Protein 6QF9 (pdb70)

Solvent-accessible surface area: 21621 Å² total; per-residue (Å²): 140,64,64,8,104,0,30,13,2,28,88,20,139,73,58,21,62,38,127,0,30,0,55,11,63,50,40,89,3,53,75,55,29,0,0,0,0,12,25,28,46,63,139,22,9,67,8,0,0,8,1,21,35,88,44,91,147,69,78,43,12,116,42,0,112,86,30,4,76,2,48,25,45,50,102,139,68,14,0,22,0,62,0,62,61,2,94,66,118,0,34,2,22,0,13,0,0,24,26,41,61,101,30,98,0,0,44,42,26,4,46,10,2,33,0,21,6,54,118,114,82,0,93,15,54,108,81,17,60,3,31,62,56,95,162,17,75,2,57,0,53,19,52,83,27,0,0,39,58,19,52,0,1,0,1,16,11,71,62,27,10,27,4,88,11,1,0,59,29,32,86,82,105,29,122,74,5,59,114,47,6,52,10,63,73,90,59,53,42,3,22,0,7,0,41,30,2,75,77,115,4,77,4,36,0,7,0,0,0,35,3,77,86,85,82,8,15,8,12,1,37,10,0,129,0,57,21,87,61,77,72,85,169,107,126,192,184,249,140,67,64,8,104,0,29,14,2,28,85,22,130,68,59,21,61,36,130,0,29,0,52,12,62,54,35,87,2,54,75,56,28,0,0,0,0,12,26,29,46,63,140,24,9,64,8,0,0,8,2,22,33,89,46,91,145,70,75,38,12,124,46,0,115,84,29,3,76,2,48,25,47,48,100,141,65,16,0,25,0,61,0,60,61,2,103,63,112,1,35,2,24,0,12,0,0,24,26,44,56,97,30,96,1,0,43,41,28,3,50,11,3,34,0,20,5,41,82,112,115,81,1,94,15,54,110,80,20,62,4,36,58,58,95,174,16,72,3,57,0,53,20,52,82,26,1,0,38,61,19,48,0,1,0,1,15,12,69,66,26,13,25,4,92,10,1,0,56,28,29,88,86,107,32,121,74,6,64,110,50,8,54,9,63,74,91,60,53,42,2,24,0,16,0,40,37,3,67,77,110,2,80,5,28,0,8,0,0,0,36,4,75,84,90,84,10,14,8,11,2,36,10,0,116,0,58,20,84,63,73,68,84,164,106,124,187,180,249

Secondary structure (DSSP, 8-state):
--EEEEE--EEE-TT--EEEEEEEESS-GGGSEEEEEEE-TTS-EEEEEEE-TTS--EEE-GGGTTTEEEEEEGGGTEEEEEE-S--GGG-EEEEEEEE-TTT--EEEE---EEEEE----BB--SEEEE-TT--EEEEEE--TTTTTTS--EEEEE-TTS--EEEEBTTTBPPTT--TTEEEEEETTEEEEEE-S--GGG-EEEEEEEEETTTTEEEEB--EEEEE-----S-----/--EEEEE--EEE-TT--EEEEEEEESS-GGGSEEEEEEE-TTS-EEEEEEE-TTS--EEE-TTTTTTEEEEEEGGGTEEEEEE-S--GGG-EEEEEEEE-TTT--EEEE---EEEEE-----BB--SEEEE-TT--EEEEEE--TTTTTTS--EEEEE-TTS--EEEEBTTTB--TT--TTEEEEEETTEEEEEE-S--GGG-EEEEEEEEETTTTEEEEB--EEEEE-----S-----

Structure (mmCIF, N/CA/C/O backbone):
data_6QF9
#
_entry.id   6QF9
#
_cell.length_a   54.165
_cell.length_b   62.749
_cell.length_c   70.557
_cell.angle_alpha   90.00
_cell.angle_beta   105.52
_cell.angle_gamma   90.00
#
_symmetry.space_group_name_H-M   'P 1 21 1'
#
loop_
_entity.id
_entity.type
_entity.pdbx_description
1 polymer scFv
2 water water
#
loop_
_atom_site.group_PDB
_atom_site.id
_atom_site.type_symbol
_atom_site.label_atom_id
_atom_site.label_alt_id
_atom_site.label_comp_id
_atom_site.label_asym_id
_atom_site.label_entity_id
_atom_site.label_seq_id
_atom_site.pdbx_PDB_ins_code
_atom_site.Cartn_x
_atom_site.Cartn_y
_atom_site.Cartn_z
_atom_site.occupancy
_atom_site.B_iso_or_equiv
_atom_site.auth_seq_id
_atom_site.auth_comp_id
_atom_site.auth_asym_id
_atom_site.auth_atom_id
_atom_site.pdbx_PDB_model_num
ATOM 1 N N . GLN A 1 1 ? 7.445 -29.670 15.182 1.00 33.14 1 GLN A N 1
ATOM 2 C CA . GLN A 1 1 ? 7.980 -28.327 15.432 1.00 30.86 1 GLN A CA 1
ATOM 3 C C . GLN A 1 1 ? 6.801 -27.362 15.555 1.00 26.76 1 GLN A C 1
ATOM 4 O O . GLN A 1 1 ? 6.145 -27.072 14.560 1.00 25.08 1 GLN A O 1
ATOM 10 N N . VAL A 1 2 ? 6.550 -26.873 16.762 1.00 21.49 2 VAL A N 1
ATOM 11 C CA . VAL A 1 2 ? 5.432 -25.960 17.046 1.00 18.57 2 VAL A CA 1
ATOM 12 C C . VAL A 1 2 ? 5.894 -24.525 16.782 1.00 22.50 2 VAL A C 1
ATOM 13 O O . VAL A 1 2 ? 6.739 -24.017 17.524 1.00 23.43 2 VAL A O 1
ATOM 17 N N . THR A 1 3 ? 5.366 -23.872 15.724 1.00 16.17 3 THR A N 1
ATOM 18 C CA . THR A 1 3 ? 5.855 -22.533 15.379 1.00 14.93 3 THR A CA 1
ATOM 19 C C . THR A 1 3 ? 4.729 -21.626 14.938 1.00 15.80 3 THR A C 1
ATOM 20 O O . THR A 1 3 ? 3.677 -22.077 14.472 1.00 15.79 3 THR A O 1
ATOM 24 N N . LEU A 1 4 ? 4.968 -20.334 15.109 1.00 13.02 4 LEU A N 1
ATOM 25 C CA . LEU A 1 4 ? 4.120 -19.233 14.622 1.00 12.89 4 LEU A CA 1
ATOM 26 C C . LEU A 1 4 ? 5.010 -18.324 13.794 1.00 12.53 4 LEU A C 1
ATOM 27 O O . LEU A 1 4 ? 6.121 -18.022 14.224 1.00 13.35 4 LEU A O 1
ATOM 32 N N . LYS A 1 5 ? 4.558 -17.913 12.611 1.00 12.18 5 LYS A N 1
ATOM 33 C CA . LYS A 1 5 ? 5.366 -17.054 11.732 1.00 13.37 5 LYS A CA 1
ATOM 34 C C . LYS A 1 5 ? 4.523 -15.947 11.177 1.00 13.20 5 LYS A C 1
ATOM 35 O O . LYS A 1 5 ? 3.585 -16.196 10.407 1.00 13.57 5 LYS A O 1
ATOM 41 N N . GLU A 1 6 ? 4.850 -14.710 11.554 1.00 12.47 6 GLU A N 1
ATOM 42 C CA . GLU A 1 6 ? 4.117 -13.515 11.140 1.00 12.29 6 GLU A CA 1
ATOM 43 C C . GLU A 1 6 ? 4.636 -12.970 9.842 1.00 15.13 6 GLU A C 1
ATOM 44 O O . GLU A 1 6 ? 5.803 -13.147 9.480 1.00 15.71 6 GLU A O 1
ATOM 50 N N . SER A 1 7 ? 3.758 -12.268 9.139 1.00 11.14 7 SER A N 1
ATOM 51 C CA . SER A 1 7 ? 4.131 -11.596 7.914 1.00 10.97 7 SER A CA 1
ATOM 52 C C . SER A 1 7 ? 3.176 -10.406 7.720 1.00 12.69 7 SER A C 1
ATOM 53 O O . SER A 1 7 ? 2.166 -10.269 8.435 1.00 11.75 7 SER A O 1
ATOM 56 N N . GLY A 1 8 ? 3.485 -9.555 6.739 1.00 12.56 8 GLY A N 1
ATOM 57 C CA . GLY A 1 8 ? 2.571 -8.485 6.369 1.00 12.04 8 GLY A CA 1
ATOM 58 C C . GLY A 1 8 ? 2.999 -7.104 6.776 1.00 15.07 8 GLY A C 1
ATOM 59 O O . GLY A 1 8 ? 2.407 -6.113 6.318 1.00 15.96 8 GLY A O 1
ATOM 60 N N . GLY A 1 9 ? 3.976 -7.022 7.680 1.00 12.80 9 GLY A N 1
ATOM 61 C CA . GLY A 1 9 ? 4.505 -5.745 8.126 1.00 12.81 9 GLY A CA 1
ATOM 62 C C . GLY A 1 9 ? 5.145 -4.967 6.988 1.00 16.01 9 GLY A C 1
ATOM 63 O O . GLY A 1 9 ? 5.292 -5.463 5.859 1.00 17.93 9 GLY A O 1
ATOM 64 N N . GLY A 1 10 ? 5.487 -3.737 7.271 1.00 14.28 10 GLY A N 1
ATOM 65 C CA . GLY A 1 10 ? 6.135 -2.866 6.292 1.00 14.81 10 GLY A CA 1
ATOM 66 C C . GLY A 1 10 ? 5.968 -1.415 6.679 1.00 16.48 10 GLY A C 1
ATOM 67 O O . GLY A 1 10 ? 5.454 -1.092 7.765 1.00 15.96 10 GLY A O 1
ATOM 68 N N . LEU A 1 11 ? 6.408 -0.534 5.768 1.00 14.50 11 LEU A N 1
ATOM 69 C CA . LEU A 1 11 ? 6.331 0.915 5.932 1.00 15.02 11 LEU A CA 1
ATOM 70 C C . LEU A 1 11 ? 5.017 1.397 5.336 1.00 19.36 11 LEU A C 1
ATOM 71 O O . LEU A 1 11 ? 4.708 1.089 4.183 1.00 18.72 11 LEU A O 1
ATOM 76 N N . VAL A 1 12 ? 4.262 2.162 6.129 1.00 16.92 12 VAL A N 1
ATOM 77 C CA . VAL A 1 12 ? 2.957 2.674 5.697 1.00 19.07 12 VAL A CA 1
ATOM 78 C C . VAL A 1 12 ? 2.837 4.121 6.149 1.00 19.65 12 VAL A C 1
ATOM 79 O O . VAL A 1 12 ? 3.411 4.519 7.168 1.00 19.20 12 VAL A O 1
ATOM 83 N N . LYS A 1 13 ? 2.085 4.915 5.381 1.00 19.80 13 LYS A N 1
ATOM 84 C CA . LYS A 1 13 ? 1.897 6.312 5.704 1.00 20.15 13 LYS A CA 1
ATOM 85 C C . LYS A 1 13 ? 0.854 6.441 6.808 1.00 21.33 13 LYS A C 1
ATOM 86 O O . LYS A 1 13 ? -0.066 5.616 6.863 1.00 20.66 13 LYS A O 1
ATOM 92 N N . PRO A 1 14 ? 0.939 7.479 7.685 1.00 20.14 14 PR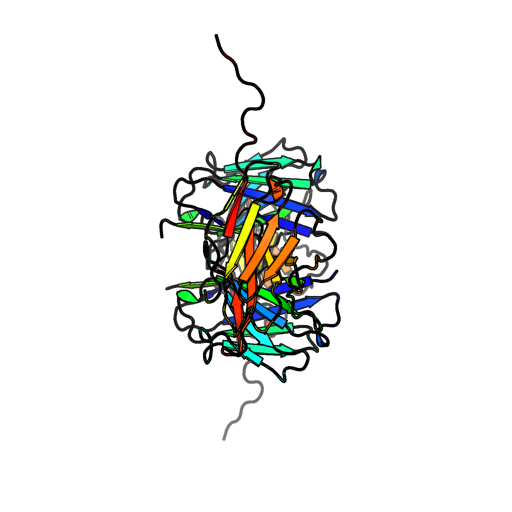O A N 1
ATOM 93 C CA . PRO A 1 14 ? -0.137 7.708 8.670 1.00 19.94 14 PRO A CA 1
ATOM 94 C C . PRO A 1 14 ? -1.495 7.813 7.965 1.00 21.53 14 PRO A C 1
ATOM 95 O O . PRO A 1 14 ? -1.606 8.427 6.890 1.00 21.88 14 PRO A O 1
ATOM 99 N N . GLY A 1 15 ? -2.490 7.160 8.557 1.00 18.43 15 GLY A N 1
ATOM 100 C CA . GLY A 1 15 ? -3.850 7.057 8.047 1.00 17.91 15 GLY A CA 1
ATOM 101 C C . GLY A 1 15 ? -4.062 5.848 7.158 1.00 20.51 15 GLY A C 1
ATOM 102 O O . GLY A 1 15 ? -5.211 5.541 6.811 1.00 20.44 15 GLY A O 1
ATOM 103 N N . GLY A 1 16 ? -2.963 5.144 6.806 1.00 19.37 16 GLY A N 1
ATOM 104 C CA . GLY A 1 16 ? -3.001 3.973 5.939 1.00 17.89 16 GLY A CA 1
ATOM 105 C C . GLY A 1 16 ? -3.465 2.688 6.618 1.00 18.20 16 GLY A C 1
ATOM 106 O O . GLY A 1 16 ? -3.784 2.678 7.811 1.00 17.12 16 GLY A O 1
ATOM 107 N N . SER A 1 17 ? -3.524 1.622 5.821 1.00 19.12 17 SER A N 1
ATOM 108 C CA . SER A 1 17 ? -3.998 0.292 6.212 1.00 18.37 17 SER A CA 1
ATOM 109 C C . SER A 1 17 ? -2.946 -0.766 5.930 1.00 18.82 17 SER A C 1
ATOM 110 O O . SER A 1 17 ? -2.165 -0.637 4.989 1.00 17.76 17 SER A O 1
ATOM 113 N N . LEU A 1 18 ? -2.968 -1.874 6.709 1.00 15.95 18 LEU A N 1
ATOM 114 C CA . LEU A 1 18 ? -2.056 -2.989 6.477 1.00 15.65 18 LEU A CA 1
ATOM 115 C C . LEU A 1 18 ? -2.731 -4.217 7.066 1.00 15.22 18 LEU A C 1
ATOM 116 O O . LEU A 1 18 ? -3.375 -4.086 8.120 1.00 15.30 18 LEU A O 1
ATOM 121 N N . ARG A 1 19 ? -2.566 -5.379 6.434 1.00 13.24 19 ARG A N 1
ATOM 122 C CA . ARG A 1 19 ? -3.106 -6.631 6.971 1.00 12.96 19 ARG A CA 1
ATOM 123 C C . ARG A 1 19 ? -1.931 -7.528 7.357 1.00 14.18 19 ARG A C 1
ATOM 124 O O . ARG A 1 19 ? -1.088 -7.865 6.522 1.00 14.97 19 ARG A O 1
ATOM 132 N N . LEU A 1 20 ? -1.888 -7.927 8.629 1.00 10.91 20 LEU A N 1
ATOM 133 C CA . LEU A 1 20 ? -0.880 -8.886 9.075 1.00 10.47 20 LEU A CA 1
ATOM 134 C C . LEU A 1 20 ? -1.429 -10.308 9.052 1.00 11.25 20 LEU A C 1
ATOM 135 O O . LEU A 1 20 ? -2.627 -10.521 9.243 1.00 11.56 20 LEU A O 1
ATOM 140 N N . SER A 1 21 ? -0.531 -11.283 8.866 1.00 11.27 21 SER A N 1
ATOM 141 C CA . SER A 1 21 ? -0.920 -12.694 8.900 1.00 11.46 21 SER A CA 1
ATOM 142 C C . SER A 1 21 ? 0.023 -13.396 9.874 1.00 12.76 21 SER A C 1
ATOM 143 O O . SER A 1 21 ? 1.153 -12.949 10.077 1.00 13.28 21 SER A O 1
ATOM 146 N N . CYS A 1 22 ? -0.425 -14.525 10.412 1.00 12.65 22 CYS A N 1
ATOM 147 C CA . CYS A 1 22 ? 0.377 -15.361 11.273 1.00 13.54 22 CYS A CA 1
ATOM 148 C C . CYS A 1 22 ? 0.065 -16.795 10.897 1.00 15.26 22 CYS A C 1
ATOM 149 O O . CYS A 1 22 ? -1.103 -17.198 10.974 1.00 16.45 22 CYS A O 1
ATOM 152 N N . ALA A 1 23 ? 1.088 -17.529 10.396 1.00 12.22 23 ALA A N 1
ATOM 153 C CA . ALA A 1 23 ? 0.959 -18.923 9.968 1.00 13.61 23 ALA A CA 1
ATOM 154 C C . ALA A 1 23 ? 1.372 -19.851 11.103 1.00 14.07 23 ALA A C 1
ATOM 155 O O . ALA A 1 23 ? 2.451 -19.691 11.688 1.00 15.39 23 ALA A O 1
ATOM 157 N N . ALA A 1 24 ? 0.478 -20.767 11.467 1.00 12.47 24 ALA A N 1
ATOM 158 C CA . ALA A 1 24 ? 0.718 -21.729 12.540 1.00 12.94 24 ALA A CA 1
ATOM 159 C C . ALA A 1 24 ? 1.146 -23.064 11.938 1.00 15.82 24 ALA A C 1
ATOM 160 O O . ALA A 1 24 ? 0.607 -23.498 10.908 1.00 16.67 24 ALA A O 1
ATOM 162 N N . SER A 1 25 ? 2.091 -23.715 12.603 1.00 13.73 25 SER A N 1
ATOM 163 C CA . SER A 1 25 ? 2.541 -25.039 12.168 1.00 15.68 25 SER A CA 1
ATOM 164 C C . SER A 1 25 ? 2.821 -25.947 13.353 1.00 18.21 25 SER A C 1
ATOM 165 O O . SER A 1 25 ? 3.310 -25.500 14.387 1.00 16.32 25 SER A O 1
ATOM 168 N N . GLY A 1 26 ? 2.571 -27.252 13.171 1.00 16.30 26 GLY A N 1
ATOM 169 C CA . GLY A 1 26 ? 2.981 -28.230 14.165 1.00 17.08 26 GLY A CA 1
ATOM 170 C C . GLY A 1 26 ? 2.055 -28.457 15.327 1.00 18.56 26 GLY A C 1
ATOM 171 O O . GLY A 1 26 ? 2.437 -29.122 16.288 1.00 19.40 26 GLY A O 1
ATOM 172 N N . PHE A 1 27 ? 0.839 -27.931 15.255 1.00 15.27 27 PHE A N 1
ATOM 173 C CA . PHE A 1 27 ? -0.186 -28.164 16.270 1.00 15.37 27 PHE A CA 1
ATOM 174 C C . PHE A 1 27 ? -1.574 -27.989 15.673 1.00 17.02 27 PHE A C 1
ATOM 175 O O . PHE A 1 27 ? -1.696 -27.470 14.561 1.00 17.00 27 PHE A O 1
ATOM 183 N N . THR A 1 28 ? -2.632 -28.370 16.423 1.00 16.32 28 THR A N 1
ATOM 184 C CA . THR A 1 28 ? -4.002 -28.219 15.960 1.00 15.53 28 THR A CA 1
ATOM 185 C C . THR A 1 28 ? -4.430 -26.785 16.247 1.00 17.94 28 THR A C 1
ATOM 186 O O . THR A 1 28 ? -4.883 -26.447 17.339 1.00 18.07 28 THR A O 1
ATOM 190 N N . PHE A 1 29 ? -4.292 -25.958 15.228 1.00 16.62 29 PHE A N 1
ATOM 191 C CA . PHE A 1 29 ? -4.583 -24.531 15.303 1.00 14.52 29 PHE A CA 1
ATOM 192 C C . PHE A 1 29 ? -5.975 -24.225 15.794 1.00 17.61 29 PHE A C 1
ATOM 193 O O . PHE A 1 29 ? -6.149 -23.348 16.646 1.00 15.13 29 PHE A O 1
ATOM 201 N N . SER A 1 30 ? -6.983 -24.991 15.311 1.00 17.20 30 SER A N 1
ATOM 202 C CA . SER A 1 30 ? -8.388 -24.794 15.683 1.00 16.34 30 SER A CA 1
ATOM 203 C C . SER A 1 30 ? -8.695 -25.059 17.161 1.00 17.86 30 SER A C 1
ATOM 204 O O . SER A 1 30 ? -9.801 -24.774 17.601 1.00 20.10 30 SER A O 1
ATOM 207 N N . SER A 1 31 ? -7.747 -25.593 17.911 1.00 16.53 31 SER A N 1
ATOM 208 C CA . SER A 1 31 ? -7.951 -25.860 19.336 1.00 16.98 31 SER A CA 1
ATOM 209 C C . SER A 1 31 ? -7.601 -24.691 20.241 1.00 20.52 31 SER A C 1
ATOM 210 O O . SER A 1 31 ? -7.797 -24.813 21.459 1.00 20.76 31 SER A O 1
ATOM 213 N N . TYR A 1 32 ? -7.010 -23.604 19.699 1.00 15.37 32 TYR A N 1
ATOM 214 C CA . TYR A 1 32 ? -6.488 -22.564 20.581 1.00 14.60 32 TYR A CA 1
ATOM 215 C C . TYR A 1 32 ? -7.001 -21.161 20.322 1.00 15.20 32 TYR A C 1
ATOM 216 O O . TYR A 1 32 ? -7.104 -20.758 19.158 1.00 13.76 32 TYR A O 1
ATOM 225 N N . SER A 1 33 ? -7.148 -20.372 21.400 1.00 13.48 33 SER A N 1
ATOM 226 C CA . SER A 1 33 ? -7.346 -18.939 21.292 1.00 12.69 33 SER A CA 1
ATOM 227 C C . SER A 1 33 ? -5.962 -18.387 20.874 1.00 13.27 33 SER A C 1
ATOM 228 O O . SER A 1 33 ? -4.899 -18.961 21.187 1.00 12.55 33 SER A O 1
ATOM 231 N N . MET A 1 34 ? -6.001 -17.284 20.129 1.00 11.22 34 MET A N 1
ATOM 232 C CA . MET A 1 34 ? -4.796 -16.648 19.580 1.00 9.95 34 MET A CA 1
ATOM 233 C C . MET A 1 34 ? -4.791 -15.163 19.869 1.00 11.90 34 MET A C 1
ATOM 234 O O . MET A 1 34 ? -5.855 -14.524 19.945 1.00 12.03 34 MET A O 1
ATOM 239 N N . ASN A 1 35 ? -3.586 -14.600 20.025 1.00 10.10 35 ASN A N 1
ATOM 240 C CA . ASN A 1 35 ? -3.449 -13.183 20.365 1.00 9.82 35 ASN A CA 1
ATOM 241 C C . ASN A 1 35 ? -2.447 -12.456 19.493 1.00 11.94 35 ASN A C 1
ATOM 242 O O . ASN A 1 35 ? -1.529 -13.068 18.920 1.00 11.25 35 ASN A O 1
ATOM 247 N N . TRP A 1 36 ? -2.617 -11.118 19.444 1.00 10.98 36 TRP A N 1
ATOM 248 C CA . TRP A 1 36 ? -1.625 -10.221 18.873 1.00 10.20 36 TRP A CA 1
ATOM 249 C C . TRP A 1 36 ? -1.142 -9.337 20.018 1.00 11.44 36 TRP A C 1
ATOM 250 O O . TRP A 1 36 ? -1.938 -8.864 20.849 1.00 11.74 36 TRP A O 1
ATOM 261 N N . VAL A 1 37 ? 0.181 -9.163 20.095 1.00 10.18 37 VAL A N 1
ATOM 262 C CA . VAL A 1 37 ? 0.871 -8.360 21.128 1.00 10.82 37 VAL A CA 1
ATOM 263 C C . VAL A 1 37 ? 1.923 -7.557 20.396 1.00 12.46 37 VAL A C 1
ATOM 264 O O . VAL A 1 37 ? 2.627 -8.123 19.550 1.00 13.97 37 VAL A O 1
ATOM 268 N N . ARG A 1 38 ? 2.035 -6.263 20.681 1.00 10.57 38 ARG A N 1
ATOM 269 C CA . ARG A 1 38 ? 3.022 -5.464 19.951 1.00 10.68 38 ARG A CA 1
ATOM 270 C C . ARG A 1 38 ? 4.031 -4.780 20.894 1.00 12.10 38 ARG A C 1
ATOM 271 O O . ARG A 1 38 ? 3.782 -4.679 22.098 1.00 11.94 38 ARG A O 1
ATOM 279 N N . GLN A 1 39 ? 5.141 -4.265 20.319 1.00 10.89 39 GLN A N 1
ATOM 280 C CA . GLN A 1 39 ? 6.153 -3.590 21.138 1.00 10.76 39 GLN A CA 1
ATOM 281 C C . GLN A 1 39 ? 6.923 -2.587 20.313 1.00 13.16 39 GLN A C 1
ATOM 282 O O . GLN A 1 39 ? 7.501 -2.940 19.285 1.00 12.49 39 GLN A O 1
ATOM 288 N N . ALA A 1 40 ? 6.921 -1.318 20.761 1.00 13.51 40 ALA A N 1
ATOM 289 C CA . ALA A 1 40 ? 7.717 -0.267 20.121 1.00 14.37 40 ALA A CA 1
ATOM 290 C C . ALA A 1 40 ? 9.145 -0.285 20.707 1.00 16.43 40 ALA A C 1
ATOM 291 O O . ALA A 1 40 ? 9.339 -0.757 21.829 1.00 15.91 40 ALA A O 1
ATOM 293 N N . PRO A 1 41 ? 10.170 0.273 20.002 1.00 15.57 41 PRO A N 1
ATOM 294 C CA . PRO A 1 41 ? 11.547 0.200 20.545 1.00 16.54 41 PRO A CA 1
ATOM 295 C C . PRO A 1 41 ? 11.712 0.910 21.884 1.00 19.63 41 PRO A C 1
ATOM 296 O O . PRO A 1 41 ? 11.233 2.032 22.054 1.00 19.67 41 PRO A O 1
ATOM 300 N N . GLY A 1 42 ? 12.356 0.228 22.819 1.00 17.84 42 GLY A N 1
ATOM 301 C CA . GLY A 1 42 ? 12.606 0.695 24.173 1.00 19.28 42 GLY A CA 1
ATOM 302 C C . GLY A 1 42 ? 11.354 0.805 25.014 1.00 20.40 42 GLY A C 1
ATOM 303 O O . GLY A 1 42 ? 11.387 1.376 26.114 1.00 21.22 42 GLY A O 1
ATOM 304 N N . LYS A 1 43 ? 10.221 0.229 24.516 1.00 16.17 43 LYS A N 1
ATOM 305 C CA . LYS A 1 43 ? 8.939 0.275 25.212 1.00 14.92 43 LYS A CA 1
ATOM 306 C C . LYS A 1 43 ? 8.438 -1.131 25.586 1.00 13.85 43 LYS A C 1
ATOM 307 O O . LYS A 1 43 ? 9.070 -2.157 25.229 1.00 14.35 43 LYS A O 1
ATOM 313 N N . GLY A 1 44 ? 7.348 -1.176 26.363 1.00 14.01 44 GLY A N 1
ATOM 314 C CA . GLY A 1 44 ? 6.860 -2.462 26.817 1.00 13.89 44 GLY A CA 1
ATOM 315 C C . GLY A 1 44 ? 5.902 -3.177 25.900 1.00 14.64 44 GLY A C 1
ATOM 316 O O . GLY A 1 44 ? 5.462 -2.626 24.889 1.00 15.07 44 GLY A O 1
ATOM 317 N N . LEU A 1 45 ? 5.654 -4.448 26.212 1.00 13.05 45 LEU A N 1
ATOM 318 C CA . LEU A 1 45 ? 4.668 -5.254 25.480 1.00 12.69 45 LEU A CA 1
ATOM 319 C C . LEU A 1 45 ? 3.276 -4.635 25.691 1.00 15.52 45 LEU A C 1
ATOM 320 O O . LEU A 1 45 ? 2.900 -4.258 26.826 1.00 16.39 45 LEU A O 1
ATOM 325 N N . GLU A 1 46 ? 2.510 -4.520 24.606 1.00 11.61 46 GLU A N 1
ATOM 326 C CA . GLU A 1 46 ? 1.160 -3.991 24.646 1.00 12.11 46 GLU A CA 1
ATOM 327 C C . GLU A 1 46 ? 0.243 -5.025 23.978 1.00 12.32 46 GLU A C 1
ATOM 328 O O . GLU A 1 46 ? 0.376 -5.282 22.757 1.00 11.86 46 GLU A O 1
ATOM 334 N N . TRP A 1 47 ? -0.668 -5.623 24.749 1.00 13.01 47 TRP A N 1
ATOM 335 C CA . TRP A 1 47 ? -1.606 -6.580 24.160 1.00 11.82 47 TRP A CA 1
ATOM 336 C C . TRP A 1 47 ? -2.533 -5.831 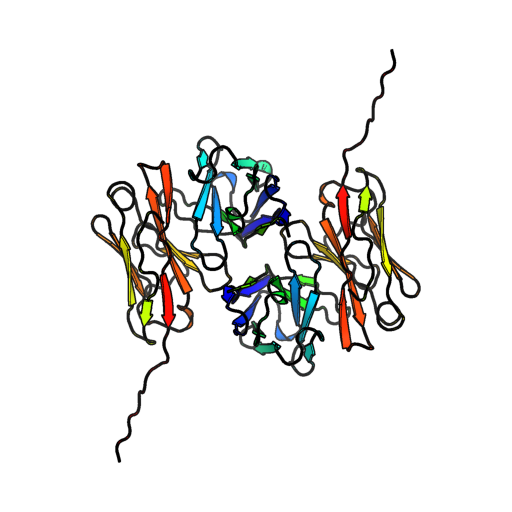23.205 1.00 13.42 47 TRP A C 1
ATOM 337 O O . TRP A 1 47 ? -2.927 -4.684 23.499 1.00 12.93 47 TRP A O 1
ATOM 348 N N . VAL A 1 48 ? -2.832 -6.429 22.036 1.00 11.12 48 VAL A N 1
ATOM 349 C CA . VAL A 1 48 ? -3.653 -5.784 21.004 1.00 10.79 48 VAL A CA 1
ATOM 350 C C . VAL A 1 48 ? -5.039 -6.420 20.868 1.00 11.51 48 VAL A C 1
ATOM 351 O O . VAL A 1 48 ? -6.053 -5.715 20.886 1.00 12.15 48 VAL A O 1
ATOM 355 N N . SER A 1 49 ? -5.087 -7.742 20.699 1.00 10.31 49 SER A N 1
ATOM 356 C CA . SER A 1 49 ? -6.364 -8.383 20.429 1.00 10.87 49 SER A CA 1
ATOM 357 C C . SER A 1 49 ? -6.280 -9.865 20.622 1.00 11.96 49 SER A C 1
ATOM 358 O O . SER A 1 49 ? -5.177 -10.452 20.541 1.00 11.46 49 SER A O 1
ATOM 361 N N . SER A 1 50 ? -7.450 -10.513 20.832 1.00 11.49 50 SER A N 1
ATOM 362 C CA . SER A 1 50 ? -7.486 -11.977 20.871 1.00 10.31 50 SER A CA 1
ATOM 363 C C . SER A 1 50 ? -8.737 -12.500 20.211 1.00 13.18 50 SER A C 1
ATOM 364 O O . SER A 1 50 ? -9.749 -11.782 20.097 1.00 13.22 50 SER A O 1
ATOM 367 N N . ILE A 1 51 ? -8.659 -13.761 19.782 1.00 11.76 51 ILE A N 1
ATOM 368 C CA . ILE A 1 51 ? -9.808 -14.400 19.154 1.00 10.99 51 ILE A CA 1
ATOM 369 C C . ILE A 1 51 ? -9.855 -15.841 19.633 1.00 13.34 51 ILE A C 1
ATOM 370 O O . ILE A 1 51 ? -8.820 -16.523 19.678 1.00 12.65 51 ILE A O 1
ATOM 375 N N . SER A 1 52 ? -11.073 -16.302 20.010 1.00 11.93 52 SER A N 1
ATOM 376 C CA . SER A 1 52 ? -11.259 -17.667 20.457 1.00 12.09 52 SER A CA 1
ATOM 377 C C . SER A 1 52 ? -11.080 -18.715 19.334 1.00 14.14 52 SER A C 1
ATOM 378 O O . SER A 1 52 ? -11.043 -18.362 18.136 1.00 14.03 52 SER A O 1
ATOM 381 N N . SER A 1 53 ? -10.933 -19.993 19.713 1.00 14.40 53 SER A N 1
ATOM 382 C CA . SER A 1 53 ? -10.658 -21.076 18.769 1.00 15.05 53 SER A CA 1
ATOM 383 C C . SER A 1 53 ? -11.604 -21.089 17.569 1.00 18.95 53 SER A C 1
ATOM 384 O O . SER A 1 53 ? -11.138 -21.297 16.451 1.00 18.62 53 SER A O 1
ATOM 387 N N . SER A 1 54 ? -12.919 -20.856 17.806 1.00 17.08 54 SER A N 1
ATOM 388 C CA . SER A 1 54 ? -13.933 -20.841 16.748 1.00 17.67 54 SER A CA 1
ATOM 389 C C . SER A 1 54 ? -14.462 -19.441 16.422 1.00 18.68 54 SER A C 1
ATOM 390 O O . SER A 1 54 ? -15.558 -19.327 15.891 1.00 18.60 54 SER A O 1
ATOM 393 N N . SER A 1 55 ? -13.708 -18.375 16.766 1.00 14.14 55 SER A N 1
ATOM 394 C CA . SER A 1 55 ? -13.960 -16.965 16.440 1.00 14.51 55 SER A CA 1
ATOM 395 C C . SER A 1 55 ? -15.128 -16.281 17.132 1.00 18.01 55 SER A C 1
ATOM 396 O O . SER A 1 55 ? -15.302 -15.050 16.973 1.00 18.66 55 SER A O 1
ATOM 399 N N . SER A 1 56 ? -15.876 -17.026 17.938 1.00 17.27 56 SER A N 1
ATOM 400 C CA . SER A 1 56 ? -17.053 -16.463 18.610 1.00 19.47 56 SER A CA 1
ATOM 401 C C . SER A 1 56 ? -16.756 -15.307 19.537 1.00 23.72 56 SER A C 1
ATOM 402 O O . SER A 1 56 ? -17.559 -14.373 19.603 1.00 24.74 56 SER A O 1
ATOM 405 N N . TYR A 1 57 ? -15.601 -15.363 20.234 1.00 16.88 57 TYR A N 1
ATOM 406 C CA . TYR A 1 57 ? -15.271 -14.367 21.235 1.00 17.06 57 TYR A CA 1
ATOM 407 C C . TYR A 1 57 ? -14.014 -13.608 20.853 1.00 17.41 57 TYR A C 1
ATOM 408 O O . TYR A 1 57 ? -12.924 -14.195 20.792 1.00 17.11 57 TYR A O 1
ATOM 417 N N . ILE A 1 58 ? -14.186 -12.323 20.596 1.00 13.17 58 ILE A N 1
ATOM 418 C CA . ILE A 1 58 ? -13.133 -11.398 20.199 1.00 12.42 58 ILE A CA 1
ATOM 419 C C . ILE A 1 58 ? -13.016 -10.286 21.199 1.00 15.13 58 ILE A C 1
ATOM 420 O O . ILE A 1 58 ? -14.031 -9.715 21.625 1.00 14.17 58 ILE A O 1
ATOM 425 N N . TYR A 1 59 ? -11.761 -9.895 21.495 1.00 12.86 59 TYR A N 1
ATOM 426 C CA . TYR A 1 59 ? -11.523 -8.784 22.390 1.00 12.16 59 TYR A CA 1
ATOM 427 C C . TYR A 1 59 ? -10.435 -7.896 21.797 1.00 14.63 59 TYR A C 1
ATOM 428 O O . TYR A 1 59 ? -9.525 -8.399 21.122 1.00 13.70 59 TYR A O 1
ATOM 437 N N . TYR A 1 60 ? -10.503 -6.586 22.081 1.00 12.15 60 TYR A N 1
ATOM 438 C CA . TYR A 1 60 ? -9.529 -5.592 21.613 1.00 12.36 60 TYR A CA 1
ATOM 439 C C . TYR A 1 60 ? -9.061 -4.697 22.731 1.00 15.45 60 TYR A C 1
ATOM 440 O O . TYR A 1 60 ? -9.865 -4.339 23.605 1.00 15.42 60 TYR A O 1
ATOM 449 N N . ALA A 1 61 ? -7.801 -4.241 22.651 1.00 12.44 61 ALA A N 1
ATOM 450 C CA . ALA A 1 61 ? -7.328 -3.193 23.559 1.00 12.74 61 ALA A CA 1
ATOM 451 C C . ALA A 1 61 ? -8.079 -1.900 23.183 1.00 16.18 61 ALA A C 1
ATOM 452 O O . ALA A 1 61 ? -8.381 -1.667 21.995 1.00 14.61 61 ALA A O 1
ATOM 454 N N . ASP A 1 62 ? -8.362 -1.052 24.195 1.00 16.59 62 ASP A N 1
ATOM 455 C CA . ASP A 1 62 ? -9.048 0.218 23.912 1.00 17.28 62 ASP A CA 1
ATOM 456 C C . ASP A 1 62 ? -8.303 1.074 22.889 1.00 21.45 62 ASP A C 1
ATOM 457 O O . ASP A 1 62 ? -8.948 1.728 22.065 1.00 23.22 62 ASP A O 1
ATOM 462 N N . SER A 1 63 ? -6.956 0.994 22.883 1.00 18.06 63 SER A N 1
ATOM 463 C CA . SER A 1 63 ? -6.072 1.754 21.964 1.00 18.12 63 SER A CA 1
ATOM 464 C C . SER A 1 63 ? -6.292 1.423 20.495 1.00 21.38 63 SER A C 1
ATOM 465 O O . SER A 1 63 ? -5.826 2.165 19.625 1.00 22.36 63 SER A O 1
ATOM 468 N N . VAL A 1 64 ? -6.947 0.282 20.196 1.00 16.18 64 VAL A N 1
ATOM 469 C CA . VAL A 1 64 ? -7.115 -0.127 18.791 1.00 15.42 64 VAL A CA 1
ATOM 470 C C . VAL A 1 64 ? -8.567 -0.407 18.385 1.00 17.26 64 VAL A C 1
ATOM 471 O O . VAL A 1 64 ? -8.825 -0.715 17.224 1.00 15.81 64 VAL A O 1
ATOM 475 N N . LYS A 1 65 ? -9.507 -0.336 19.339 1.00 17.73 65 LYS A N 1
ATOM 476 C CA . LYS A 1 65 ? -10.919 -0.607 19.082 1.00 19.22 65 LYS A CA 1
ATOM 477 C C . LYS A 1 65 ? -11.434 0.279 17.961 1.00 22.88 65 LYS A C 1
ATOM 478 O O . LYS A 1 65 ? -11.110 1.471 17.904 1.00 22.71 65 LYS A O 1
ATOM 484 N N . GLY A 1 66 ? -12.166 -0.337 17.044 1.00 19.92 66 GLY A N 1
ATOM 485 C CA . GLY A 1 66 ? -12.735 0.337 15.891 1.00 20.12 66 GLY A CA 1
ATOM 486 C C . GLY A 1 66 ? -11.807 0.525 14.713 1.00 23.84 66 GLY A C 1
ATOM 487 O O . GLY A 1 66 ? -12.271 0.848 13.619 1.00 26.42 66 GLY A O 1
ATOM 488 N N . ARG A 1 67 ? -10.480 0.374 14.921 1.00 17.44 67 ARG A N 1
ATOM 489 C CA . ARG A 1 67 ? -9.523 0.551 13.843 1.00 16.30 67 ARG A CA 1
ATOM 490 C C . ARG A 1 67 ? -8.960 -0.784 13.354 1.00 16.19 67 ARG A C 1
ATOM 491 O O . ARG A 1 67 ? -8.597 -0.918 12.187 1.00 15.37 67 ARG A O 1
ATOM 499 N N . PHE A 1 68 ? -8.830 -1.737 14.268 1.00 13.72 68 PHE A N 1
ATOM 500 C CA . PHE A 1 68 ? -8.247 -3.044 13.960 1.00 12.97 68 PHE A CA 1
ATOM 501 C C . PHE A 1 68 ? -9.300 -4.116 14.035 1.00 14.53 68 PHE A C 1
ATOM 502 O O . PHE A 1 68 ? -10.191 -4.062 14.911 1.00 16.80 68 PHE A O 1
ATOM 510 N N . THR A 1 69 ? -9.190 -5.117 13.139 1.00 12.34 69 THR A N 1
ATOM 511 C CA . THR A 1 69 ? -10.089 -6.256 13.161 1.00 11.82 69 THR A CA 1
ATOM 512 C C . THR A 1 69 ? -9.281 -7.550 13.133 1.00 12.30 69 THR A C 1
ATOM 513 O O . THR A 1 69 ? -8.497 -7.760 12.197 1.00 13.14 69 THR A O 1
ATOM 517 N N . ILE A 1 70 ? -9.493 -8.409 14.133 1.00 10.92 70 ILE A N 1
ATOM 518 C CA . ILE A 1 70 ? -8.833 -9.710 14.177 1.00 10.14 70 ILE A CA 1
ATOM 519 C C . ILE A 1 70 ? -9.759 -10.739 13.506 1.00 12.09 70 ILE A C 1
ATOM 520 O O . ILE A 1 70 ? -10.989 -10.626 13.585 1.00 12.36 70 ILE A O 1
ATOM 525 N N . SER A 1 71 ? -9.178 -11.749 12.884 1.00 11.99 71 SER A N 1
ATOM 526 C CA . SER A 1 71 ? -9.925 -12.842 12.283 1.00 10.77 71 SER A CA 1
ATOM 527 C C . SER A 1 71 ? -9.004 -14.034 12.150 1.00 13.32 71 SER A C 1
ATOM 528 O O . SER A 1 71 ? -7.792 -13.928 12.382 1.00 12.10 71 SER A O 1
ATOM 531 N N . ARG A 1 72 ? -9.570 -15.186 11.820 1.00 12.37 72 ARG A N 1
ATOM 532 C CA . ARG A 1 72 ? -8.752 -16.367 11.603 1.00 12.28 72 ARG A CA 1
ATOM 533 C C . ARG A 1 72 ? -9.384 -17.214 10.533 1.00 13.39 72 ARG A C 1
ATOM 534 O O . ARG A 1 72 ? -10.592 -17.158 10.323 1.00 14.28 72 ARG A O 1
ATOM 542 N N . ASP A 1 73 ? -8.556 -18.059 9.917 1.00 14.02 73 ASP A N 1
ATOM 543 C CA . ASP A 1 73 ? -9.061 -19.027 8.958 1.00 14.00 73 ASP A CA 1
ATOM 544 C C . ASP A 1 73 ? -8.417 -20.343 9.371 1.00 17.04 73 ASP A C 1
ATOM 545 O O . ASP A 1 73 ? -7.234 -20.592 9.059 1.00 16.37 73 ASP A O 1
ATOM 550 N N . ASN A 1 74 ? -9.166 -21.153 10.147 1.00 16.03 74 ASN A N 1
ATOM 551 C CA . ASN A 1 74 ? -8.653 -22.429 10.666 1.00 16.51 74 ASN A CA 1
ATOM 552 C C . ASN A 1 74 ? -8.219 -23.390 9.558 1.00 19.00 74 ASN A C 1
ATOM 553 O O . ASN A 1 74 ? -7.207 -24.078 9.722 1.00 19.53 74 ASN A O 1
ATOM 558 N N . ALA A 1 75 ? -8.916 -23.355 8.404 1.00 17.93 75 ALA A N 1
ATOM 559 C CA . ALA A 1 75 ? -8.560 -24.209 7.265 1.00 18.68 75 ALA A CA 1
ATOM 560 C C . ALA A 1 75 ? -7.185 -23.869 6.678 1.00 20.76 75 ALA A C 1
ATOM 561 O O . ALA A 1 75 ? -6.511 -24.724 6.076 1.00 22.26 75 ALA A O 1
ATOM 563 N N . LYS A 1 76 ? -6.764 -22.608 6.830 1.00 16.94 76 LYS A N 1
ATOM 564 C CA . LYS A 1 76 ? -5.468 -22.147 6.339 1.00 15.87 76 LYS A CA 1
ATOM 565 C C . LYS A 1 76 ? -4.442 -22.025 7.472 1.00 17.06 76 LYS A C 1
ATOM 566 O O . LYS A 1 76 ? -3.347 -21.525 7.215 1.00 17.28 76 LYS A O 1
ATOM 572 N N . ASN A 1 77 ? -4.786 -22.504 8.700 1.00 14.44 77 ASN A N 1
ATOM 573 C CA . ASN A 1 77 ? -3.902 -22.413 9.885 1.00 14.09 77 ASN A CA 1
ATOM 574 C C . ASN A 1 77 ? -3.355 -20.991 10.041 1.00 15.61 77 ASN A C 1
ATOM 575 O O . ASN A 1 77 ? -2.165 -20.800 10.359 1.00 16.19 77 ASN A O 1
ATOM 580 N N . SER A 1 78 ? -4.239 -20.002 9.834 1.00 14.06 78 SER A N 1
ATOM 581 C CA . SER A 1 78 ? -3.831 -18.599 9.836 1.00 13.38 78 SER A CA 1
ATOM 582 C C . SER A 1 78 ? -4.661 -17.688 10.711 1.00 14.31 78 SER A C 1
ATOM 583 O O . SER A 1 78 ? -5.892 -17.811 10.802 1.00 13.72 78 SER A O 1
ATOM 586 N N . LEU A 1 79 ? -3.949 -16.712 11.310 1.00 12.77 79 LEU A N 1
ATOM 587 C CA . LEU A 1 79 ? -4.531 -15.639 12.109 1.00 12.61 79 LEU A CA 1
ATOM 588 C C . LEU A 1 79 ? -4.237 -14.328 11.348 1.00 12.69 79 LEU A C 1
ATOM 589 O O . LEU A 1 79 ? -3.131 -14.161 10.795 1.00 12.77 79 LEU A O 1
ATOM 594 N N . TYR A 1 80 ? -5.175 -13.370 11.398 1.00 10.34 80 TYR A N 1
ATOM 595 C CA . TYR A 1 80 ? -5.003 -12.100 10.704 1.00 10.76 80 TYR A CA 1
ATOM 596 C C . TYR A 1 80 ? -5.295 -10.913 11.587 1.00 12.58 80 TYR A C 1
ATOM 597 O O . TYR A 1 80 ? -6.014 -11.002 12.580 1.00 13.05 80 TYR A O 1
ATOM 606 N N . LEU A 1 81 ? -4.764 -9.780 11.183 1.00 10.98 81 LEU A N 1
ATOM 607 C CA . LEU A 1 81 ? -5.066 -8.516 11.844 1.00 9.91 81 LEU A CA 1
ATOM 608 C C . LEU A 1 81 ? -5.166 -7.459 10.758 1.00 12.52 81 LEU A C 1
ATOM 609 O O . LEU A 1 81 ? -4.163 -7.138 10.119 1.00 12.88 81 LEU A O 1
ATOM 614 N N . GLN A 1 82 ? -6.388 -6.958 10.477 1.00 10.86 82 GLN A N 1
ATOM 615 C CA . GLN A 1 82 ? -6.576 -5.879 9.501 1.00 11.54 82 GLN A CA 1
ATOM 616 C C . GLN A 1 82 ? -6.444 -4.581 10.283 1.00 14.61 82 GLN A C 1
ATOM 617 O O . GLN A 1 82 ? -7.201 -4.354 11.230 1.00 14.78 82 GLN A O 1
ATOM 623 N N . MET A 1 83 ? -5.466 -3.758 9.927 1.00 13.68 83 MET A N 1
ATOM 624 C CA . MET A 1 83 ? -5.203 -2.517 10.624 1.00 13.37 83 MET A CA 1
ATOM 625 C C . MET A 1 83 ? -5.553 -1.343 9.744 1.00 16.64 83 MET A C 1
ATOM 626 O O . MET A 1 83 ? -5.002 -1.223 8.662 1.00 16.81 83 MET A O 1
ATOM 631 N N . ASN A 1 84 ? -6.483 -0.498 10.211 1.00 16.07 84 ASN A N 1
ATOM 632 C CA . ASN A 1 84 ? -6.896 0.705 9.468 1.00 15.07 84 ASN A CA 1
ATOM 633 C C . ASN A 1 84 ? -6.547 1.942 10.310 1.00 16.58 84 ASN A C 1
ATOM 634 O O . ASN A 1 84 ? -6.271 1.832 11.511 1.00 15.84 84 ASN A O 1
ATOM 639 N N . SER A 1 85 ? -6.541 3.140 9.682 1.00 16.84 85 SER A N 1
ATOM 640 C CA . SER A 1 85 ? -6.288 4.402 10.396 1.00 16.52 85 SER A CA 1
ATOM 641 C C . SER A 1 85 ? -5.019 4.334 11.241 1.00 16.65 85 SER A C 1
ATOM 642 O O . SER A 1 85 ? -5.007 4.736 12.405 1.00 18.12 85 SER A O 1
ATOM 645 N N . LEU A 1 86 ? -3.939 3.806 10.624 1.00 16.19 86 LEU A N 1
ATOM 646 C CA . LEU A 1 86 ? -2.667 3.669 11.324 1.00 15.71 86 LEU A CA 1
ATOM 647 C C . LEU A 1 86 ? -2.057 5.013 11.731 1.00 19.36 86 LEU A C 1
ATOM 648 O O . LEU A 1 86 ? -2.148 5.985 10.982 1.00 19.40 86 LEU A O 1
ATOM 653 N N . ARG A 1 87 ? -1.504 5.074 12.943 1.00 17.67 87 ARG A N 1
ATOM 654 C CA . ARG A 1 87 ? -0.903 6.297 13.478 1.00 18.36 87 ARG A CA 1
ATOM 655 C C . ARG A 1 87 ? 0.545 5.997 13.824 1.00 21.07 87 ARG A C 1
ATOM 656 O O . ARG A 1 87 ? 0.895 4.835 14.038 1.00 18.10 87 ARG A O 1
ATOM 664 N N . ALA A 1 88 ? 1.379 7.029 13.977 1.00 21.18 88 ALA A N 1
ATOM 665 C CA . ALA A 1 88 ? 2.783 6.814 14.341 1.00 21.39 88 ALA A CA 1
ATOM 666 C C . ALA A 1 88 ? 2.910 5.940 15.593 1.00 22.68 88 ALA A C 1
ATOM 667 O O . ALA A 1 88 ? 3.818 5.099 15.641 1.00 21.01 88 ALA A O 1
ATOM 669 N N . GLU A 1 89 ? 1.982 6.084 16.571 1.00 19.53 89 GLU A N 1
ATOM 670 C CA . GLU A 1 89 ? 1.970 5.316 17.825 1.00 20.70 89 GLU A CA 1
ATOM 671 C C . GLU A 1 89 ? 1.701 3.808 17.633 1.00 20.08 89 GLU A C 1
ATOM 672 O O . GLU A 1 89 ? 1.820 3.048 18.593 1.00 19.29 89 GLU A O 1
ATOM 678 N N . ASP A 1 90 ? 1.292 3.403 16.407 1.00 14.79 90 ASP A N 1
ATOM 679 C CA . ASP A 1 90 ? 1.084 1.986 16.071 1.00 15.00 90 ASP A CA 1
ATOM 680 C C . ASP A 1 90 ? 2.393 1.339 15.571 1.00 16.40 90 ASP A C 1
ATOM 681 O O . ASP A 1 90 ? 2.412 0.127 15.345 1.00 14.29 90 ASP A O 1
ATOM 686 N N . THR A 1 91 ? 3.469 2.126 15.378 1.00 13.61 91 THR A N 1
ATOM 687 C CA . THR A 1 91 ? 4.760 1.566 14.947 1.00 12.61 91 THR A CA 1
ATOM 688 C C . THR A 1 91 ? 5.246 0.625 16.041 1.00 14.32 91 THR A C 1
ATOM 689 O O . THR A 1 91 ? 5.280 0.984 17.231 1.00 14.84 91 THR A O 1
ATOM 693 N N . ALA A 1 92 ? 5.582 -0.625 15.634 1.00 12.27 92 ALA A N 1
ATOM 694 C CA . ALA A 1 92 ? 5.972 -1.659 16.583 1.00 11.82 92 ALA A CA 1
ATOM 695 C C . ALA A 1 92 ? 6.279 -2.930 15.854 1.00 11.41 92 ALA A C 1
ATOM 696 O O . ALA A 1 92 ? 5.912 -3.106 14.691 1.00 11.34 92 ALA A O 1
ATOM 698 N N . VAL A 1 93 ? 6.972 -3.844 16.568 1.00 10.03 93 VAL A N 1
ATOM 699 C CA . VAL A 1 93 ? 7.035 -5.226 16.112 1.00 9.77 93 VAL A CA 1
ATOM 700 C C . VAL A 1 93 ? 5.728 -5.859 16.645 1.00 12.41 93 VAL A C 1
ATOM 701 O O . VAL A 1 93 ? 5.372 -5.698 17.833 1.00 11.87 93 VAL A O 1
ATOM 705 N N . TYR A 1 94 ? 5.013 -6.556 15.751 1.00 10.81 94 TYR A N 1
ATOM 706 C CA . TYR A 1 94 ? 3.780 -7.248 16.081 1.00 10.27 94 TYR A CA 1
ATOM 707 C C . TYR A 1 94 ? 4.032 -8.737 16.140 1.00 10.95 94 TYR A C 1
ATOM 708 O O . TYR A 1 94 ? 4.588 -9.330 15.205 1.00 11.73 94 TYR A O 1
ATOM 717 N N . TYR A 1 95 ? 3.676 -9.320 17.288 1.00 9.55 95 TYR A N 1
ATOM 718 C CA . TYR A 1 95 ? 3.846 -10.747 17.518 1.00 9.32 95 TYR A CA 1
ATOM 719 C C . TYR A 1 95 ? 2.510 -11.436 17.635 1.00 11.88 95 TYR A C 1
ATOM 720 O O . TYR A 1 95 ? 1.559 -10.900 18.233 1.00 12.24 95 TYR A O 1
ATOM 729 N N . CYS A 1 96 ? 2.435 -12.670 17.140 1.00 11.96 96 CYS A N 1
ATOM 730 C CA . CYS A 1 96 ? 1.263 -13.458 17.423 1.00 14.69 96 CYS A CA 1
ATOM 731 C C . CYS A 1 96 ? 1.638 -14.491 18.516 1.00 12.78 96 CYS A C 1
ATOM 732 O O . CYS A 1 96 ? 2.826 -14.865 18.651 1.00 11.44 96 CYS A O 1
ATOM 735 N N . ALA A 1 97 ? 0.651 -14.860 19.346 1.00 11.15 97 ALA A N 1
ATOM 736 C CA . ALA A 1 97 ? 0.929 -15.762 20.442 1.00 11.32 97 ALA A CA 1
ATOM 737 C C . ALA A 1 97 ? -0.222 -16.689 20.684 1.00 12.54 97 ALA A C 1
ATOM 738 O O . ALA A 1 97 ? -1.381 -16.267 20.598 1.00 12.85 97 ALA A O 1
ATOM 740 N N . ARG A 1 98 ? 0.092 -17.963 20.970 1.00 11.13 98 ARG A N 1
ATOM 741 C CA . ARG A 1 98 ? -0.887 -18.992 21.263 1.00 11.05 98 ARG A CA 1
ATOM 742 C C . ARG A 1 98 ? -1.226 -18.949 22.737 1.00 12.53 98 ARG A C 1
ATOM 743 O O . ARG A 1 98 ? -0.312 -18.832 23.565 1.00 12.59 98 ARG A O 1
ATOM 751 N N . GLN A 1 99 ? -2.528 -19.073 23.060 1.00 12.01 99 GLN A N 1
ATOM 752 C CA . GLN A 1 99 ? -3.015 -19.039 24.445 1.00 12.86 99 GLN A CA 1
ATOM 753 C C . GLN A 1 99 ? -3.439 -20.428 24.893 1.00 16.66 99 GLN A C 1
ATOM 754 O O . GLN A 1 99 ? -4.248 -21.069 24.217 1.00 16.05 99 GLN A O 1
ATOM 760 N N . VAL A 1 100 ? -2.956 -20.849 26.075 1.00 15.44 100 VAL A N 1
ATOM 761 C CA . VAL A 1 100 ? -3.307 -22.157 26.653 1.00 14.75 100 VAL A CA 1
ATOM 762 C C . VAL A 1 100 ? -4.749 -22.087 27.161 1.00 19.06 100 VAL A C 1
ATOM 763 O O . VAL A 1 100 ? -5.135 -21.116 27.810 1.00 17.18 100 VAL A O 1
ATOM 767 N N . GLY A 1 101 ? -5.528 -23.128 26.877 1.00 18.77 101 GLY A N 1
ATOM 768 C CA . GLY A 1 101 ? -6.933 -23.157 27.273 1.00 20.66 101 GLY A CA 1
ATOM 769 C C . GLY A 1 101 ? -7.207 -23.019 28.762 1.00 27.42 101 GLY A C 1
ATOM 770 O O . GLY A 1 101 ? -7.956 -22.132 29.178 1.00 29.32 101 GLY A O 1
ATOM 771 N N . ALA A 1 102 ? -6.580 -23.865 29.567 1.00 24.42 102 ALA A N 1
ATOM 772 C CA . ALA A 1 102 ? -6.845 -23.906 31.005 1.00 25.29 102 ALA A CA 1
ATOM 773 C C . ALA A 1 102 ? -6.307 -22.697 31.797 1.00 27.08 102 ALA A C 1
ATOM 774 O O . ALA A 1 102 ? -6.981 -22.205 32.699 1.00 28.75 102 ALA A O 1
ATOM 776 N N . THR A 1 103 ? -5.101 -22.230 31.449 1.00 20.08 103 THR A N 1
ATOM 777 C CA . THR A 1 103 ? -4.385 -21.194 32.200 1.00 18.20 103 THR A CA 1
ATOM 778 C C . THR A 1 103 ? -4.388 -19.794 31.591 1.00 21.10 103 THR A C 1
ATOM 779 O O . THR A 1 103 ? -4.093 -18.828 32.294 1.00 20.51 103 THR A O 1
ATOM 783 N N . TRP A 1 104 ? -4.611 -19.699 30.273 1.00 17.55 104 TRP A N 1
ATOM 784 C CA . TRP A 1 104 ? -4.614 -18.460 29.477 1.00 18.07 104 TRP A CA 1
ATOM 785 C C . TRP A 1 104 ? -3.210 -17.912 29.219 1.00 18.40 104 TRP A C 1
ATOM 786 O O . TRP A 1 104 ? -3.082 -16.813 28.683 1.00 18.75 104 TRP A O 1
ATOM 797 N N . ALA A 1 105 ? -2.184 -18.671 29.574 1.00 15.46 105 ALA A N 1
ATOM 798 C CA . ALA A 1 105 ? -0.780 -18.285 29.369 1.00 14.17 105 ALA A CA 1
ATOM 799 C C . ALA A 1 105 ? -0.467 -18.243 27.852 1.00 15.49 105 ALA A C 1
ATOM 800 O O . ALA A 1 105 ? -1.016 -19.052 27.097 1.00 15.48 105 ALA A O 1
ATOM 802 N N . PHE A 1 106 ? 0.404 -17.323 27.416 1.00 12.69 106 PHE A N 1
ATOM 803 C CA . PHE A 1 106 ? 0.781 -17.221 25.992 1.00 10.76 106 PHE A CA 1
ATOM 804 C C . PHE A 1 106 ? 2.040 -18.083 25.895 1.00 15.07 106 PHE A C 1
ATOM 805 O O . PHE A 1 106 ? 3.144 -17.636 26.223 1.00 13.23 106 PHE A O 1
ATOM 813 N N . ASP A 1 107 ? 1.861 -19.377 25.539 1.00 12.96 107 ASP A N 1
ATOM 814 C CA . ASP A 1 107 ? 2.984 -20.294 25.637 1.00 14.02 107 ASP A CA 1
ATOM 815 C C . ASP A 1 107 ? 3.907 -20.369 24.420 1.00 15.68 107 ASP A C 1
ATOM 816 O O . ASP A 1 107 ? 5.042 -20.844 24.559 1.00 17.00 107 ASP A O 1
ATOM 821 N N . ILE A 1 108 ? 3.418 -19.973 23.231 1.00 13.30 108 ILE A N 1
ATOM 822 C CA . ILE A 1 108 ? 4.223 -19.977 22.013 1.00 12.93 108 ILE A CA 1
ATOM 823 C C . ILE A 1 108 ? 4.080 -18.601 21.417 1.00 15.28 108 ILE A C 1
ATOM 824 O O . ILE A 1 108 ? 2.953 -18.113 21.287 1.00 13.69 108 ILE A O 1
ATOM 829 N N . TRP A 1 109 ? 5.204 -17.984 21.038 1.00 13.48 109 TRP A N 1
ATOM 830 C CA . TRP A 1 109 ? 5.225 -16.664 20.397 1.00 12.57 109 TRP A CA 1
ATOM 831 C C . TRP A 1 109 ? 5.891 -16.801 19.043 1.00 15.19 109 TRP A C 1
ATOM 832 O O . TRP A 1 109 ? 6.806 -17.622 18.876 1.00 14.63 109 TRP A O 1
ATOM 843 N N . GLY A 1 110 ? 5.466 -15.980 18.096 1.00 12.93 110 GLY A N 1
ATOM 844 C CA . GLY A 1 110 ? 6.104 -15.927 16.785 1.00 11.88 110 GLY A CA 1
ATOM 845 C C . GLY A 1 110 ? 7.381 -15.106 16.823 1.00 14.18 110 GLY A C 1
ATOM 846 O O . GLY A 1 110 ? 7.881 -14.772 17.901 1.00 17.56 110 GLY A O 1
ATOM 847 N N . GLN A 1 111 ? 7.945 -14.826 15.666 1.00 13.03 111 GLN A N 1
ATOM 848 C CA . GLN A 1 111 ? 9.183 -14.084 15.599 1.00 14.26 111 GLN A CA 1
ATOM 849 C C . GLN A 1 111 ? 8.974 -12.561 15.503 1.00 14.85 111 GLN A C 1
ATOM 850 O O . GLN A 1 111 ? 9.920 -11.820 15.737 1.00 16.97 111 GLN A O 1
ATOM 856 N N . GLY A 1 112 ? 7.767 -12.141 15.118 1.00 11.99 112 GLY A N 1
ATOM 857 C CA . GLY A 1 112 ? 7.420 -10.730 14.963 1.00 11.74 112 GLY A CA 1
ATOM 858 C C . GLY A 1 112 ? 7.528 -10.254 13.528 1.00 12.65 112 GLY A C 1
ATOM 859 O O . GLY A 1 112 ? 8.275 -10.826 12.716 1.00 14.80 112 GLY A O 1
ATOM 860 N N . THR A 1 113 ? 6.699 -9.249 13.212 1.00 9.92 113 THR A N 1
ATOM 861 C CA . THR A 1 113 ? 6.738 -8.549 11.922 1.00 10.26 113 THR A CA 1
ATOM 862 C C . THR A 1 113 ? 6.743 -7.041 12.228 1.00 12.43 113 THR A C 1
ATOM 863 O O . THR A 1 113 ? 5.973 -6.588 13.076 1.00 11.98 113 THR A O 1
ATOM 867 N N . LEU A 1 114 ? 7.617 -6.280 11.576 1.00 11.64 114 LEU A N 1
ATOM 868 C CA . LEU A 1 114 ? 7.796 -4.863 11.865 1.00 10.80 114 LEU A CA 1
ATOM 869 C C . LEU A 1 114 ? 6.830 -3.988 11.088 1.00 12.04 114 LEU A C 1
ATOM 870 O O . LEU A 1 114 ? 6.828 -4.007 9.857 1.00 12.26 114 LEU A O 1
ATOM 875 N N . VAL A 1 115 ? 6.051 -3.180 11.811 1.00 10.91 115 VAL A N 1
ATOM 876 C CA . VAL A 1 115 ? 5.150 -2.219 11.187 1.00 10.53 115 VAL A CA 1
ATOM 877 C C . VAL A 1 115 ? 5.718 -0.825 11.469 1.00 11.76 115 VAL A C 1
ATOM 878 O O . VAL A 1 115 ? 5.846 -0.461 12.638 1.00 11.82 115 VAL A O 1
ATOM 882 N N . THR A 1 116 ? 5.950 -0.013 10.403 1.00 12.51 116 THR A N 1
ATOM 883 C CA . THR A 1 116 ? 6.500 1.336 10.563 1.00 12.20 116 THR A CA 1
ATOM 884 C C . THR A 1 116 ? 5.500 2.296 9.961 1.00 14.88 116 THR A C 1
ATOM 885 O O . THR A 1 116 ? 5.198 2.193 8.775 1.00 15.81 116 THR A O 1
ATOM 889 N N . VAL A 1 117 ? 4.981 3.216 10.791 1.00 14.17 117 VAL A N 1
ATOM 890 C CA . VAL A 1 117 ? 3.995 4.188 10.328 1.00 15.21 117 VAL A CA 1
ATOM 891 C C . VAL A 1 117 ? 4.697 5.541 10.290 1.00 18.14 117 VAL A C 1
ATOM 892 O O . VAL A 1 117 ? 4.987 6.104 11.343 1.00 19.05 117 VAL A O 1
ATOM 896 N N . SER A 1 118 ? 5.028 6.001 9.064 1.00 18.06 118 SER A N 1
ATOM 897 C CA . SER A 1 118 ? 5.828 7.225 8.909 1.00 19.25 118 SER A CA 1
ATOM 898 C C . SER A 1 118 ? 5.605 7.873 7.532 1.00 26.56 118 SER A C 1
ATOM 899 O O . SER A 1 118 ? 5.377 7.191 6.542 1.00 24.72 118 SER A O 1
ATOM 902 N N . SER A 1 119 ? 5.704 9.211 7.492 1.00 29.60 119 SER A N 1
ATOM 903 C CA . SER A 1 119 ? 5.529 10.041 6.296 1.00 66.49 119 SER A CA 1
ATOM 904 C C . SER A 1 119 ? 6.614 9.752 5.241 1.00 109.07 119 SER A C 1
ATOM 905 O O . SER A 1 119 ? 7.253 10.658 4.706 1.00 77.69 119 SER A O 1
ATOM 908 N N . SER A 1 137 ? 0.667 1.698 31.283 1.00 33.83 137 SER A N 1
ATOM 909 C CA . SER A 1 137 ? 0.515 0.352 31.836 1.00 32.59 137 SER A CA 1
ATOM 910 C C . SER A 1 137 ? -0.391 0.328 33.066 1.00 32.49 137 SER A C 1
ATOM 911 O O . SER A 1 137 ? -0.185 1.088 34.011 1.00 32.83 137 SER A O 1
ATOM 914 N N . VAL A 1 138 ? -1.391 -0.566 33.055 1.00 24.56 138 VAL A N 1
ATOM 915 C CA . VAL A 1 138 ? -2.336 -0.717 34.167 1.00 23.26 138 VAL A CA 1
ATOM 916 C C . VAL A 1 138 ? -1.651 -1.474 35.347 1.00 24.59 138 VAL A C 1
ATOM 917 O O . VAL A 1 138 ? -2.019 -1.286 36.515 1.00 23.57 138 VAL A O 1
ATOM 921 N N . LEU A 1 139 ? -0.663 -2.341 35.032 1.00 18.77 139 LEU A N 1
ATOM 922 C CA . LEU A 1 139 ? 0.090 -3.046 36.073 1.00 15.72 139 LEU A CA 1
ATOM 923 C C . LEU A 1 139 ? 1.361 -2.257 36.258 1.00 19.33 139 LEU A C 1
ATOM 924 O O . LEU A 1 139 ? 1.934 -1.814 35.255 1.00 21.09 139 LEU A O 1
ATOM 929 N N . THR A 1 140 ? 1.785 -2.046 37.506 1.00 15.87 140 THR A N 1
ATOM 930 C CA . THR A 1 140 ? 2.976 -1.247 37.816 1.00 15.76 140 THR A CA 1
ATOM 931 C C . THR A 1 140 ? 4.165 -2.126 38.178 1.00 16.47 140 THR A C 1
ATOM 932 O O . THR A 1 140 ? 4.129 -2.864 39.169 1.00 16.90 140 THR A O 1
ATOM 936 N N . GLN A 1 141 ? 5.247 -1.976 37.419 1.00 13.92 141 GLN A N 1
ATOM 937 C CA . GLN A 1 141 ? 6.497 -2.674 37.643 1.00 13.81 141 GLN A CA 1
ATOM 938 C C . GLN A 1 141 ? 7.608 -1.627 37.767 1.00 15.49 141 GLN A C 1
ATOM 939 O O . GLN A 1 141 ? 7.551 -0.604 37.065 1.00 17.38 141 GLN A O 1
ATOM 945 N N . PRO A 1 142 ? 8.663 -1.918 38.573 1.00 15.48 142 PRO A N 1
ATOM 946 C CA . PRO A 1 142 ? 9.830 -1.014 38.606 1.00 15.77 142 PRO A CA 1
ATOM 947 C C . PRO A 1 142 ? 10.502 -1.017 37.217 1.00 18.43 142 PRO A C 1
ATOM 948 O O . PRO A 1 142 ? 10.639 -2.080 36.609 1.00 16.32 142 PRO A O 1
ATOM 952 N N . PRO A 1 143 ? 10.936 0.121 36.668 1.00 17.28 143 PRO A N 1
ATOM 953 C CA . PRO A 1 143 ? 11.544 0.069 35.321 1.00 16.54 143 PRO A CA 1
ATOM 954 C C . PRO A 1 143 ? 12.898 -0.642 35.269 1.00 18.39 143 PRO A C 1
ATOM 955 O O . PRO A 1 143 ? 13.284 -1.188 34.220 1.00 17.53 143 PRO A O 1
ATOM 959 N N . SER A 1 144 ? 13.624 -0.642 36.398 1.00 17.08 144 SER A N 1
ATOM 960 C CA A SER A 1 144 ? 14.954 -1.241 36.480 0.50 16.57 144 SER A CA 1
ATOM 961 C CA B SER A 1 144 ? 14.938 -1.270 36.459 0.50 17.23 144 SER A CA 1
ATOM 962 C C . SER A 1 144 ? 15.146 -2.112 37.697 1.00 20.07 144 SER A C 1
ATOM 963 O O . SER A 1 144 ? 14.520 -1.868 38.740 1.00 21.07 144 SER A O 1
ATOM 968 N N . ALA A 1 145 ? 16.021 -3.121 37.563 1.00 17.68 145 ALA A N 1
ATOM 969 C CA . ALA A 1 145 ? 16.462 -4.014 38.634 1.00 17.73 145 ALA A CA 1
ATOM 970 C C . ALA A 1 145 ? 17.877 -4.453 38.298 1.00 20.19 145 ALA A C 1
ATOM 971 O O . ALA A 1 145 ? 18.292 -4.421 37.137 1.00 19.64 145 ALA A O 1
ATOM 973 N N . SER A 1 146 ? 18.651 -4.770 39.314 1.00 20.25 146 SER A N 1
ATOM 974 C CA . SER A 1 146 ? 20.041 -5.171 39.104 1.00 20.53 146 SER A CA 1
ATOM 975 C C . SER A 1 146 ? 20.527 -6.010 40.252 1.00 24.84 146 SER A C 1
ATOM 976 O O . SER A 1 146 ? 19.989 -5.940 41.367 1.00 24.67 146 SER A O 1
ATOM 979 N N . GLY A 1 147 ? 21.533 -6.804 39.965 1.00 21.05 147 GLY A N 1
ATOM 980 C CA . GLY A 1 147 ? 22.179 -7.631 40.974 1.00 21.54 147 GLY A CA 1
ATOM 981 C C . GLY A 1 147 ? 23.485 -8.180 40.454 1.00 25.21 147 GLY A C 1
ATOM 982 O O . GLY A 1 147 ? 23.743 -8.122 39.253 1.00 23.77 147 GLY A O 1
ATOM 983 N N . THR A 1 148 ? 24.321 -8.737 41.351 1.00 24.97 148 THR A N 1
ATOM 984 C CA . THR A 1 148 ? 25.568 -9.337 40.897 1.00 24.66 148 THR A CA 1
ATOM 985 C C . THR A 1 148 ? 25.349 -10.849 40.740 1.00 26.23 148 THR A C 1
ATOM 986 O O . THR A 1 148 ? 24.405 -11.400 41.335 1.00 24.68 148 THR A O 1
ATOM 990 N N . PRO A 1 149 ? 26.181 -11.565 39.951 1.00 24.69 149 PRO A N 1
ATOM 991 C CA . PRO A 1 149 ? 25.991 -13.012 39.837 1.00 24.82 149 PRO A CA 1
ATOM 992 C C . PRO A 1 149 ? 25.908 -13.690 41.206 1.00 28.85 149 PRO A C 1
ATOM 993 O O . PRO A 1 149 ? 26.651 -13.338 42.137 1.00 29.03 149 PRO A O 1
ATOM 997 N N . GLY A 1 150 ? 24.941 -14.579 41.347 1.00 24.26 150 GLY A N 1
ATOM 998 C CA . GLY A 1 150 ? 24.725 -15.310 42.587 1.00 23.87 150 GLY A CA 1
ATOM 999 C C . GLY A 1 150 ? 23.738 -14.678 43.547 1.00 28.14 150 GLY A C 1
ATOM 1000 O O . GLY A 1 150 ? 23.263 -15.371 44.450 1.00 27.49 150 GLY A O 1
ATOM 1001 N N . GLN A 1 151 ? 23.404 -13.366 43.382 1.00 24.43 151 GLN A N 1
ATOM 1002 C CA . GLN A 1 151 ? 22.424 -12.725 44.275 1.00 23.85 151 GLN A CA 1
ATOM 1003 C C . GLN A 1 151 ? 20.999 -13.155 43.931 1.00 25.27 151 GLN A C 1
ATOM 1004 O O . GLN A 1 151 ? 20.778 -13.707 42.853 1.00 24.42 151 GLN A O 1
ATOM 1010 N N . ARG A 1 152 ? 20.042 -12.896 44.838 1.00 20.93 152 ARG A N 1
ATOM 1011 C CA . ARG A 1 152 ? 18.620 -13.166 44.589 1.00 20.10 152 ARG A CA 1
ATOM 1012 C C . ARG A 1 152 ? 17.992 -11.806 44.365 1.00 23.73 152 ARG A C 1
ATOM 1013 O O . ARG A 1 152 ? 18.250 -10.869 45.138 1.00 24.57 152 ARG A O 1
ATOM 1021 N N . VAL A 1 153 ? 17.228 -11.662 43.269 1.00 18.21 153 VAL A N 1
ATOM 1022 C CA . VAL A 1 153 ? 16.590 -10.376 42.928 1.00 17.30 153 VAL A CA 1
ATOM 1023 C C . VAL A 1 153 ? 15.097 -10.648 42.795 1.00 19.71 153 VAL A C 1
ATOM 1024 O O . VAL A 1 153 ? 14.711 -11.600 42.120 1.00 18.88 153 VAL A O 1
ATOM 1028 N N . THR A 1 154 ? 14.263 -9.826 43.458 1.00 16.03 154 THR A N 1
ATOM 1029 C CA . THR A 1 154 ? 12.821 -9.970 43.376 1.00 15.16 154 THR A CA 1
ATOM 1030 C C . THR A 1 154 ? 12.268 -8.705 42.774 1.00 17.23 154 THR A C 1
ATOM 1031 O O . THR A 1 154 ? 12.635 -7.598 43.185 1.00 18.62 154 THR A O 1
ATOM 1035 N N . ILE A 1 155 ? 11.364 -8.862 41.787 1.00 13.34 155 ILE A N 1
ATOM 1036 C CA . ILE A 1 155 ? 10.735 -7.710 41.143 1.00 13.76 155 ILE A CA 1
ATOM 1037 C C . ILE A 1 155 ? 9.224 -7.800 41.333 1.00 15.70 155 ILE A C 1
ATOM 1038 O O . ILE A 1 155 ? 8.652 -8.880 41.159 1.00 15.30 155 ILE A O 1
ATOM 1043 N N . SER A 1 156 ? 8.595 -6.697 41.715 1.00 15.05 156 SER A N 1
ATOM 1044 C CA . SER A 1 156 ? 7.155 -6.767 41.951 1.00 15.37 156 SER A CA 1
ATOM 1045 C C . SER A 1 156 ? 6.302 -6.187 40.804 1.00 18.24 156 SER A C 1
ATOM 1046 O O . SER A 1 156 ? 6.799 -5.598 39.827 1.00 19.39 156 SER A O 1
ATOM 1049 N N . CYS A 1 157 ? 5.009 -6.478 40.876 1.00 15.08 157 CYS A N 1
ATOM 1050 C CA . CYS A 1 157 ? 4.022 -6.164 39.864 1.00 16.03 157 CYS A CA 1
ATOM 1051 C C . CYS A 1 157 ? 2.770 -5.855 40.636 1.00 19.05 157 CYS A C 1
ATOM 1052 O O . CYS A 1 157 ? 2.168 -6.774 41.189 1.00 20.07 157 CYS A O 1
ATOM 1055 N N . SER A 1 158 ? 2.377 -4.572 40.676 1.00 15.59 158 SER A N 1
ATOM 1056 C CA . SER A 1 158 ? 1.209 -4.136 41.437 1.00 16.39 158 SER A CA 1
ATOM 1057 C C . SER A 1 158 ? -0.001 -3.938 40.534 1.00 18.89 158 SER A C 1
ATOM 1058 O O . SER A 1 158 ? 0.090 -3.253 39.517 1.00 16.88 158 SER A O 1
ATOM 1061 N N . GLY A 1 159 ? -1.133 -4.503 40.932 1.00 15.52 159 GLY A N 1
ATOM 1062 C CA . GLY A 1 159 ? -2.371 -4.366 40.181 1.00 15.75 159 GLY A CA 1
ATOM 1063 C C . GLY A 1 159 ? -3.520 -3.923 41.060 1.00 18.97 159 GLY A C 1
ATOM 1064 O O . GLY A 1 159 ? -3.322 -3.204 42.059 1.00 18.51 159 GLY A O 1
ATOM 1065 N N . SER A 1 160 ? -4.702 -4.380 40.703 1.00 14.73 160 SER A N 1
ATOM 1066 C CA . SER A 1 160 ? -5.928 -4.011 41.404 1.00 15.45 160 SER A CA 1
ATOM 1067 C C . SER A 1 160 ? -6.877 -5.177 41.471 1.00 17.17 160 SER A C 1
ATOM 1068 O O . SER A 1 160 ? -6.626 -6.262 40.946 1.00 15.79 160 SER A O 1
ATOM 1071 N N . SER A 1 161 ? -8.019 -4.942 42.140 1.00 15.51 161 SER A N 1
ATOM 1072 C CA A SER A 1 161 ? -9.048 -5.960 42.321 0.50 15.43 161 SER A CA 1
ATOM 1073 C CA B SER A 1 161 ? -9.017 -5.985 42.321 0.50 14.91 161 SER A CA 1
ATOM 1074 C C . SER A 1 161 ? -9.505 -6.628 41.019 1.00 18.61 161 SER A C 1
ATOM 1075 O O . SER A 1 161 ? -9.740 -7.837 41.005 1.00 19.72 161 SER A O 1
ATOM 1080 N N . SER A 1 162 ? -9.621 -5.847 39.942 1.00 18.13 162 SER A N 1
ATOM 1081 C CA . SER A 1 162 ? -10.137 -6.373 38.668 1.00 17.60 162 SER A CA 1
ATOM 1082 C C . SER A 1 162 ? -9.164 -7.214 37.851 1.00 19.23 162 SER A C 1
ATOM 1083 O O . SER A 1 162 ? -9.610 -7.898 36.923 1.00 17.52 162 SER A O 1
ATOM 1086 N N . ASN A 1 163 ? -7.852 -7.121 38.139 1.00 16.55 163 ASN A N 1
ATOM 1087 C CA . ASN A 1 163 ? -6.879 -7.875 37.353 1.00 16.25 163 ASN A CA 1
ATOM 1088 C C . ASN A 1 163 ? -6.192 -8.898 38.240 1.00 16.24 163 ASN A C 1
ATOM 1089 O O . ASN A 1 163 ? -6.733 -9.981 38.366 1.00 16.19 163 ASN A O 1
ATOM 1094 N N . ILE A 1 164 ? -5.080 -8.560 38.927 1.00 15.17 164 ILE A N 1
ATOM 1095 C CA . ILE A 1 164 ? -4.411 -9.530 39.807 1.00 15.29 164 ILE A CA 1
ATOM 1096 C C . ILE A 1 164 ? -5.347 -10.033 40.938 1.00 16.64 164 ILE A C 1
ATOM 1097 O O . ILE A 1 164 ? -5.261 -11.201 41.315 1.00 16.52 164 ILE A O 1
ATOM 1102 N N . GLY A 1 165 ? -6.262 -9.190 41.390 1.00 17.24 165 GLY A N 1
ATOM 1103 C CA . GLY A 1 165 ? -7.204 -9.602 42.428 1.00 17.62 165 GLY A CA 1
ATOM 1104 C C . GLY A 1 165 ? -8.293 -10.555 41.949 1.00 22.38 165 GLY A C 1
ATOM 1105 O O . GLY A 1 165 ? -9.043 -11.122 42.752 1.00 21.87 165 GLY A O 1
ATOM 1106 N N . SER A 1 166 ? -8.428 -10.734 40.642 1.00 18.82 166 SER A N 1
ATOM 1107 C CA . SER A 1 166 ? -9.476 -11.611 40.113 1.00 19.59 166 SER A CA 1
ATOM 1108 C C . SER A 1 166 ? -8.930 -12.770 39.301 1.00 22.94 166 SER A C 1
ATOM 1109 O O . SER A 1 166 ? -9.668 -13.720 39.021 1.00 24.25 166 SER A O 1
ATOM 1112 N N . ASN A 1 167 ? -7.676 -12.660 38.839 1.00 17.35 167 ASN A N 1
ATOM 1113 C CA . ASN A 1 167 ? -7.129 -13.649 37.920 1.00 16.45 167 ASN A CA 1
ATOM 1114 C C . ASN A 1 167 ? -5.678 -14.004 38.228 1.00 17.50 167 ASN A C 1
ATOM 1115 O O . ASN A 1 167 ? -5.032 -13.329 39.020 1.00 18.02 167 ASN A O 1
ATOM 1120 N N . THR A 1 168 ? -5.157 -15.040 37.562 1.00 13.97 168 THR A N 1
ATOM 1121 C CA . THR A 1 168 ? -3.784 -15.477 37.746 1.00 14.39 168 THR A CA 1
ATOM 1122 C C . THR A 1 168 ? -2.816 -14.562 36.986 1.00 15.68 168 THR A C 1
ATOM 1123 O O . THR A 1 168 ? -3.208 -13.838 36.055 1.00 15.97 168 THR A O 1
ATOM 1127 N N . VAL A 1 169 ? -1.569 -14.575 37.445 1.00 13.78 169 VAL A N 1
ATOM 1128 C CA . VAL A 1 169 ? -0.498 -13.760 36.868 1.00 13.49 169 VAL A CA 1
ATOM 1129 C C . VAL A 1 169 ? 0.443 -14.635 36.048 1.00 15.17 169 VAL A C 1
ATOM 1130 O O . VAL A 1 169 ? 0.787 -15.754 36.421 1.00 13.63 169 VAL A O 1
ATOM 1134 N N . ASN A 1 170 ? 0.843 -14.083 34.886 1.00 12.40 170 ASN A N 1
ATOM 1135 C CA . ASN A 1 170 ? 1.821 -14.716 34.003 1.00 12.76 170 ASN A CA 1
ATOM 1136 C C . ASN A 1 170 ? 3.033 -13.814 33.950 1.00 13.02 170 ASN A C 1
ATOM 1137 O O . ASN A 1 170 ? 2.881 -12.604 33.983 1.00 13.99 170 ASN A O 1
ATOM 1142 N N . TRP A 1 171 ? 4.219 -14.390 33.777 1.00 10.87 171 TRP A N 1
ATOM 1143 C CA . TRP A 1 171 ? 5.438 -13.610 33.567 1.00 10.63 171 TRP A CA 1
ATOM 1144 C C . TRP A 1 171 ? 6.053 -14.037 32.248 1.00 12.24 171 TRP A C 1
ATOM 1145 O O . TRP A 1 171 ? 6.098 -15.240 31.975 1.00 12.44 171 TRP A O 1
ATOM 1156 N N . TYR A 1 172 ? 6.617 -13.087 31.543 1.00 11.81 172 TYR A N 1
ATOM 1157 C CA . TYR A 1 172 ? 7.319 -13.308 30.276 1.00 11.47 172 TYR A CA 1
ATOM 1158 C C . TYR A 1 172 ? 8.721 -12.747 30.383 1.00 13.18 172 TYR A C 1
ATOM 1159 O O . TYR A 1 172 ? 8.911 -11.669 30.943 1.00 13.13 172 TYR A O 1
ATOM 1168 N N . GLN A 1 173 ? 9.702 -13.501 29.877 1.00 11.41 173 GLN A N 1
ATOM 1169 C CA . GLN A 1 173 ? 11.100 -13.088 29.819 1.00 11.59 173 GLN A CA 1
ATOM 1170 C C . GLN A 1 173 ? 11.408 -12.722 28.373 1.00 13.55 173 GLN A C 1
ATOM 1171 O O . GLN A 1 173 ? 11.110 -13.508 27.460 1.00 13.78 173 GLN A O 1
ATOM 1177 N N . GLN A 1 174 ? 11.985 -11.544 28.165 1.00 11.49 174 GLN A N 1
ATOM 1178 C CA . GLN A 1 174 ? 12.354 -11.160 26.802 1.00 11.46 174 GLN A CA 1
ATOM 1179 C C . GLN A 1 174 ? 13.845 -10.829 26.783 1.00 14.48 174 GLN A C 1
ATOM 1180 O O . GLN A 1 174 ? 14.292 -9.772 27.252 1.00 12.87 174 GLN A O 1
ATOM 1186 N N . LEU A 1 175 ? 14.625 -11.776 26.236 1.00 14.57 175 LEU A N 1
ATOM 1187 C CA . LEU A 1 175 ? 16.048 -11.546 26.048 1.00 15.89 175 LEU A CA 1
ATOM 1188 C C . LEU A 1 175 ? 16.178 -10.417 24.991 1.00 17.46 175 LEU A C 1
ATOM 1189 O O . LEU A 1 175 ? 15.300 -10.265 24.130 1.00 15.26 175 LEU A O 1
ATOM 1194 N N . PRO A 1 176 ? 17.222 -9.586 25.095 1.00 15.81 176 PRO A N 1
ATOM 1195 C CA . PRO A 1 176 ? 17.312 -8.410 24.218 1.00 16.89 176 PRO A CA 1
ATOM 1196 C C . PRO A 1 176 ? 17.231 -8.755 22.743 1.00 17.82 176 PRO A C 1
ATOM 1197 O O . PRO A 1 176 ? 17.937 -9.669 22.316 1.00 16.51 176 PRO A O 1
ATOM 1201 N N . GLY A 1 177 ? 16.359 -8.065 22.021 1.00 14.85 177 GLY A N 1
ATOM 1202 C CA . GLY A 1 177 ? 16.230 -8.238 20.579 1.00 14.49 177 GLY A CA 1
ATOM 1203 C C . GLY A 1 177 ? 15.595 -9.535 20.128 1.00 17.71 177 GLY A C 1
ATOM 1204 O O . GLY A 1 177 ? 15.778 -9.908 18.974 1.00 17.25 177 GLY A O 1
ATOM 1205 N N . THR A 1 178 ? 14.832 -10.229 21.007 1.00 14.57 178 THR A N 1
ATOM 1206 C CA . THR A 1 178 ? 14.150 -11.484 20.659 1.00 14.69 178 THR A CA 1
ATOM 1207 C C . THR A 1 178 ? 12.691 -11.405 21.088 1.00 15.77 178 THR A C 1
ATOM 1208 O O . THR A 1 178 ? 12.333 -10.493 21.808 1.00 14.01 178 THR A O 1
ATOM 1212 N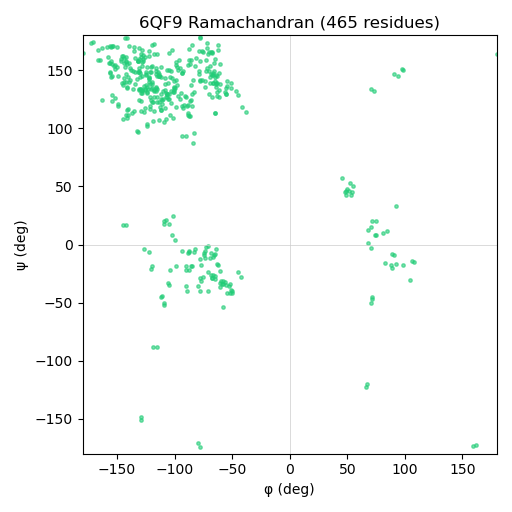 N . ALA A 1 179 ? 11.866 -12.352 20.654 1.00 14.54 179 ALA A N 1
ATOM 1213 C CA . ALA A 1 179 ? 10.477 -12.430 21.082 1.00 13.72 179 ALA A CA 1
ATOM 1214 C C . ALA A 1 179 ? 10.430 -12.846 22.564 1.00 13.96 179 ALA A C 1
ATOM 1215 O O . ALA A 1 179 ? 11.301 -13.563 23.033 1.00 14.61 179 ALA A O 1
ATOM 1217 N N . PRO A 1 180 ? 9.365 -12.459 23.281 1.00 12.34 180 PRO A N 1
ATOM 1218 C CA . PRO A 1 180 ? 9.190 -12.928 24.656 1.00 12.08 180 PRO A CA 1
ATOM 1219 C C . PRO A 1 180 ? 8.983 -14.438 24.688 1.00 14.26 180 PRO A C 1
ATOM 1220 O O . PRO A 1 180 ? 8.609 -15.064 23.692 1.00 13.73 180 PRO A O 1
ATOM 1224 N N . LYS A 1 181 ? 9.247 -15.023 25.875 1.00 13.44 181 LYS A N 1
ATOM 1225 C CA . LYS A 1 181 ? 8.927 -16.418 26.117 1.00 13.67 181 LYS A CA 1
ATOM 1226 C C . LYS A 1 181 ? 8.180 -16.496 27.449 1.00 15.36 181 LYS A C 1
ATOM 1227 O O . LYS A 1 181 ? 8.402 -15.677 28.349 1.00 14.58 181 LYS A O 1
ATOM 1233 N N . LEU A 1 182 ? 7.320 -17.509 27.570 1.00 12.43 182 LEU A N 1
ATOM 1234 C CA . LEU A 1 182 ? 6.573 -17.711 28.805 1.00 12.08 182 LEU A CA 1
ATOM 1235 C C . LEU A 1 182 ? 7.565 -18.173 29.870 1.00 14.84 182 LEU A C 1
ATOM 1236 O O . LEU A 1 182 ? 8.320 -19.127 29.643 1.00 14.54 182 LEU A O 1
ATOM 1241 N N . LEU A 1 183 ? 7.534 -17.510 31.044 1.00 12.62 183 LEU A N 1
ATOM 1242 C CA . LEU A 1 183 ? 8.457 -17.809 32.147 1.00 12.95 183 LEU A CA 1
ATOM 1243 C C . LEU A 1 183 ? 7.724 -18.436 33.336 1.00 15.36 183 LEU A C 1
ATOM 1244 O O . LEU A 1 183 ? 8.197 -19.415 33.908 1.00 15.77 183 LEU A O 1
ATOM 1249 N N . ILE A 1 184 ? 6.576 -17.867 33.693 1.00 12.49 184 ILE A N 1
ATOM 1250 C CA . ILE A 1 184 ? 5.732 -18.343 34.797 1.00 12.72 184 ILE A CA 1
ATOM 1251 C C . ILE A 1 184 ? 4.285 -18.247 34.354 1.00 15.10 184 ILE A C 1
ATOM 1252 O O . ILE A 1 184 ? 3.881 -17.219 33.799 1.00 13.42 184 ILE A O 1
ATOM 1257 N N . TYR A 1 185 ? 3.473 -19.273 34.707 1.00 13.88 185 TYR A N 1
ATOM 1258 C CA . TYR A 1 185 ? 2.037 -19.213 34.505 1.00 13.26 185 TYR A CA 1
ATOM 1259 C C . TYR A 1 185 ? 1.309 -19.573 35.791 1.00 14.64 185 TYR A C 1
ATOM 1260 O O . TYR A 1 185 ? 1.938 -20.094 36.710 1.00 14.62 185 TYR A O 1
ATOM 1269 N N . SER A 1 186 ? 0.008 -19.248 35.850 1.00 14.02 186 SER A N 1
ATOM 1270 C CA . SER A 1 186 ? -0.823 -19.574 37.020 1.00 14.73 186 SER A CA 1
ATOM 1271 C C . SER A 1 186 ? -0.150 -19.152 38.313 1.00 17.27 186 SER A C 1
ATOM 1272 O O . SER A 1 186 ? -0.106 -19.919 39.285 1.00 16.88 186 SER A O 1
ATOM 1275 N N . ASN A 1 187 ? 0.386 -17.915 38.313 1.00 13.85 187 ASN A N 1
ATOM 1276 C CA . ASN A 1 187 ? 1.077 -17.284 39.456 1.00 13.67 187 ASN A CA 1
ATOM 1277 C C . ASN A 1 187 ? 2.442 -17.853 39.788 1.00 14.34 187 ASN A C 1
ATOM 1278 O O . ASN A 1 187 ? 3.339 -17.078 40.075 1.00 15.00 187 ASN A O 1
ATOM 1283 N N . ASN A 1 188 ? 2.591 -19.200 39.817 1.00 13.29 188 ASN A N 1
ATOM 1284 C CA . ASN A 1 188 ? 3.836 -19.783 40.311 1.00 13.74 188 ASN A CA 1
ATOM 1285 C C . ASN A 1 188 ? 4.311 -21.066 39.620 1.00 17.21 188 ASN A C 1
ATOM 1286 O O . ASN A 1 188 ? 5.159 -21.781 40.171 1.00 18.42 188 ASN A O 1
ATOM 1291 N N . GLN A 1 189 ? 3.774 -21.365 38.429 1.00 15.03 189 GLN A N 1
ATOM 1292 C CA . GLN A 1 189 ? 4.155 -22.594 37.740 1.00 15.72 189 GLN A CA 1
ATOM 1293 C C . GLN A 1 189 ? 5.177 -22.321 36.644 1.00 19.07 189 GLN A C 1
ATOM 1294 O O . GLN A 1 189 ? 5.052 -21.332 35.936 1.00 17.28 189 GLN A O 1
ATOM 1300 N N . ARG A 1 190 ? 6.164 -23.213 36.488 1.00 18.28 190 ARG A N 1
ATOM 1301 C CA . ARG A 1 190 ? 7.178 -23.056 35.458 0.50 16.88 190 ARG A CA 1
ATOM 1302 C C . ARG A 1 190 ? 6.914 -23.982 34.304 1.00 23.26 190 ARG A C 1
ATOM 1303 O O . ARG A 1 190 ? 6.746 -25.191 34.516 1.00 23.75 190 ARG A O 1
ATOM 1311 N N . PRO A 1 191 ? 6.956 -23.464 33.064 1.00 19.88 191 PRO A N 1
ATOM 1312 C CA . PRO A 1 191 ? 6.879 -24.367 31.897 1.00 20.02 191 PRO A CA 1
ATOM 1313 C C . PRO A 1 191 ? 8.160 -25.218 31.830 1.00 26.07 191 PRO A C 1
ATOM 1314 O O . PRO A 1 191 ? 9.175 -24.848 32.451 1.00 25.26 191 PRO A O 1
ATOM 1318 N N . SER A 1 192 ? 8.149 -26.318 31.025 1.00 25.95 192 SER A N 1
ATOM 1319 C CA . SER A 1 192 ? 9.360 -27.132 30.845 1.00 26.15 192 SER A CA 1
ATOM 1320 C C . SER A 1 192 ? 10.445 -26.241 30.249 1.00 28.75 192 SER A C 1
ATOM 1321 O O . SER A 1 192 ? 10.161 -25.428 29.367 1.00 27.02 192 SER A O 1
ATOM 1324 N N . GLY A 1 193 ? 11.660 -26.389 30.746 1.00 26.59 193 GLY A N 1
ATOM 1325 C CA . GLY A 1 193 ? 12.802 -25.629 30.251 1.00 26.41 193 GLY A CA 1
ATOM 1326 C C . GLY A 1 193 ? 13.149 -24.410 31.087 1.00 31.61 193 GLY A C 1
ATOM 1327 O O . GLY A 1 193 ? 14.265 -23.887 30.968 1.00 34.13 193 GLY A O 1
ATOM 1328 N N . VAL A 1 194 ? 12.199 -23.932 31.942 1.00 22.84 194 VAL A N 1
ATOM 1329 C CA . VAL A 1 194 ? 12.467 -22.781 32.815 1.00 19.73 194 VAL A CA 1
ATOM 1330 C C . VAL A 1 194 ? 13.081 -23.322 34.112 1.00 23.87 194 VAL A C 1
ATOM 1331 O O . VAL A 1 194 ? 12.461 -24.150 34.777 1.00 24.50 194 VAL A O 1
ATOM 1335 N N . PRO A 1 195 ? 14.307 -22.896 34.454 1.00 23.37 195 PRO A N 1
ATOM 1336 C CA . PRO A 1 195 ? 14.948 -23.426 35.668 1.00 24.22 195 PRO A CA 1
ATOM 1337 C C . PRO A 1 195 ? 14.235 -23.023 36.954 1.00 28.34 195 PRO A C 1
ATOM 1338 O O . PRO A 1 195 ? 13.564 -21.983 36.983 1.00 26.47 195 PRO A O 1
ATOM 1342 N N . ASP A 1 196 ? 14.416 -23.817 38.025 1.00 25.24 196 ASP A N 1
ATOM 1343 C CA . ASP A 1 196 ? 13.764 -23.576 39.306 1.00 24.96 196 ASP A CA 1
ATOM 1344 C C . ASP A 1 196 ? 14.308 -22.351 40.056 1.00 23.76 196 ASP A C 1
ATOM 1345 O O . ASP A 1 196 ? 13.769 -22.027 41.119 1.00 24.56 196 ASP A O 1
ATOM 1350 N N . ARG A 1 197 ? 15.321 -21.649 39.479 1.00 20.21 197 ARG A N 1
ATOM 1351 C CA A ARG A 1 197 ? 15.889 -20.400 40.014 0.50 19.31 197 ARG A CA 1
ATOM 1352 C CA B ARG A 1 197 ? 15.859 -20.424 40.071 0.50 19.51 197 ARG A CA 1
ATOM 1353 C C . ARG A 1 197 ? 14.826 -19.295 39.894 1.00 20.25 197 ARG A C 1
ATOM 1354 O O . ARG A 1 197 ? 14.904 -18.269 40.588 1.00 18.52 197 ARG A O 1
ATOM 1369 N N . PHE A 1 198 ? 13.864 -19.481 38.969 1.00 16.91 198 PHE A N 1
ATOM 1370 C CA . PHE A 1 198 ? 12.793 -18.497 38.753 1.00 15.33 198 PHE A CA 1
ATOM 1371 C C . PHE A 1 198 ? 11.555 -18.936 39.527 1.00 19.62 198 PHE A C 1
ATOM 1372 O O . PHE A 1 198 ? 11.086 -20.066 39.376 1.00 19.34 198 PHE A O 1
ATOM 1380 N N . SER A 1 199 ? 11.003 -18.041 40.342 1.00 16.56 199 SER A N 1
ATOM 1381 C CA . SER A 1 199 ? 9.768 -18.411 41.032 1.00 17.34 199 SER A CA 1
ATOM 1382 C C . SER A 1 199 ? 8.823 -17.228 41.085 1.00 17.96 199 SER A C 1
ATOM 1383 O O . SER A 1 199 ? 9.255 -16.082 41.188 1.00 19.14 199 SER A O 1
ATOM 1386 N N . GLY A 1 200 ? 7.544 -17.518 40.967 1.00 14.60 200 GLY A N 1
ATOM 1387 C CA . GLY A 1 200 ? 6.525 -16.493 41.015 1.00 14.05 200 GLY A CA 1
ATOM 1388 C C . GLY A 1 200 ? 5.663 -16.598 42.250 1.00 16.86 200 GLY A C 1
ATOM 1389 O O . GLY A 1 200 ? 5.530 -17.676 42.836 1.00 17.48 200 GLY A O 1
ATOM 1390 N N . SER A 1 201 ? 5.121 -15.461 42.681 1.00 14.34 201 SER A N 1
ATOM 1391 C CA . SER A 1 201 ? 4.222 -15.434 43.830 1.00 14.37 201 SER A CA 1
ATOM 1392 C C . SER A 1 201 ? 3.149 -14.386 43.603 1.00 15.43 201 SER A C 1
ATOM 1393 O O . SER A 1 201 ? 3.288 -13.493 42.774 1.00 14.78 201 SER A O 1
ATOM 1396 N N . LYS A 1 202 ? 2.071 -14.478 44.356 1.00 15.42 202 LYS A N 1
ATOM 1397 C CA . LYS A 1 202 ? 0.955 -13.550 44.252 1.00 14.96 202 LYS A CA 1
ATOM 1398 C C . LYS A 1 202 ? 0.415 -13.376 45.675 1.00 17.40 202 LYS A C 1
ATOM 1399 O O . LYS A 1 202 ? 0.251 -14.370 46.426 1.00 17.91 202 LYS A O 1
ATOM 1405 N N . SER A 1 203 ? 0.107 -12.132 46.015 1.00 14.11 203 SER A N 1
ATOM 1406 C CA . SER A 1 203 ? -0.489 -11.864 47.315 1.00 13.56 203 SER A CA 1
ATOM 1407 C C . SER A 1 203 ? -1.393 -10.665 47.166 1.00 14.46 203 SER A C 1
ATOM 1408 O O . SER A 1 203 ? -0.940 -9.583 46.812 1.00 15.04 203 SER A O 1
ATOM 1411 N N . GLY A 1 204 ? -2.690 -10.844 47.433 1.00 15.16 204 GLY A N 1
ATOM 1412 C CA . GLY A 1 204 ? -3.614 -9.726 47.339 1.00 14.89 204 GLY A CA 1
ATOM 1413 C C . GLY A 1 204 ? -3.761 -9.278 45.895 1.00 16.43 204 GLY A C 1
ATOM 1414 O O . GLY A 1 204 ? -4.198 -10.065 45.050 1.00 18.64 204 GLY A O 1
ATOM 1415 N N . THR A 1 205 ? -3.412 -8.025 45.620 1.00 14.53 205 THR A N 1
ATOM 1416 C CA . THR A 1 205 ? -3.492 -7.426 44.272 1.00 13.51 205 THR A CA 1
ATOM 1417 C C . THR A 1 205 ? -2.095 -7.206 43.690 1.00 18.29 205 THR A C 1
ATOM 1418 O O . THR A 1 205 ? -1.936 -6.459 42.711 1.00 18.07 205 THR A O 1
ATOM 1422 N N . SER A 1 206 ? -1.097 -7.889 44.257 1.00 15.15 206 SER A N 1
ATOM 1423 C CA . SER A 1 206 ? 0.285 -7.788 43.785 1.00 14.50 206 SER A CA 1
ATOM 1424 C C . SER A 1 206 ? 0.882 -9.125 43.514 1.00 15.10 206 SER A C 1
ATOM 1425 O O . SER A 1 206 ? 0.395 -10.158 43.962 1.00 15.01 206 SER A O 1
ATOM 1428 N N . ALA A 1 207 ? 1.961 -9.112 42.697 1.00 14.42 207 ALA A N 1
ATOM 1429 C CA . ALA A 1 207 ? 2.653 -10.348 42.363 1.00 14.31 207 ALA A CA 1
ATOM 1430 C C . ALA A 1 207 ? 4.149 -10.057 42.298 1.00 13.75 207 ALA A C 1
ATOM 1431 O O . ALA A 1 207 ? 4.551 -8.885 42.173 1.00 15.59 207 ALA A O 1
ATOM 1433 N N . SER A 1 208 ? 4.975 -11.103 42.382 1.00 13.02 208 SER A N 1
ATOM 1434 C CA . SER A 1 208 ? 6.427 -10.908 42.285 1.00 12.79 208 SER A CA 1
ATOM 1435 C C . SER A 1 208 ? 7.094 -12.046 41.560 1.00 14.68 208 SER A C 1
ATOM 1436 O O . SER A 1 208 ? 6.611 -13.176 41.575 1.00 14.86 208 SER A O 1
ATOM 1439 N N . LEU A 1 209 ? 8.265 -11.748 41.004 1.00 14.44 209 LEU A N 1
ATOM 1440 C CA . LEU A 1 209 ? 9.117 -12.739 40.365 1.00 13.09 209 LEU A CA 1
ATOM 1441 C C . LEU A 1 209 ? 10.450 -12.702 41.099 1.00 15.19 209 LEU A C 1
ATOM 1442 O O . LEU A 1 209 ? 11.057 -11.642 41.237 1.00 15.23 209 LEU A O 1
ATOM 1447 N N . ALA A 1 210 ? 10.904 -13.860 41.570 1.00 14.38 210 ALA A N 1
ATOM 1448 C CA . ALA A 1 210 ? 12.199 -13.913 42.255 1.00 15.26 210 ALA A CA 1
ATOM 1449 C C . ALA A 1 210 ? 13.142 -14.761 41.422 1.00 17.58 210 ALA A C 1
ATOM 1450 O O . ALA A 1 210 ? 12.765 -15.828 40.921 1.00 19.06 210 ALA A O 1
ATOM 1452 N N . ILE A 1 211 ? 14.345 -14.257 41.239 1.00 15.76 211 ILE A N 1
ATOM 1453 C CA . ILE A 1 211 ? 15.379 -14.924 40.479 1.00 17.62 211 ILE A CA 1
ATOM 1454 C C . ILE A 1 211 ? 16.523 -15.180 41.434 1.00 21.93 211 ILE A C 1
ATOM 1455 O O . ILE A 1 211 ? 17.216 -14.233 41.840 1.00 21.31 211 ILE A O 1
ATOM 1460 N N . SER A 1 212 ? 16.679 -16.442 41.824 1.00 21.10 212 SER A N 1
ATOM 1461 C CA A SER A 1 212 ? 17.760 -16.829 42.725 0.50 22.27 212 SER A CA 1
ATOM 1462 C CA B SER A 1 212 ? 17.763 -16.821 42.726 0.50 21.85 212 SER A CA 1
ATOM 1463 C C . SER A 1 212 ? 19.000 -17.144 41.889 1.00 28.37 212 SER A C 1
ATOM 1464 O O . SER A 1 212 ? 18.884 -17.412 40.684 1.00 27.15 212 SER A O 1
ATOM 1469 N N . GLY A 1 213 ? 20.169 -17.046 42.504 1.00 27.93 213 GLY A N 1
ATOM 1470 C CA . GLY A 1 213 ? 21.440 -17.317 41.848 1.00 27.58 213 GLY A CA 1
ATOM 1471 C C . GLY A 1 213 ? 21.558 -16.679 40.479 1.00 28.28 213 GLY A C 1
ATOM 1472 O O . GLY A 1 213 ? 21.770 -17.374 39.484 1.00 28.70 213 GLY A O 1
ATOM 1473 N N . LEU A 1 214 ? 21.400 -15.354 40.435 1.00 24.07 214 LEU A N 1
ATOM 1474 C CA . LEU A 1 214 ? 21.468 -14.536 39.222 1.00 23.99 214 LEU A CA 1
ATOM 1475 C C . LEU A 1 214 ? 22.661 -14.915 38.325 1.00 28.59 214 LEU A C 1
ATOM 1476 O O . LEU A 1 214 ? 23.776 -15.079 38.831 1.00 26.70 214 LEU A O 1
ATOM 1481 N N . GLN A 1 215 ? 22.401 -15.155 37.020 1.00 25.02 215 GLN A N 1
ATOM 1482 C CA . GLN A 1 215 ? 23.410 -15.523 36.010 1.00 23.97 215 GLN A CA 1
ATOM 1483 C C . GLN A 1 215 ? 23.386 -14.452 34.943 1.00 27.32 215 GLN A C 1
ATOM 1484 O O . GLN A 1 215 ? 22.351 -13.804 34.764 1.00 25.65 215 GLN A O 1
ATOM 1490 N N . SER A 1 216 ? 24.507 -14.243 34.236 1.00 23.83 216 SER A N 1
ATOM 1491 C CA . SER A 1 216 ? 24.593 -13.213 33.193 1.00 23.09 216 SER A CA 1
ATOM 1492 C C . SER A 1 216 ? 23.490 -13.374 32.125 1.00 22.85 216 SER A C 1
ATOM 1493 O O . SER A 1 216 ? 22.983 -12.367 31.643 1.00 22.17 216 SER A O 1
ATOM 1496 N N . GLU A 1 217 ? 23.113 -14.619 31.809 1.00 21.17 217 GLU A N 1
ATOM 1497 C CA . GLU A 1 217 ? 22.094 -15.018 30.825 1.00 22.19 217 GLU A CA 1
ATOM 1498 C C . GLU A 1 217 ? 20.694 -14.513 31.210 1.00 23.82 217 GLU A C 1
ATOM 1499 O O . GLU A 1 217 ? 19.786 -14.536 30.371 1.00 24.99 217 GLU A O 1
ATOM 1505 N N . ASP A 1 218 ? 20.503 -14.115 32.486 1.00 18.08 218 ASP A N 1
ATOM 1506 C CA . ASP A 1 218 ? 19.194 -13.618 32.962 1.00 16.86 218 ASP A CA 1
ATOM 1507 C C . ASP A 1 218 ? 18.975 -12.145 32.634 1.00 19.47 218 ASP A C 1
ATOM 1508 O O . ASP A 1 218 ? 17.900 -11.612 32.907 1.00 18.08 218 ASP A O 1
ATOM 1513 N N . GLU A 1 219 ? 19.972 -11.471 32.055 1.00 16.63 219 GLU A N 1
ATOM 1514 C CA . GLU A 1 219 ? 19.855 -10.063 31.684 1.00 15.89 219 GLU A CA 1
ATOM 1515 C C . GLU A 1 219 ? 18.785 -9.984 30.590 1.00 18.77 219 GLU A C 1
ATOM 1516 O O . GLU A 1 219 ? 18.921 -10.591 29.523 1.00 18.53 219 GLU A O 1
ATOM 1522 N N . ALA A 1 220 ? 17.645 -9.347 30.926 1.00 15.01 220 ALA A N 1
ATOM 1523 C CA . ALA A 1 220 ? 16.478 -9.375 30.051 1.00 14.40 220 ALA A CA 1
ATOM 1524 C C . ALA A 1 220 ? 15.456 -8.393 30.579 1.00 15.91 220 ALA A C 1
ATOM 1525 O O . ALA A 1 220 ? 15.592 -7.856 31.681 1.00 15.43 220 ALA A O 1
ATOM 1527 N N . ASP A 1 221 ? 14.374 -8.224 29.814 1.00 14.46 221 ASP A N 1
ATOM 1528 C CA . ASP A 1 221 ? 13.213 -7.462 30.253 1.00 14.00 221 ASP A CA 1
ATOM 1529 C C . ASP A 1 221 ? 12.184 -8.498 30.716 1.00 15.56 221 ASP A C 1
ATOM 1530 O O . ASP A 1 221 ? 11.961 -9.532 30.072 1.00 15.36 221 ASP A O 1
ATOM 1535 N N . TYR A 1 222 ? 11.562 -8.232 31.882 1.00 11.10 222 TYR A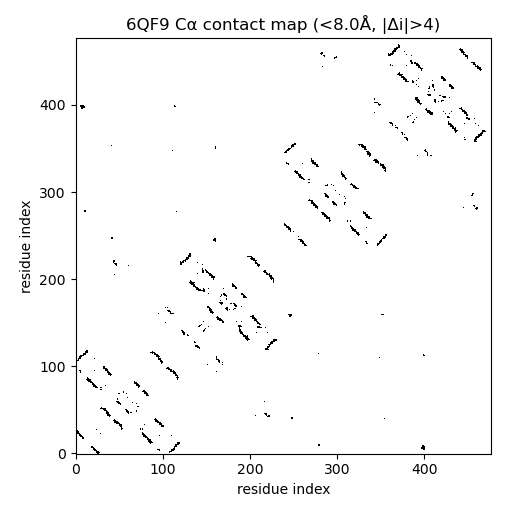 N 1
ATOM 1536 C CA . TYR A 1 222 ? 10.557 -9.148 32.445 1.00 11.04 222 TYR A CA 1
ATOM 1537 C C . TYR A 1 222 ? 9.223 -8.448 32.530 1.00 12.54 222 TYR A C 1
ATOM 1538 O O . TYR A 1 222 ? 9.168 -7.306 33.000 1.00 12.81 222 TYR A O 1
ATOM 1547 N N . TYR A 1 223 ? 8.155 -9.120 32.062 1.00 11.16 223 TYR A N 1
ATOM 1548 C CA . TYR A 1 223 ? 6.823 -8.521 32.047 1.00 10.72 223 TYR A CA 1
ATOM 1549 C C . TYR A 1 223 ? 5.844 -9.366 32.787 1.00 12.63 223 TYR A C 1
ATOM 1550 O O . TYR A 1 223 ? 5.820 -10.597 32.614 1.00 12.78 223 TYR A O 1
ATOM 1559 N N . CYS A 1 224 ? 5.014 -8.732 33.620 1.00 11.84 224 CYS A N 1
ATOM 1560 C CA . CYS A 1 224 ? 3.917 -9.470 34.235 1.00 12.37 224 CYS A CA 1
ATOM 1561 C C . CYS A 1 224 ? 2.643 -9.172 33.411 1.00 14.18 224 CYS A C 1
ATOM 1562 O O . CYS A 1 224 ? 2.556 -8.124 32.774 1.00 13.43 224 CYS A O 1
ATOM 1565 N N . ALA A 1 225 ? 1.669 -10.094 33.428 1.00 12.25 225 ALA A N 1
ATOM 1566 C CA . ALA A 1 225 ? 0.410 -9.913 32.699 1.00 11.87 225 ALA A CA 1
ATOM 1567 C C . ALA A 1 225 ? -0.726 -10.616 33.405 1.00 14.14 225 ALA A C 1
ATOM 1568 O O . ALA A 1 225 ? -0.555 -11.735 33.904 1.00 15.11 225 ALA A O 1
ATOM 1570 N N . ALA A 1 226 ? -1.916 -10.005 33.345 1.00 13.08 226 ALA A N 1
ATOM 1571 C CA . ALA A 1 226 ? -3.115 -10.656 33.885 1.00 13.05 226 ALA A CA 1
ATOM 1572 C C . ALA A 1 226 ? -4.319 -10.158 33.117 1.00 14.65 226 ALA A C 1
ATOM 1573 O O . ALA A 1 226 ? -4.287 -9.058 32.577 1.00 15.08 226 ALA A O 1
ATOM 1575 N N . TRP A 1 227 ? -5.379 -10.969 33.073 1.00 13.39 227 TRP A N 1
ATOM 1576 C CA . TRP A 1 227 ? -6.643 -10.543 32.454 1.00 14.05 227 TRP A CA 1
ATOM 1577 C C . TRP A 1 227 ? -7.335 -9.539 33.390 1.00 17.92 227 TRP A C 1
ATOM 1578 O O . TRP A 1 227 ? -7.317 -9.732 34.623 1.00 16.93 227 TRP A O 1
ATOM 1589 N N . ASP A 1 228 ? -7.942 -8.494 32.829 1.00 14.83 228 ASP A N 1
ATOM 1590 C CA . ASP A 1 228 ? -8.654 -7.497 33.615 1.00 15.04 228 ASP A CA 1
ATOM 1591 C C . ASP A 1 228 ? -10.139 -7.613 33.309 1.00 19.42 228 ASP A C 1
ATOM 1592 O O . ASP A 1 228 ? -10.558 -7.391 32.177 1.00 17.82 228 ASP A O 1
ATOM 1597 N N . ASP A 1 229 ? -10.936 -7.976 34.321 1.00 17.67 229 ASP A N 1
ATOM 1598 C CA . ASP A 1 229 ? -12.376 -8.200 34.199 1.00 19.64 229 ASP A CA 1
ATOM 1599 C C . ASP A 1 229 ? -13.141 -6.921 33.910 1.00 25.19 229 ASP A C 1
ATOM 1600 O O . ASP A 1 229 ? -14.225 -7.018 33.325 1.00 26.35 229 ASP A O 1
ATOM 1605 N N . SER A 1 230 ? -12.648 -5.748 34.344 1.00 21.43 230 SER A N 1
ATOM 1606 C CA . SER A 1 230 ? -13.353 -4.486 34.112 1.00 22.59 230 SER A CA 1
ATOM 1607 C C . SER A 1 230 ? -13.160 -3.984 32.693 1.00 26.46 230 SER A C 1
ATOM 1608 O O . SER A 1 230 ? -14.106 -3.472 32.077 1.00 27.33 230 SER A O 1
ATOM 1611 N N . LEU A 1 231 ? -11.932 -4.135 32.165 1.00 19.82 231 LEU A N 1
ATOM 1612 C CA . LEU A 1 231 ? -11.568 -3.718 30.812 1.00 19.31 231 LEU A CA 1
ATOM 1613 C C . LEU A 1 231 ? -11.911 -4.779 29.768 1.00 21.76 231 LEU A C 1
ATOM 1614 O O . LEU A 1 231 ? -11.872 -4.452 28.582 1.00 21.47 231 LEU A O 1
ATOM 1619 N N . ASN A 1 232 ? -12.127 -6.064 30.179 1.00 18.49 232 ASN A N 1
ATOM 1620 C CA . ASN A 1 232 ? -12.293 -7.194 29.248 1.00 19.33 232 ASN A CA 1
ATOM 1621 C C . ASN A 1 232 ? -11.089 -7.175 28.294 1.00 20.34 232 ASN A C 1
ATOM 1622 O O . ASN A 1 232 ? -11.232 -7.137 27.073 1.00 18.76 232 ASN A O 1
ATOM 1627 N N . ALA A 1 233 ? -9.883 -7.143 28.874 1.00 16.49 233 ALA A N 1
ATOM 1628 C CA . ALA A 1 233 ? -8.645 -7.057 28.101 1.00 15.87 233 ALA A CA 1
ATOM 1629 C C . ALA A 1 233 ? -7.523 -7.582 28.941 1.00 16.82 233 ALA A C 1
ATOM 1630 O O . ALA A 1 233 ? -7.600 -7.561 30.184 1.00 16.48 233 ALA A O 1
ATOM 1632 N N . TRP A 1 234 ? -6.429 -7.931 28.274 1.00 13.97 234 TRP A N 1
ATOM 1633 C CA . TRP A 1 234 ? -5.203 -8.236 28.983 1.00 14.27 234 TRP A CA 1
ATOM 1634 C C . TRP A 1 234 ? -4.536 -6.939 29.383 1.00 17.84 234 TRP A C 1
ATOM 1635 O O . TRP A 1 234 ? -4.592 -5.945 28.644 1.00 17.25 234 TRP A O 1
ATOM 1646 N N . VAL A 1 235 ? -3.854 -6.961 30.554 1.00 14.44 235 VAL A N 1
ATOM 1647 C CA . VAL A 1 235 ? -3.049 -5.841 31.015 1.00 14.88 235 VAL A CA 1
ATOM 1648 C C . VAL A 1 235 ? -1.640 -6.357 31.268 1.00 14.35 235 VAL A C 1
ATOM 1649 O O . VAL A 1 235 ? -1.460 -7.426 31.853 1.00 14.73 235 VAL A O 1
ATOM 1653 N N . PHE A 1 236 ? -0.660 -5.650 30.732 1.00 15.79 236 PHE A N 1
ATOM 1654 C CA . PHE A 1 236 ? 0.750 -6.017 30.907 1.00 14.71 236 PHE A CA 1
ATOM 1655 C C . PHE A 1 236 ? 1.396 -4.931 31.735 1.00 19.85 236 PHE A C 1
ATOM 1656 O O . PHE A 1 236 ? 1.047 -3.755 31.594 1.00 21.63 236 PHE A O 1
ATOM 1664 N N . GLY A 1 237 ? 2.343 -5.307 32.578 1.00 14.61 237 GLY A N 1
ATOM 1665 C CA . GLY A 1 237 ? 3.138 -4.328 33.296 1.00 14.56 237 GLY A CA 1
ATOM 1666 C C . GLY A 1 237 ? 4.064 -3.639 32.292 1.00 15.45 237 GLY A C 1
ATOM 1667 O O . GLY A 1 237 ? 4.224 -4.125 31.171 1.00 14.91 237 GLY A O 1
ATOM 1668 N N . GLY A 1 238 ? 4.669 -2.515 32.660 1.00 12.96 238 GLY A N 1
ATOM 1669 C CA . GLY A 1 238 ? 5.560 -1.790 31.751 1.00 13.37 238 GLY A CA 1
ATOM 1670 C C . GLY A 1 238 ? 6.919 -2.407 31.513 1.00 15.72 238 GLY A C 1
ATOM 1671 O O . GLY A 1 238 ? 7.669 -1.956 30.633 1.00 16.11 238 GLY A O 1
ATOM 1672 N N . GLY A 1 239 ? 7.205 -3.491 32.242 1.00 14.63 239 GLY A N 1
ATOM 1673 C CA . GLY A 1 239 ? 8.463 -4.205 32.141 1.00 14.20 239 GLY A CA 1
ATOM 1674 C C . GLY A 1 239 ? 9.543 -3.726 33.087 1.00 15.60 239 GLY A C 1
ATOM 1675 O O . GLY A 1 239 ? 9.593 -2.544 33.428 1.00 15.80 239 GLY A O 1
ATOM 1676 N N . THR A 1 240 ? 10.363 -4.663 33.527 1.00 13.73 240 THR A N 1
ATOM 1677 C CA . THR A 1 240 ? 11.521 -4.386 34.363 1.00 12.18 240 THR A CA 1
ATOM 1678 C C . THR A 1 240 ? 12.745 -4.849 33.608 1.00 14.06 240 THR A C 1
ATOM 1679 O O . THR A 1 240 ? 12.828 -6.019 33.236 1.00 13.37 240 THR A O 1
ATOM 1683 N N . LYS A 1 241 ? 13.681 -3.932 33.381 1.00 14.08 241 LYS A N 1
ATOM 1684 C CA . LYS A 1 241 ? 14.942 -4.257 32.727 1.00 13.65 241 LYS A CA 1
ATOM 1685 C C . LYS A 1 241 ? 15.917 -4.678 33.807 1.00 16.05 241 LYS A C 1
ATOM 1686 O O . LYS A 1 241 ? 16.290 -3.845 34.655 1.00 17.42 241 LYS A O 1
ATOM 1692 N N . LEU A 1 242 ? 16.271 -5.966 33.793 1.00 15.01 242 LEU A N 1
ATOM 1693 C CA . LEU A 1 242 ? 17.212 -6.550 34.742 1.00 15.64 242 LEU A CA 1
ATOM 1694 C C . LEU A 1 242 ? 18.631 -6.525 34.180 1.00 19.85 242 LEU A C 1
ATOM 1695 O O . LEU A 1 242 ? 18.908 -7.168 33.165 1.00 19.25 242 LEU A O 1
ATOM 1700 N N . THR A 1 243 ? 19.529 -5.797 34.866 1.00 19.15 243 THR A N 1
ATOM 1701 C CA . THR A 1 243 ? 20.957 -5.733 34.528 1.00 19.53 243 THR A CA 1
ATOM 1702 C C . THR A 1 243 ? 21.730 -6.659 35.483 1.00 22.66 243 THR A C 1
ATOM 1703 O O . THR A 1 243 ? 21.482 -6.642 36.699 1.00 21.16 243 THR A O 1
ATOM 1707 N N . VAL A 1 244 ? 22.632 -7.486 34.933 1.00 21.51 244 VAL A N 1
ATOM 1708 C CA . VAL A 1 244 ? 23.488 -8.362 35.753 1.00 20.46 244 VAL A CA 1
ATOM 1709 C C . VAL A 1 244 ? 24.852 -7.637 35.802 1.00 25.58 244 VAL A C 1
ATOM 1710 O O . VAL A 1 244 ? 25.485 -7.463 34.763 1.00 25.12 244 VAL A O 1
ATOM 1714 N N . LEU A 1 245 ? 25.198 -7.085 36.974 1.00 24.38 245 LEU A N 1
ATOM 1715 C CA . LEU A 1 245 ? 26.433 -6.321 37.203 1.00 26.20 245 LEU A CA 1
ATOM 1716 C C . LEU A 1 245 ? 27.671 -7.238 37.223 1.00 31.44 245 LEU A C 1
ATOM 1717 O O . LEU A 1 245 ? 27.539 -8.471 37.185 1.00 28.51 245 LEU A O 1
ATOM 1722 N N . GLY A 1 246 ? 28.859 -6.615 37.281 1.00 30.80 246 GLY A N 1
ATOM 1723 C CA . GLY A 1 246 ? 30.138 -7.316 37.372 1.00 31.34 246 GLY A CA 1
ATOM 1724 C C . GLY A 1 246 ? 30.205 -8.111 38.663 1.00 36.36 246 GLY A C 1
ATOM 1725 O O . GLY A 1 246 ? 29.651 -7.681 39.678 1.00 34.50 246 GLY A O 1
ATOM 1726 N N . ALA A 1 247 ? 30.855 -9.286 38.615 1.00 36.54 247 ALA A N 1
ATOM 1727 C CA . ALA A 1 247 ? 31.018 -10.278 39.693 1.00 38.18 247 ALA A CA 1
ATOM 1728 C C . ALA A 1 247 ? 31.406 -9.741 41.094 1.00 45.12 247 ALA A C 1
ATOM 1729 O O . ALA A 1 247 ? 31.130 -10.436 42.080 1.00 46.57 247 ALA A O 1
ATOM 1731 N N . ALA A 1 248 ? 32.031 -8.539 41.194 1.00 41.15 248 ALA A N 1
ATOM 1732 C CA . ALA A 1 248 ? 32.460 -7.902 42.460 1.00 41.87 248 ALA A CA 1
ATOM 1733 C C . ALA A 1 248 ? 33.652 -8.611 43.120 1.00 42.87 248 ALA A C 1
ATOM 1734 O O . ALA A 1 248 ? 33.691 -9.845 43.208 1.00 40.82 248 ALA A O 1
ATOM 1736 N N . ALA A 1 249 ? 34.634 -7.799 43.549 1.00 39.84 249 ALA A N 1
ATOM 1737 C CA . ALA A 1 249 ? 35.922 -8.185 44.129 1.00 39.71 249 ALA A CA 1
ATOM 1738 C C . ALA A 1 249 ? 35.881 -9.359 45.124 1.00 42.50 249 ALA A C 1
ATOM 1739 O O . ALA A 1 249 ? 35.197 -9.291 46.143 1.00 42.60 249 ALA A O 1
ATOM 1741 N N . GLU A 1 250 ? 36.575 -10.450 44.784 1.00 37.33 250 GLU A N 1
ATOM 1742 C CA . GLU A 1 250 ? 36.692 -11.621 45.658 1.00 37.58 250 GLU A CA 1
ATOM 1743 C C . GLU A 1 250 ? 37.932 -11.420 46.543 1.00 37.55 250 GLU A C 1
ATOM 1744 O O . GLU A 1 250 ? 37.916 -11.799 47.719 1.00 37.11 250 GLU A O 1
ATOM 1750 N N . ASN A 1 251 ? 38.985 -10.790 45.964 1.00 29.94 251 ASN A N 1
ATOM 1751 C CA . ASN A 1 251 ? 40.288 -10.551 46.599 1.00 27.89 251 ASN A CA 1
ATOM 1752 C C . ASN A 1 251 ? 40.571 -9.069 46.802 1.00 25.42 251 ASN A C 1
ATOM 1753 O O . ASN A 1 251 ? 40.489 -8.285 45.856 1.00 26.51 251 ASN A O 1
ATOM 1758 N N . LEU A 1 252 ? 40.913 -8.680 48.037 1.00 18.71 252 LEU A N 1
ATOM 1759 C CA . LEU A 1 252 ? 41.258 -7.305 48.360 1.00 16.74 252 LEU A CA 1
ATOM 1760 C C . LEU A 1 252 ? 42.702 -7.245 48.817 1.00 17.86 252 LEU A C 1
ATOM 1761 O O . LEU A 1 252 ? 43.174 -8.224 49.431 1.00 18.25 252 LEU A O 1
ATOM 1766 N N . TYR A 1 253 ? 43.355 -6.105 48.599 1.00 14.80 253 TYR A N 1
ATOM 1767 C CA . TYR A 1 253 ? 44.749 -5.884 48.942 1.00 14.84 253 TYR A CA 1
ATOM 1768 C C . TYR A 1 253 ? 44.976 -4.609 49.696 1.00 18.98 253 TYR A C 1
ATOM 1769 O O . TYR A 1 253 ? 44.499 -3.545 49.289 1.00 19.40 253 TYR A O 1
ATOM 1778 N N . PHE A 1 254 ? 45.754 -4.695 50.792 1.00 16.21 254 PHE A N 1
ATOM 1779 C CA . PHE A 1 254 ? 46.103 -3.519 51.570 1.00 14.38 254 PHE A CA 1
ATOM 1780 C C . PHE A 1 254 ? 47.618 -3.499 51.777 1.00 17.88 254 PHE A C 1
ATOM 1781 O O . PHE A 1 254 ? 48.181 -4.516 52.166 1.00 15.93 254 PHE A O 1
ATOM 1789 N N . GLN A 1 255 ? 48.290 -2.350 51.504 1.00 20.01 255 GLN A N 1
ATOM 1790 C CA . GLN A 1 255 ? 49.729 -2.204 51.739 1.00 25.43 255 GLN A CA 1
ATOM 1791 C C . GLN A 1 255 ? 50.044 -0.846 52.380 1.00 32.96 255 GLN A C 1
ATOM 1792 O O . GLN A 1 255 ? 49.203 0.074 52.246 1.00 32.83 255 GLN A O 1
ATOM 1799 N N . GLN B 1 1 ? 15.530 -29.383 11.831 1.00 33.64 1 GLN B N 1
ATOM 1800 C CA . GLN B 1 1 ? 15.125 -28.027 11.469 1.00 31.52 1 GLN B CA 1
ATOM 1801 C C . GLN B 1 1 ? 16.394 -27.175 11.330 1.00 27.50 1 GLN B C 1
ATOM 1802 O O . GLN B 1 1 ? 17.112 -26.989 12.311 1.00 27.40 1 GLN B O 1
ATOM 1808 N N . VAL B 1 2 ? 16.677 -26.695 10.120 1.00 22.86 2 VAL B N 1
ATOM 1809 C CA . VAL B 1 2 ? 17.862 -25.869 9.840 1.00 20.81 2 VAL B CA 1
ATOM 1810 C C . VAL B 1 2 ? 17.463 -24.421 10.126 1.00 21.09 2 VAL B C 1
ATOM 1811 O O . VAL B 1 2 ? 16.622 -23.881 9.392 1.00 21.40 2 VAL B O 1
ATOM 1815 N N . THR B 1 3 ? 18.011 -23.815 11.195 1.00 15.14 3 THR B N 1
ATOM 1816 C CA . THR B 1 3 ? 17.586 -22.458 11.577 1.00 14.19 3 THR B CA 1
ATOM 1817 C C . THR B 1 3 ? 18.729 -21.574 12.014 1.00 13.95 3 THR B C 1
ATOM 1818 O O . THR B 1 3 ? 19.766 -22.045 12.505 1.00 15.39 3 THR B O 1
ATOM 1822 N N . LEU B 1 4 ? 18.490 -20.268 11.891 1.00 11.94 4 LEU B N 1
ATOM 1823 C CA . LEU B 1 4 ? 19.342 -19.190 12.417 1.00 11.92 4 LEU B CA 1
ATOM 1824 C C . LEU B 1 4 ? 18.454 -18.279 13.255 1.00 13.51 4 LEU B C 1
ATOM 1825 O O . LEU B 1 4 ? 17.341 -17.993 12.836 1.00 14.03 4 LEU B O 1
ATOM 1830 N N . LYS B 1 5 ? 18.919 -17.856 14.431 1.00 12.36 5 LYS B N 1
ATOM 1831 C CA . LYS B 1 5 ? 18.127 -17.026 15.330 1.00 13.13 5 LYS B CA 1
ATOM 1832 C C . LYS B 1 5 ? 18.993 -15.929 15.881 1.00 14.41 5 LYS B C 1
ATOM 1833 O O . LYS B 1 5 ? 19.903 -16.189 16.662 1.00 13.71 5 LYS B O 1
ATOM 1839 N N . GLU B 1 6 ? 18.679 -14.684 15.503 1.00 11.72 6 GLU B N 1
ATOM 1840 C CA . GLU B 1 6 ? 19.422 -13.511 15.933 1.00 11.67 6 GLU B CA 1
ATOM 1841 C C . GLU B 1 6 ? 18.908 -13.001 17.238 1.00 14.17 6 GLU B C 1
ATOM 1842 O O . GLU B 1 6 ? 17.729 -13.176 17.581 1.00 15.31 6 GLU B O 1
ATOM 1848 N N . SER B 1 7 ? 19.783 -12.304 17.952 1.00 12.37 7 SER B N 1
ATOM 1849 C CA . SER B 1 7 ? 19.378 -11.664 19.184 1.00 11.26 7 SER B CA 1
ATOM 1850 C C . SER B 1 7 ? 20.317 -10.479 19.432 1.00 13.29 7 SER B C 1
ATOM 1851 O O . SER B 1 7 ? 21.347 -10.327 18.744 1.00 12.34 7 SER B O 1
ATOM 1854 N N . GLY B 1 8 ? 19.989 -9.656 20.423 1.00 11.70 8 GLY B N 1
ATOM 1855 C CA . GLY B 1 8 ? 20.899 -8.588 20.817 1.00 11.38 8 GLY B CA 1
ATOM 1856 C C . GLY B 1 8 ? 20.487 -7.207 20.406 1.00 14.79 8 GLY B C 1
ATOM 1857 O O . GLY B 1 8 ? 21.091 -6.236 20.868 1.00 16.05 8 GLY B O 1
ATOM 1858 N N . GLY B 1 9 ? 19.515 -7.122 19.490 1.00 12.91 9 GLY B N 1
ATOM 1859 C CA . GLY B 1 9 ? 18.993 -5.845 19.044 1.00 13.30 9 GLY B CA 1
ATOM 1860 C C . GLY B 1 9 ? 18.347 -5.081 20.188 1.00 17.95 9 GLY B C 1
ATOM 1861 O O . GLY B 1 9 ? 18.132 -5.601 21.290 1.00 17.64 9 GLY B O 1
ATOM 1862 N N . GLY B 1 10 ? 18.076 -3.823 19.932 1.00 15.05 10 GLY B N 1
ATOM 1863 C CA . GLY B 1 10 ? 17.416 -2.955 20.895 1.00 14.59 10 GLY B CA 1
ATOM 1864 C C . GLY B 1 10 ? 17.617 -1.498 20.552 1.00 16.00 10 GLY B C 1
ATOM 1865 O O . GLY B 1 10 ? 18.137 -1.150 19.478 1.00 15.76 10 GLY B O 1
ATOM 1866 N N . LEU B 1 11 ? 17.174 -0.656 21.472 1.00 14.25 11 LEU B N 1
ATOM 1867 C CA . LEU B 1 11 ? 17.263 0.802 21.362 1.00 14.87 11 LEU B CA 1
ATOM 1868 C C . LEU B 1 11 ? 18.572 1.272 21.981 1.00 19.50 11 LEU B C 1
ATOM 1869 O O . LEU B 1 11 ? 18.868 0.934 23.136 1.00 18.91 11 LEU B O 1
ATOM 1874 N N . VAL B 1 12 ? 19.351 2.059 21.206 1.00 16.05 12 VAL B N 1
ATOM 1875 C CA . VAL B 1 12 ? 20.632 2.585 21.650 1.00 18.76 12 VAL B CA 1
ATOM 1876 C C . VAL B 1 12 ? 20.739 4.043 21.176 1.00 21.06 12 VAL B C 1
ATOM 1877 O O . VAL B 1 12 ? 20.108 4.454 20.194 1.00 19.28 12 VAL B O 1
ATOM 1881 N N . LYS B 1 13 ? 21.499 4.841 21.931 1.00 20.00 13 LYS B N 1
ATOM 1882 C CA . LYS B 1 13 ? 21.682 6.227 21.573 1.00 20.53 13 LYS B CA 1
ATOM 1883 C C . LYS B 1 13 ? 22.778 6.354 20.519 1.00 20.07 13 LYS B C 1
ATOM 1884 O O . LYS B 1 13 ? 23.714 5.543 20.511 1.00 20.77 13 LYS B O 1
ATOM 1890 N N . PRO B 1 14 ? 22.753 7.408 19.666 1.00 20.02 14 PRO B N 1
ATOM 1891 C CA . PRO B 1 14 ? 23.881 7.623 18.737 1.00 20.13 14 PRO B CA 1
ATOM 1892 C C . PRO B 1 14 ? 25.198 7.687 19.529 1.00 22.31 14 PRO B C 1
ATOM 1893 O O . PRO B 1 14 ? 25.220 8.220 20.653 1.00 22.37 14 PRO B O 1
ATOM 1897 N N . GLY B 1 15 ? 26.237 7.083 18.961 1.00 18.35 15 GLY B N 1
ATOM 1898 C CA . GLY B 1 15 ? 27.568 6.967 19.541 1.00 18.81 15 GLY B CA 1
ATOM 1899 C C . GLY B 1 15 ? 27.718 5.732 20.413 1.00 22.68 15 GLY B C 1
ATOM 1900 O O . GLY B 1 15 ? 28.830 5.409 20.828 1.00 23.38 15 GLY B O 1
ATOM 1901 N N . GLY B 1 16 ? 26.600 5.033 20.672 1.00 20.38 16 GLY B N 1
ATOM 1902 C CA . GLY B 1 16 ? 26.576 3.822 21.482 1.00 19.53 16 GLY B CA 1
ATOM 1903 C C . GLY B 1 16 ? 27.061 2.572 20.768 1.00 19.53 16 GLY B C 1
ATOM 1904 O O . GLY B 1 16 ? 27.445 2.615 19.591 1.00 17.72 16 GLY B O 1
ATOM 1905 N N . SER B 1 17 ? 27.089 1.464 21.513 1.00 19.54 17 SER B N 1
ATOM 1906 C CA . SER B 1 17 ? 27.571 0.157 21.061 1.00 18.67 17 SER B CA 1
ATOM 1907 C C . SER B 1 17 ? 26.531 -0.914 21.347 1.00 19.59 17 SER B C 1
ATOM 1908 O O . SER B 1 17 ? 25.731 -0.779 22.271 1.00 18.29 17 SER B O 1
ATOM 1911 N N . LEU B 1 18 ? 26.552 -2.016 20.549 1.00 16.06 18 LEU B N 1
ATOM 1912 C CA . LEU B 1 18 ? 25.644 -3.130 20.742 1.00 14.84 18 LEU B CA 1
ATOM 1913 C C . LEU B 1 18 ? 26.329 -4.353 20.169 1.00 15.93 18 LEU B C 1
ATOM 1914 O O . LEU B 1 18 ? 27.011 -4.225 19.154 1.00 15.90 18 LEU B O 1
ATOM 1919 N N . ARG B 1 19 ? 26.125 -5.514 20.770 1.00 13.71 19 ARG B N 1
ATOM 1920 C CA . ARG B 1 19 ? 26.661 -6.768 20.251 1.00 13.14 19 ARG B CA 1
ATOM 1921 C C . ARG B 1 19 ? 25.484 -7.653 19.847 1.00 14.13 19 ARG B C 1
ATOM 1922 O O . ARG B 1 19 ? 24.642 -7.984 20.677 1.00 14.57 19 ARG B O 1
ATOM 1930 N N . LEU B 1 20 ? 25.455 -8.065 18.577 1.00 11.04 20 LEU B N 1
ATOM 1931 C CA . LEU B 1 20 ? 24.436 -8.990 18.090 1.00 10.47 20 LEU B CA 1
ATOM 1932 C C . LEU B 1 20 ? 24.988 -10.391 18.098 1.00 11.23 20 LEU B C 1
ATOM 1933 O O . LEU B 1 20 ? 26.192 -10.611 17.879 1.00 12.03 20 LEU B O 1
ATOM 1938 N N . SER B 1 21 ? 24.089 -11.349 18.288 1.00 10.53 21 SER B N 1
ATOM 1939 C CA . SER B 1 21 ? 24.471 -12.764 18.239 1.00 11.02 21 SER B CA 1
ATOM 1940 C C . SER B 1 21 ? 23.518 -13.444 17.252 1.00 13.37 21 SER B C 1
ATOM 1941 O O . SER B 1 21 ? 22.394 -12.985 17.025 1.00 12.48 21 SER B O 1
ATOM 1944 N N . CYS B 1 22 ? 23.952 -14.578 16.710 1.00 13.19 22 CYS B N 1
ATOM 1945 C CA . CYS B 1 22 ? 23.150 -15.384 15.817 1.00 13.63 22 CYS B CA 1
ATOM 1946 C C . CYS B 1 22 ? 23.442 -16.837 16.161 1.00 15.47 22 CYS B C 1
ATOM 1947 O O . CYS B 1 22 ? 24.597 -17.258 16.042 1.00 15.23 22 CYS B O 1
ATOM 1950 N N . ALA B 1 23 ? 22.417 -17.575 16.653 1.00 12.65 23 ALA B N 1
ATOM 1951 C CA . ALA B 1 23 ? 22.552 -18.974 17.028 1.00 12.50 23 ALA B CA 1
ATOM 1952 C C . ALA B 1 23 ? 22.143 -19.869 15.872 1.00 13.85 23 ALA B C 1
ATOM 1953 O O . ALA B 1 23 ? 21.055 -19.703 15.297 1.00 13.91 23 ALA B O 1
ATOM 1955 N N . ALA B 1 24 ? 22.998 -20.851 15.546 1.00 12.37 24 ALA B N 1
ATOM 1956 C CA . ALA B 1 24 ? 22.703 -21.791 14.471 1.00 12.88 24 ALA B CA 1
ATOM 1957 C C . ALA B 1 24 ? 22.236 -23.121 15.031 1.00 15.21 24 ALA B C 1
ATOM 1958 O O . ALA B 1 24 ? 22.768 -23.574 16.056 1.00 16.03 24 ALA B O 1
ATOM 1960 N N . SER B 1 25 ? 21.292 -23.741 14.340 1.00 13.45 25 SER B N 1
ATOM 1961 C CA . SER B 1 25 ? 20.782 -25.045 14.755 1.00 14.26 25 SER B CA 1
ATOM 1962 C C . SER B 1 25 ? 20.471 -25.913 13.550 1.00 16.04 25 SER B C 1
ATOM 1963 O O . SER B 1 25 ? 20.062 -25.407 12.514 1.00 15.28 25 SER B O 1
ATOM 1966 N N . GLY B 1 26 ? 20.729 -27.226 13.674 1.00 14.21 26 GLY B N 1
ATOM 1967 C CA . GLY B 1 26 ? 20.348 -28.175 12.641 1.00 14.33 26 GLY B CA 1
ATOM 1968 C C . GLY B 1 26 ? 21.248 -28.300 11.437 1.00 14.91 26 GLY B C 1
ATOM 1969 O O . GLY B 1 26 ? 20.866 -28.922 10.442 1.00 16.86 26 GLY B O 1
ATOM 1970 N N . PHE B 1 27 ? 22.445 -27.683 11.484 1.00 13.36 27 PHE B N 1
ATOM 1971 C CA . PHE B 1 27 ? 23.410 -27.872 10.401 1.00 12.77 27 PHE B CA 1
ATOM 1972 C C . PHE B 1 27 ? 24.815 -27.751 10.982 1.00 14.46 27 PHE B C 1
ATOM 1973 O O . PHE B 1 27 ? 24.988 -27.341 12.140 1.00 14.35 27 PHE B O 1
ATOM 1981 N N . THR B 1 28 ? 25.822 -28.098 10.160 1.00 13.49 28 THR B N 1
ATOM 1982 C CA . THR B 1 28 ? 27.213 -28.066 10.620 1.00 12.68 28 THR B CA 1
ATOM 1983 C C . THR B 1 28 ? 27.733 -26.652 10.466 1.00 14.79 28 THR B C 1
ATOM 1984 O O . THR B 1 28 ? 28.292 -26.286 9.433 1.00 14.47 28 THR B O 1
ATOM 1988 N N . PHE B 1 29 ? 27.504 -25.841 11.499 1.00 13.89 29 PHE B N 1
ATOM 1989 C CA . PHE B 1 29 ? 27.862 -24.421 11.476 1.00 12.96 29 PHE B CA 1
ATOM 1990 C C . PHE B 1 29 ? 29.297 -24.170 11.089 1.00 15.05 29 PHE B C 1
ATOM 1991 O O . PHE B 1 29 ? 29.564 -23.257 10.309 1.00 14.02 29 PHE B O 1
ATOM 1999 N N . SER B 1 30 ? 30.235 -24.997 11.616 1.00 14.86 30 SER B N 1
ATOM 2000 C CA . SER B 1 30 ? 31.671 -24.814 11.371 1.00 14.03 30 SER B CA 1
ATOM 2001 C C . SER B 1 30 ? 32.084 -25.025 9.901 1.00 16.87 30 SER B C 1
ATOM 2002 O O . SER B 1 30 ? 33.235 -24.768 9.557 1.00 18.16 30 SER B O 1
ATOM 2005 N N . SER B 1 31 ? 31.180 -25.519 9.055 1.00 14.04 31 SER B N 1
ATOM 2006 C CA . SER B 1 31 ? 31.497 -25.767 7.652 1.00 13.32 31 SER B CA 1
ATOM 2007 C C . SER B 1 31 ? 31.135 -24.615 6.748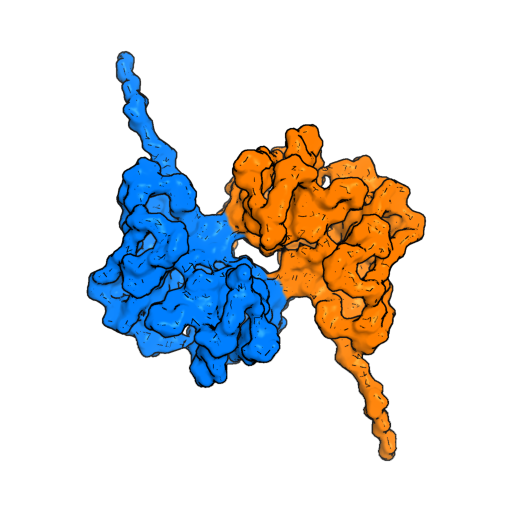 1.00 16.39 31 SER B C 1
ATOM 2008 O O . SER B 1 31 ? 31.376 -24.717 5.535 1.00 17.54 31 SER B O 1
ATOM 2011 N N . TYR B 1 32 ? 30.471 -23.547 7.286 1.00 11.72 32 TYR B N 1
ATOM 2012 C CA . TYR B 1 32 ? 29.952 -22.496 6.400 1.00 11.45 32 TYR B CA 1
ATOM 2013 C C . TYR B 1 32 ? 30.451 -21.109 6.671 1.00 11.71 32 TYR B C 1
ATOM 2014 O O . TYR B 1 32 ? 30.522 -20.684 7.828 1.00 11.42 32 TYR B O 1
ATOM 2023 N N . SER B 1 33 ? 30.641 -20.342 5.588 1.00 10.56 33 SER B N 1
ATOM 2024 C CA . SER B 1 33 ? 30.818 -18.906 5.709 1.00 10.58 33 SER B CA 1
ATOM 2025 C C . SER B 1 33 ? 29.449 -18.334 6.134 1.00 13.04 33 SER B C 1
ATOM 2026 O O . SER B 1 33 ? 28.389 -18.874 5.792 1.00 12.26 33 SER B O 1
ATOM 2029 N N . MET B 1 34 ? 29.490 -17.241 6.891 1.00 10.36 34 MET B N 1
ATOM 2030 C CA . MET B 1 34 ? 28.305 -16.606 7.458 1.00 9.59 34 MET B CA 1
ATOM 2031 C C . MET B 1 34 ? 28.304 -15.118 7.189 1.00 11.51 34 MET B C 1
ATOM 2032 O O . MET B 1 34 ? 29.375 -14.504 7.099 1.00 11.19 34 MET B O 1
ATOM 2037 N N . ASN B 1 35 ? 27.103 -14.543 7.044 1.00 10.15 35 ASN B N 1
ATOM 2038 C CA . ASN B 1 35 ? 26.987 -13.123 6.714 1.00 9.87 35 ASN B CA 1
ATOM 2039 C C . ASN B 1 35 ? 25.992 -12.404 7.603 1.00 11.61 35 ASN B C 1
ATOM 2040 O O . ASN B 1 35 ? 25.058 -13.016 8.144 1.00 11.49 35 ASN B O 1
ATOM 2045 N N . TRP B 1 36 ? 26.154 -11.083 7.700 1.00 9.85 36 TRP B N 1
ATOM 2046 C CA . TRP B 1 36 ? 25.151 -10.211 8.299 1.00 9.09 36 TRP B CA 1
ATOM 2047 C C . TRP B 1 36 ? 24.695 -9.290 7.147 1.00 9.98 36 TRP B C 1
ATOM 2048 O O . TRP B 1 36 ? 25.518 -8.794 6.338 1.00 10.44 36 TRP B O 1
ATOM 2059 N N . VAL B 1 37 ? 23.372 -9.107 7.057 1.00 9.93 37 VAL B N 1
ATOM 2060 C CA . VAL B 1 37 ? 22.701 -8.261 6.061 1.00 10.43 37 VAL B CA 1
ATOM 2061 C C . VAL B 1 37 ? 21.660 -7.442 6.808 1.00 11.34 37 VAL B C 1
ATOM 2062 O O . VAL B 1 37 ? 20.967 -8.000 7.664 1.00 13.34 37 VAL B O 1
ATOM 2066 N N . ARG B 1 38 ? 21.514 -6.150 6.498 1.00 9.86 38 ARG B N 1
ATOM 2067 C CA . ARG B 1 38 ? 20.531 -5.357 7.254 1.00 10.21 38 ARG B CA 1
ATOM 2068 C C . ARG B 1 38 ? 19.560 -4.636 6.314 1.00 10.38 38 ARG B C 1
ATOM 2069 O O . ARG B 1 38 ? 19.804 -4.532 5.100 1.00 10.67 38 ARG B O 1
ATOM 2077 N N . GLN B 1 39 ? 18.425 -4.175 6.873 1.00 10.39 39 GLN B N 1
ATOM 2078 C CA . GLN B 1 39 ? 17.444 -3.461 6.073 1.00 9.90 39 GLN B CA 1
ATOM 2079 C C . GLN B 1 39 ? 16.663 -2.475 6.918 1.00 11.65 39 GLN B C 1
ATOM 2080 O O . GLN B 1 39 ? 16.093 -2.831 7.938 1.00 11.27 39 GLN B O 1
ATOM 2086 N N . ALA B 1 40 ? 16.650 -1.214 6.490 1.00 13.12 40 ALA B N 1
ATOM 2087 C CA . ALA B 1 40 ? 15.848 -0.195 7.153 1.00 13.39 40 ALA B CA 1
ATOM 2088 C C . ALA B 1 40 ? 14.431 -0.203 6.531 1.00 15.22 40 ALA B C 1
ATOM 2089 O O . ALA B 1 40 ? 14.263 -0.622 5.380 1.00 15.73 40 ALA B O 1
ATOM 2091 N N . PRO B 1 41 ? 13.401 0.322 7.245 1.00 14.81 41 PRO B N 1
ATOM 2092 C CA . PRO B 1 41 ? 12.028 0.274 6.696 1.00 16.32 41 PRO B CA 1
ATOM 2093 C C . PRO B 1 41 ? 11.858 1.055 5.408 1.00 19.59 41 PRO B C 1
ATOM 2094 O O . PRO B 1 41 ? 12.317 2.195 5.303 1.00 20.05 41 PRO B O 1
ATOM 2098 N N . GLY B 1 42 ? 11.241 0.407 4.426 1.00 18.02 42 GLY B N 1
ATOM 2099 C CA . GLY B 1 42 ? 10.996 0.968 3.100 1.00 19.95 42 GLY B CA 1
ATOM 2100 C C . GLY B 1 42 ? 12.233 1.051 2.232 1.00 20.89 42 GLY B C 1
ATOM 2101 O O . GLY B 1 42 ? 12.202 1.658 1.151 1.00 21.84 42 GLY B O 1
ATOM 2102 N N . LYS B 1 43 ? 13.352 0.446 2.705 1.00 15.90 43 LYS B N 1
ATOM 2103 C CA . LYS B 1 43 ? 14.637 0.499 2.018 1.00 14.46 43 LYS B CA 1
ATOM 2104 C C . LYS B 1 43 ? 15.131 -0.904 1.643 1.00 12.92 43 LYS B C 1
ATOM 2105 O O . LYS B 1 43 ? 14.494 -1.918 2.009 1.00 14.51 43 LYS B O 1
ATOM 2111 N N . GLY B 1 44 ? 16.207 -0.935 0.854 1.00 13.27 44 GLY B N 1
ATOM 2112 C CA . GLY B 1 44 ? 16.718 -2.206 0.365 1.00 13.13 44 GLY B CA 1
ATOM 2113 C C . GLY B 1 44 ? 17.650 -2.944 1.292 1.00 15.36 44 GLY B C 1
ATOM 2114 O O . GLY B 1 44 ? 18.068 -2.424 2.330 1.00 14.99 44 GLY B O 1
ATOM 2115 N N . LEU B 1 45 ? 17.972 -4.193 0.909 1.00 12.76 45 LEU B N 1
ATOM 2116 C CA . LEU B 1 45 ? 18.923 -5.014 1.649 1.00 12.38 45 LEU B CA 1
ATOM 2117 C C . LEU B 1 45 ? 20.308 -4.413 1.464 1.00 14.47 45 LEU B C 1
ATOM 2118 O O . LEU B 1 45 ? 20.705 -4.015 0.341 1.00 14.76 45 LEU B O 1
ATOM 2123 N N . GLU B 1 46 ? 21.063 -4.390 2.568 1.00 11.54 46 GLU B N 1
ATOM 2124 C CA . GLU B 1 46 ? 22.423 -3.879 2.557 1.00 11.10 46 GLU B CA 1
ATOM 2125 C C . GLU B 1 46 ? 23.321 -4.930 3.220 1.00 12.58 46 GLU B C 1
ATOM 2126 O O . GLU B 1 46 ? 23.161 -5.212 4.419 1.00 11.60 46 GLU B O 1
ATOM 2132 N N . TRP B 1 47 ? 24.235 -5.523 2.462 1.00 11.60 47 TRP B N 1
ATOM 2133 C CA . TRP B 1 47 ? 25.159 -6.483 3.037 1.00 11.13 47 TRP B CA 1
ATOM 2134 C C . TRP B 1 47 ? 26.088 -5.753 4.022 1.00 12.45 47 TRP B C 1
ATOM 2135 O O . TRP B 1 47 ? 26.537 -4.618 3.741 1.00 11.79 47 TRP B O 1
ATOM 2146 N N . VAL B 1 48 ? 26.378 -6.377 5.172 1.00 10.19 48 VAL B N 1
ATOM 2147 C CA . VAL B 1 48 ? 27.226 -5.749 6.195 1.00 10.03 48 VAL B CA 1
ATOM 2148 C C . VAL B 1 48 ? 28.593 -6.378 6.325 1.00 11.57 48 VAL B C 1
ATOM 2149 O O . VAL B 1 48 ? 29.599 -5.671 6.335 1.00 11.67 48 VAL B O 1
ATOM 2153 N N . SER B 1 49 ? 28.654 -7.690 6.452 1.00 9.78 49 SER B N 1
ATOM 2154 C CA . SER B 1 49 ? 29.925 -8.333 6.724 1.00 10.21 49 SER B CA 1
ATOM 2155 C C . SER B 1 49 ? 29.822 -9.835 6.510 1.00 11.65 49 SER B C 1
ATOM 2156 O O . SER B 1 49 ? 28.723 -10.416 6.604 1.00 11.47 49 SER B O 1
ATOM 2159 N N . SER B 1 50 ? 30.974 -10.484 6.288 1.00 10.37 50 SER B N 1
ATOM 2160 C CA . SER B 1 50 ? 31.013 -11.945 6.209 1.00 10.63 50 SER B CA 1
ATOM 2161 C C . SER B 1 50 ? 32.275 -12.461 6.852 1.00 12.05 50 SER B C 1
ATOM 2162 O O . SER B 1 50 ? 33.297 -11.744 6.956 1.00 11.77 50 SER B O 1
ATOM 2165 N N . ILE B 1 51 ? 32.206 -13.729 7.277 1.00 11.65 51 ILE B N 1
ATOM 2166 C CA . ILE B 1 51 ? 33.332 -14.396 7.893 1.00 10.45 51 ILE B CA 1
ATOM 2167 C C . ILE B 1 51 ? 33.349 -15.834 7.397 1.00 13.39 51 ILE B C 1
ATOM 2168 O O . ILE B 1 51 ? 32.299 -16.519 7.359 1.00 12.71 51 ILE B O 1
ATOM 2173 N N . SER B 1 52 ? 34.552 -16.305 7.030 1.00 11.64 52 SER B N 1
ATOM 2174 C CA . SER B 1 52 ? 34.724 -17.660 6.570 1.00 11.76 52 SER B CA 1
ATOM 2175 C C . SER B 1 52 ? 34.564 -18.689 7.694 1.00 13.21 52 SER B C 1
ATOM 2176 O O . SER B 1 52 ? 34.532 -18.331 8.889 1.00 13.11 52 SER B O 1
ATOM 2179 N N . SER B 1 53 ? 34.375 -19.971 7.300 1.00 12.91 53 SER B N 1
ATOM 2180 C CA . SER B 1 53 ? 34.130 -21.044 8.258 1.00 13.90 53 SER B CA 1
ATOM 2181 C C . SER B 1 53 ? 35.129 -21.107 9.405 1.00 17.80 53 SER B C 1
ATOM 2182 O O . SER B 1 53 ? 34.709 -21.365 10.531 1.00 16.55 53 SER B O 1
ATOM 2185 N N . SER B 1 54 ? 36.435 -20.875 9.120 1.00 16.34 54 SER B N 1
ATOM 2186 C CA . SER B 1 54 ? 37.512 -20.900 10.142 1.00 16.51 54 SER B CA 1
ATOM 2187 C C . SER B 1 54 ? 38.015 -19.520 10.535 1.00 18.63 54 SER B C 1
ATOM 2188 O O . SER B 1 54 ? 39.088 -19.404 11.140 1.00 18.32 54 SER B O 1
ATOM 21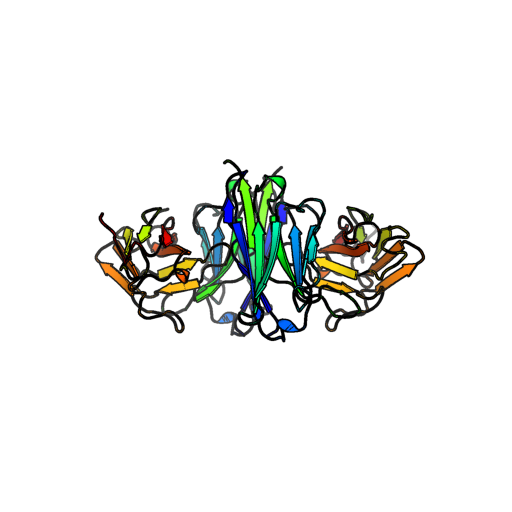91 N N . SER B 1 55 ? 37.228 -18.465 10.234 1.00 13.68 55 SER B N 1
ATOM 2192 C CA . SER B 1 55 ? 37.489 -17.062 10.578 1.00 14.50 55 SER B CA 1
ATOM 2193 C C . SER B 1 55 ? 38.663 -16.397 9.873 1.00 18.98 55 SER B C 1
ATOM 2194 O O . SER B 1 55 ? 38.860 -15.182 10.084 1.00 19.70 55 SER B O 1
ATOM 2197 N N . SER B 1 56 ? 39.359 -17.126 8.968 1.00 17.51 56 SER B N 1
ATOM 2198 C CA . SER B 1 56 ? 40.553 -16.612 8.268 1.00 17.90 56 SER B CA 1
ATOM 2199 C C . SER B 1 56 ? 40.293 -15.452 7.337 1.00 21.77 56 SER B C 1
ATOM 2200 O O . SER B 1 56 ? 41.176 -14.587 7.168 1.00 25.51 56 SER B O 1
ATOM 2203 N N . TYR B 1 57 ? 39.082 -15.388 6.766 1.00 15.00 57 TYR B N 1
ATOM 2204 C CA . TYR B 1 57 ? 38.776 -14.349 5.786 1.00 15.88 57 TYR B CA 1
ATOM 2205 C C . TYR B 1 57 ? 37.539 -13.609 6.228 1.00 15.14 57 TYR B C 1
ATOM 2206 O O . TYR B 1 57 ? 36.465 -14.220 6.329 1.00 15.21 57 TYR B O 1
ATOM 2215 N N . ILE B 1 58 ? 37.697 -12.315 6.499 1.00 11.50 58 ILE B N 1
ATOM 2216 C CA . ILE B 1 58 ? 36.650 -11.386 6.926 1.00 11.57 58 ILE B CA 1
ATOM 2217 C C . ILE B 1 58 ? 36.525 -10.262 5.927 1.00 14.49 58 ILE B C 1
ATOM 2218 O O . ILE B 1 58 ? 37.541 -9.690 5.486 1.00 13.17 58 ILE B O 1
ATOM 2223 N N . TYR B 1 59 ? 35.275 -9.875 5.616 1.00 12.11 59 TYR B N 1
ATOM 2224 C CA . TYR B 1 59 ? 35.045 -8.722 4.743 1.00 11.58 59 TYR B CA 1
ATOM 2225 C C . TYR B 1 59 ? 33.978 -7.853 5.346 1.00 12.33 59 TYR B C 1
ATOM 2226 O O . TYR B 1 59 ? 33.072 -8.358 6.032 1.00 12.07 59 TYR B O 1
ATOM 2235 N N . TYR B 1 60 ? 34.069 -6.527 5.105 1.00 12.18 60 TYR B N 1
ATOM 2236 C CA . TYR B 1 60 ? 33.099 -5.546 5.579 1.00 12.12 60 TYR B CA 1
ATOM 2237 C C . TYR B 1 60 ? 32.636 -4.633 4.474 1.00 14.24 60 TYR B C 1
ATOM 2238 O O . TYR B 1 60 ? 33.438 -4.283 3.578 1.00 15.10 60 TYR B O 1
ATOM 2247 N N . ALA B 1 61 ? 31.379 -4.191 4.567 1.00 12.31 61 ALA B N 1
ATOM 2248 C CA . ALA B 1 61 ? 30.906 -3.124 3.687 1.00 12.14 61 ALA B CA 1
ATOM 2249 C C . ALA B 1 61 ? 31.669 -1.852 4.103 1.00 15.24 61 ALA B C 1
ATOM 2250 O O . ALA B 1 61 ? 31.947 -1.627 5.290 1.00 13.84 61 ALA B O 1
ATOM 2252 N N . ASP B 1 62 ? 31.964 -0.990 3.115 1.00 15.75 62 ASP B N 1
ATOM 2253 C CA . ASP B 1 62 ? 32.675 0.245 3.418 1.00 16.48 62 ASP B CA 1
ATOM 2254 C C . ASP B 1 62 ? 31.939 1.110 4.447 1.00 19.24 62 ASP B C 1
ATOM 2255 O O . ASP B 1 62 ? 32.605 1.744 5.273 1.00 21.13 62 ASP B O 1
ATOM 2260 N N . SER B 1 63 ? 30.594 1.054 4.450 1.00 16.13 63 SER B N 1
ATOM 2261 C CA . SER B 1 63 ? 29.748 1.811 5.387 1.00 17.07 63 SER B CA 1
ATOM 2262 C C . SER B 1 63 ? 30.002 1.474 6.866 1.00 20.57 63 SER B C 1
ATOM 2263 O O . SER B 1 63 ? 29.640 2.252 7.741 1.00 21.00 63 SER B O 1
ATOM 2266 N N . VAL B 1 64 ? 30.558 0.287 7.152 1.00 15.32 64 VAL B N 1
ATOM 2267 C CA . VAL B 1 64 ? 30.738 -0.145 8.546 1.00 14.71 64 VAL B CA 1
ATOM 2268 C C . VAL B 1 64 ? 32.183 -0.461 8.927 1.00 16.92 64 VAL B C 1
ATOM 2269 O O . VAL B 1 64 ? 32.449 -0.749 10.089 1.00 15.67 64 VAL B O 1
ATOM 2273 N N . LYS B 1 65 ? 33.120 -0.446 7.960 1.00 17.18 65 LYS B N 1
ATOM 2274 C CA . LYS B 1 65 ? 34.515 -0.808 8.194 1.00 17.69 65 LYS B CA 1
ATOM 2275 C C . LYS B 1 65 ? 35.114 0.070 9.307 1.00 22.06 65 LYS B C 1
ATOM 2276 O O . LYS B 1 65 ? 34.838 1.270 9.338 1.00 21.01 65 LYS B O 1
ATOM 2282 N N . GLY B 1 66 ? 35.781 -0.557 10.272 1.00 19.58 66 GLY B N 1
ATOM 2283 C CA . GLY B 1 66 ? 36.370 0.157 11.403 1.00 20.45 66 GLY B CA 1
ATOM 2284 C C . GLY B 1 66 ? 35.456 0.351 12.594 1.00 23.21 66 GLY B C 1
ATOM 2285 O O . GLY B 1 66 ? 35.938 0.618 13.696 1.00 26.16 66 GLY B O 1
ATOM 2286 N N . ARG B 1 67 ? 34.130 0.249 12.400 1.00 17.05 67 ARG B N 1
ATOM 2287 C CA . ARG B 1 67 ? 33.175 0.423 13.484 1.00 15.90 67 ARG B CA 1
ATOM 2288 C C . ARG B 1 67 ? 32.600 -0.913 13.949 1.00 16.47 67 ARG B C 1
ATOM 2289 O O . ARG B 1 67 ? 32.252 -1.073 15.115 1.00 15.47 67 ARG B O 1
ATOM 2297 N N . PHE B 1 68 ? 32.427 -1.823 13.012 1.00 13.58 68 PHE B N 1
ATOM 2298 C CA . PHE B 1 68 ? 31.844 -3.138 13.262 1.00 12.74 68 PHE B CA 1
ATOM 2299 C C . PHE B 1 68 ? 32.900 -4.207 13.169 1.00 14.49 68 PHE B C 1
ATOM 2300 O O . PHE B 1 68 ? 33.790 -4.131 12.304 1.00 15.71 68 PHE B O 1
ATOM 2308 N N . THR B 1 69 ? 32.786 -5.236 14.034 1.00 11.96 69 THR B N 1
ATOM 2309 C CA . THR B 1 69 ? 33.671 -6.378 14.008 1.00 11.81 69 THR B CA 1
ATOM 2310 C C . THR B 1 69 ? 32.832 -7.648 14.034 1.00 12.25 69 THR B C 1
ATOM 2311 O O . THR B 1 69 ? 32.046 -7.878 14.979 1.00 12.16 69 THR B O 1
ATOM 2315 N N . ILE B 1 70 ? 33.046 -8.498 13.032 1.00 10.91 70 ILE B N 1
ATOM 2316 C CA . ILE B 1 70 ? 32.376 -9.798 12.971 1.00 9.27 70 ILE B CA 1
ATOM 2317 C C . ILE B 1 70 ? 33.298 -10.832 13.625 1.00 13.26 70 ILE B C 1
ATOM 2318 O O . ILE B 1 70 ? 34.529 -10.716 13.538 1.00 11.93 70 ILE B O 1
ATOM 2323 N N . SER B 1 71 ? 32.706 -11.850 14.270 1.00 10.75 71 SER B N 1
ATOM 2324 C CA . SER B 1 71 ? 33.446 -12.963 14.809 1.00 11.25 71 SER B CA 1
ATOM 2325 C C . SER B 1 71 ? 32.518 -14.148 14.921 1.00 12.20 71 SER B C 1
ATOM 2326 O O . SER B 1 71 ? 31.298 -14.025 14.705 1.00 11.66 71 SER B O 1
ATOM 2329 N N . ARG B 1 72 ? 33.082 -15.322 15.225 1.00 11.22 72 ARG B N 1
ATOM 2330 C CA . ARG B 1 72 ? 32.240 -16.503 15.427 1.00 11.83 72 ARG B CA 1
ATOM 2331 C C . ARG B 1 72 ? 32.885 -17.371 16.479 1.00 12.44 72 ARG B C 1
ATOM 2332 O O . ARG B 1 72 ? 34.106 -17.301 16.688 1.00 13.64 72 ARG B O 1
ATOM 2340 N N . ASP B 1 73 ? 32.079 -18.244 17.079 1.00 13.58 73 ASP B N 1
ATOM 2341 C CA . ASP B 1 73 ? 32.581 -19.233 18.010 1.00 14.01 73 ASP B CA 1
ATOM 2342 C C . ASP B 1 73 ? 31.917 -20.535 17.566 1.00 15.10 73 ASP B C 1
ATOM 2343 O O . ASP B 1 73 ? 30.732 -20.779 17.879 1.00 14.88 73 ASP B O 1
ATOM 2348 N N . ASN B 1 74 ? 32.661 -21.340 16.786 1.00 14.15 74 ASN B N 1
ATOM 2349 C CA . ASN B 1 74 ? 32.121 -22.589 16.248 1.00 14.82 74 ASN B CA 1
ATOM 2350 C C . ASN B 1 74 ? 31.702 -23.571 17.321 1.00 19.29 74 ASN B C 1
ATOM 2351 O O . ASN B 1 74 ? 30.672 -24.218 17.153 1.00 20.09 74 ASN B O 1
ATOM 2356 N N . ALA B 1 75 ? 32.410 -23.590 18.467 1.00 17.09 75 ALA B N 1
ATOM 2357 C CA . ALA B 1 75 ? 32.032 -24.511 19.544 1.00 17.98 75 ALA B CA 1
ATOM 2358 C C . ALA B 1 75 ? 30.673 -24.158 20.142 1.00 21.13 75 ALA B C 1
ATOM 2359 O O . ALA B 1 75 ? 29.986 -25.029 20.669 1.00 22.60 75 ALA B O 1
ATOM 2361 N N . LYS B 1 76 ? 30.284 -22.878 20.062 1.00 16.46 76 LYS B N 1
ATOM 2362 C CA . LYS B 1 76 ? 29.016 -22.393 20.584 1.00 14.88 76 LYS B CA 1
ATOM 2363 C C . LYS B 1 76 ? 27.959 -22.241 19.468 1.00 17.21 76 LYS B C 1
ATOM 2364 O O . LYS B 1 76 ? 26.865 -21.730 19.746 1.00 17.14 76 LYS B O 1
ATOM 2370 N N . ASN B 1 77 ? 28.294 -22.637 18.212 1.00 13.60 77 ASN B N 1
ATOM 2371 C CA . ASN B 1 77 ? 27.352 -22.533 17.082 1.00 14.07 77 ASN B CA 1
ATOM 2372 C C . ASN B 1 77 ? 26.823 -21.096 16.978 1.00 15.57 77 ASN B C 1
ATOM 2373 O O . ASN B 1 77 ? 25.624 -20.877 16.719 1.00 16.07 77 ASN B O 1
ATOM 2378 N N . SER B 1 78 ? 27.727 -20.118 17.141 1.00 12.83 78 SER B N 1
ATOM 2379 C CA . SER B 1 78 ? 27.330 -18.720 17.193 1.00 12.44 78 SER B CA 1
ATOM 2380 C C . SER B 1 78 ? 28.134 -17.798 16.331 1.00 13.62 78 SER B C 1
ATOM 2381 O O . SER B 1 78 ? 29.357 -17.913 16.247 1.00 13.01 78 SER B O 1
ATOM 2384 N N . LEU B 1 79 ? 27.431 -16.821 15.738 1.00 12.14 79 LEU B N 1
ATOM 2385 C CA . LEU B 1 79 ? 28.016 -15.738 14.953 1.00 13.14 79 LEU B CA 1
ATOM 2386 C C . LEU B 1 79 ? 27.749 -14.446 15.743 1.00 12.20 79 LEU B C 1
ATOM 2387 O O . LEU B 1 79 ? 26.653 -14.279 16.302 1.00 12.30 79 LEU B O 1
ATOM 2392 N N . TYR B 1 80 ? 28.683 -13.481 15.709 1.00 10.86 80 TYR B N 1
ATOM 2393 C CA . TYR B 1 80 ? 28.513 -12.217 16.434 1.00 10.51 80 TYR B CA 1
ATOM 2394 C C . TYR B 1 80 ? 28.822 -11.014 15.577 1.00 12.91 80 TYR B C 1
ATOM 2395 O O . TYR B 1 80 ? 29.521 -11.110 14.567 1.00 12.04 80 TYR B O 1
ATOM 2404 N N . LEU B 1 81 ? 28.277 -9.872 15.989 1.00 10.82 81 LEU B N 1
ATOM 2405 C CA . LEU B 1 81 ? 28.605 -8.595 15.355 1.00 10.97 81 LEU B CA 1
ATOM 2406 C C . LEU B 1 81 ? 28.715 -7.551 16.451 1.00 12.96 81 LEU B C 1
ATOM 2407 O O . LEU B 1 81 ? 27.717 -7.214 17.102 1.00 12.49 81 LEU B O 1
ATOM 2412 N N . GLN B 1 82 ? 29.931 -7.050 16.692 1.00 11.44 82 GLN B N 1
ATOM 2413 C CA . GLN B 1 82 ? 30.120 -5.990 17.681 1.00 11.99 82 GLN B CA 1
ATOM 2414 C C . GLN B 1 82 ? 30.021 -4.682 16.932 1.00 12.98 82 GLN B C 1
ATOM 2415 O O . GLN B 1 82 ? 30.760 -4.463 15.980 1.00 14.55 82 GLN B O 1
ATOM 2421 N N . MET B 1 83 ? 29.078 -3.850 17.306 1.00 13.15 83 MET B N 1
ATOM 2422 C CA . MET B 1 83 ? 28.812 -2.593 16.608 1.00 13.14 83 MET B CA 1
ATOM 2423 C C . MET B 1 83 ? 29.161 -1.435 17.502 1.00 16.71 83 MET B C 1
ATOM 2424 O O . MET B 1 83 ? 28.571 -1.324 18.562 1.00 17.76 83 MET B O 1
ATOM 2429 N N . ASN B 1 84 ? 30.120 -0.604 17.092 1.00 14.76 84 ASN B N 1
ATOM 2430 C CA . ASN B 1 84 ? 30.537 0.569 17.859 1.00 14.87 84 ASN B CA 1
ATOM 2431 C C . ASN B 1 84 ? 30.204 1.835 17.088 1.00 15.91 84 ASN B C 1
ATOM 2432 O O . ASN B 1 84 ? 29.964 1.787 15.874 1.00 15.99 84 ASN B O 1
ATOM 2437 N N . SER B 1 85 ? 30.217 2.997 17.789 1.00 17.24 85 SER B N 1
ATOM 2438 C CA . SER B 1 85 ? 29.990 4.300 17.158 1.00 17.48 85 SER B CA 1
ATOM 2439 C C . SER B 1 85 ? 28.728 4.281 16.271 1.00 17.72 85 SER B C 1
ATOM 2440 O O . SER B 1 85 ? 28.760 4.722 15.120 1.00 17.77 85 SER B O 1
ATOM 2443 N N . LEU B 1 86 ? 27.618 3.753 16.819 1.00 16.14 86 LEU B N 1
ATOM 2444 C CA . LEU B 1 86 ? 26.363 3.671 16.060 1.00 15.73 86 LEU B CA 1
ATOM 2445 C C . LEU B 1 86 ? 25.781 5.031 15.699 1.00 19.39 86 LEU B C 1
ATOM 2446 O O . LEU B 1 86 ? 25.908 5.999 16.469 1.00 19.37 86 LEU B O 1
ATOM 2451 N N . ARG B 1 87 ? 25.174 5.104 14.516 1.00 16.47 87 ARG B N 1
ATOM 2452 C CA . ARG B 1 87 ? 24.582 6.326 13.978 1.00 16.08 87 ARG B CA 1
ATOM 2453 C C . ARG B 1 87 ? 23.145 6.026 13.624 1.00 19.33 87 ARG B C 1
ATOM 2454 O O . ARG B 1 87 ? 22.794 4.847 13.456 1.00 15.98 87 ARG B O 1
ATOM 2462 N N . ALA B 1 88 ? 22.302 7.063 13.482 1.00 17.34 88 ALA B N 1
ATOM 2463 C CA . ALA B 1 88 ? 20.881 6.882 13.134 1.00 17.08 88 ALA B CA 1
ATOM 2464 C C . ALA B 1 88 ? 20.704 6.000 11.913 1.00 18.54 88 ALA B C 1
ATOM 2465 O O . ALA B 1 88 ? 19.792 5.163 11.900 1.00 16.53 88 ALA B O 1
ATOM 2467 N N . GLU B 1 89 ? 21.572 6.147 10.902 1.00 16.02 89 GLU B N 1
ATOM 2468 C CA . GLU B 1 89 ? 21.460 5.384 9.661 1.00 16.75 89 GLU B CA 1
ATOM 2469 C C . GLU B 1 89 ? 21.843 3.892 9.813 1.00 17.32 89 GLU B C 1
ATOM 2470 O O . GLU B 1 89 ? 21.708 3.146 8.844 1.00 17.86 89 GLU B O 1
ATOM 2476 N N . ASP B 1 90 ? 22.280 3.457 11.019 1.00 12.95 90 ASP B N 1
ATOM 2477 C CA . ASP B 1 90 ? 22.515 2.031 11.284 1.00 11.71 90 ASP B CA 1
ATOM 2478 C C . ASP B 1 90 ? 21.221 1.368 11.765 1.00 13.47 90 ASP B C 1
ATOM 2479 O O . ASP B 1 90 ? 21.205 0.142 11.939 1.00 13.14 90 ASP B O 1
ATOM 2484 N N . THR B 1 91 ? 20.150 2.153 11.981 1.00 11.59 91 THR B N 1
ATOM 2485 C CA . THR B 1 91 ? 18.838 1.606 12.368 1.00 10.89 91 THR B CA 1
ATOM 2486 C C . THR B 1 91 ? 18.341 0.694 11.249 1.00 12.17 91 THR B C 1
ATOM 2487 O O . THR B 1 91 ? 18.287 1.078 10.064 1.00 12.74 91 THR B O 1
ATOM 2491 N N . ALA B 1 92 ? 17.991 -0.553 11.632 1.00 11.25 92 ALA B N 1
ATOM 2492 C CA . ALA B 1 92 ? 17.611 -1.579 10.666 1.00 10.65 92 ALA B CA 1
ATOM 2493 C C . ALA B 1 92 ? 17.269 -2.866 11.379 1.00 11.70 92 ALA B C 1
ATOM 2494 O O . ALA B 1 92 ? 17.617 -3.063 12.536 1.00 11.37 92 ALA B O 1
ATOM 2496 N N . VAL B 1 93 ? 16.611 -3.771 10.639 1.00 10.42 93 VAL B N 1
ATOM 2497 C CA . VAL B 1 93 ? 16.509 -5.159 11.058 1.00 10.20 93 VAL B CA 1
ATOM 2498 C C . VAL B 1 93 ? 17.829 -5.793 10.535 1.00 11.56 93 VAL B C 1
ATOM 2499 O O . VAL B 1 93 ? 18.193 -5.623 9.363 1.00 10.45 93 VAL B O 1
ATOM 2503 N N . TYR B 1 94 ? 18.540 -6.492 11.415 1.00 10.33 94 TYR B N 1
ATOM 2504 C CA . TYR B 1 94 ? 19.767 -7.200 11.088 1.00 9.87 94 TYR B CA 1
ATOM 2505 C C . TYR B 1 94 ? 19.506 -8.686 11.011 1.00 10.35 94 TYR B C 1
ATOM 2506 O O . TYR B 1 94 ? 18.941 -9.293 11.946 1.00 11.23 94 TYR B O 1
ATOM 2515 N N . TYR B 1 95 ? 19.876 -9.261 9.859 1.00 9.93 95 TYR B N 1
ATOM 2516 C CA . TYR B 1 95 ? 19.703 -10.689 9.638 1.00 9.45 95 TYR B CA 1
ATOM 2517 C C . TYR B 1 95 ? 21.045 -11.350 9.534 1.00 11.77 95 TYR B C 1
ATOM 2518 O O . TYR B 1 95 ? 21.993 -10.840 8.930 1.00 11.27 95 TYR B O 1
ATOM 2527 N N . CYS B 1 96 ? 21.105 -12.581 10.012 1.00 12.38 96 CYS B N 1
ATOM 2528 C CA . CYS B 1 96 ? 22.277 -13.368 9.710 1.00 13.46 96 CYS B CA 1
ATOM 2529 C C . CYS B 1 96 ? 21.875 -14.420 8.622 1.00 11.76 96 CYS B C 1
ATOM 2530 O O . CYS B 1 96 ? 20.686 -14.819 8.529 1.00 11.29 96 CYS B O 1
ATOM 2533 N N . ALA B 1 97 ? 22.838 -14.807 7.774 1.00 10.11 97 ALA B N 1
ATOM 2534 C CA . ALA B 1 97 ? 22.556 -15.687 6.655 1.00 10.93 97 ALA B CA 1
ATOM 2535 C C . ALA B 1 97 ? 23.731 -16.606 6.405 1.00 11.65 97 ALA B C 1
ATOM 2536 O O . ALA B 1 97 ? 24.891 -16.187 6.466 1.00 11.62 97 ALA B O 1
ATOM 2538 N N . ARG B 1 98 ? 23.425 -17.870 6.116 1.00 10.35 98 ARG B N 1
ATOM 2539 C CA . ARG B 1 98 ? 24.402 -18.885 5.761 1.00 11.09 98 ARG B CA 1
ATOM 2540 C C . ARG B 1 98 ? 24.699 -18.764 4.278 1.00 12.74 98 ARG B C 1
ATOM 2541 O O . ARG B 1 98 ? 23.780 -18.632 3.468 1.00 12.18 98 ARG B O 1
ATOM 2549 N N . GLN B 1 99 ? 25.978 -18.947 3.911 1.00 11.52 99 GLN B N 1
ATOM 2550 C CA . GLN B 1 99 ? 26.417 -18.885 2.517 1.00 12.75 99 GLN B CA 1
ATOM 2551 C C . GLN B 1 99 ? 26.815 -20.297 2.047 1.00 16.94 99 GLN B C 1
ATOM 2552 O O . GLN B 1 99 ? 27.617 -20.961 2.732 1.00 16.04 99 GLN B O 1
ATOM 2558 N N . VAL B 1 100 ? 26.318 -20.713 0.872 1.00 15.29 100 VAL B N 1
ATOM 2559 C CA . VAL B 1 100 ? 26.659 -22.027 0.277 1.00 16.65 100 VAL B CA 1
ATOM 2560 C C . VAL B 1 100 ? 28.078 -21.991 -0.330 1.00 23.75 100 VAL B C 1
ATOM 2561 O O . VAL B 1 100 ? 28.460 -21.014 -0.960 1.00 23.41 100 VAL B O 1
ATOM 2565 N N . GLY B 1 101 ? 28.832 -23.076 -0.186 1.00 24.70 101 GLY B N 1
ATOM 2566 C CA . GLY B 1 101 ? 30.135 -23.190 -0.836 1.00 26.01 101 GLY B CA 1
ATOM 2567 C C . GLY B 1 101 ? 29.976 -23.183 -2.352 1.00 31.47 101 GLY B C 1
ATOM 2568 O O . GLY B 1 101 ? 28.952 -23.638 -2.875 1.00 32.39 101 GLY B O 1
ATOM 2569 N N . ALA B 1 102 ? 30.954 -22.600 -3.063 1.00 30.35 102 ALA B N 1
ATOM 2570 C CA . ALA B 1 102 ? 31.040 -22.486 -4.536 1.00 30.63 102 ALA B CA 1
ATOM 2571 C C . ALA B 1 102 ? 30.036 -21.523 -5.148 1.00 31.90 102 ALA B C 1
ATOM 2572 O O . ALA B 1 102 ? 30.445 -20.654 -5.918 1.00 33.00 102 ALA B O 1
ATOM 2574 N N . THR B 1 103 ? 28.733 -21.641 -4.806 1.00 24.66 103 THR B N 1
ATOM 2575 C CA . THR B 1 103 ? 27.728 -20.747 -5.372 1.00 22.69 103 THR B CA 1
ATOM 2576 C C . THR B 1 103 ? 27.735 -19.400 -4.659 1.00 24.70 103 THR B C 1
ATOM 2577 O O . THR B 1 103 ? 27.474 -18.377 -5.288 1.00 25.42 103 THR B O 1
ATOM 2581 N N . TRP B 1 104 ? 27.990 -19.417 -3.327 1.00 19.73 104 TRP B N 1
ATOM 2582 C CA . TRP B 1 104 ? 27.992 -18.255 -2.407 1.00 21.52 104 TRP B CA 1
ATOM 2583 C C . TRP B 1 104 ? 26.591 -17.680 -2.145 1.00 21.51 104 TRP B C 1
ATOM 2584 O O . TRP B 1 104 ? 26.458 -16.591 -1.579 1.00 22.23 104 TRP B O 1
ATOM 2595 N N . ALA B 1 105 ? 25.577 -18.425 -2.495 1.00 15.07 105 ALA B N 1
ATOM 2596 C CA . ALA B 1 105 ? 24.192 -18.011 -2.279 1.00 14.90 105 ALA B CA 1
ATOM 2597 C C . ALA B 1 105 ? 23.844 -18.006 -0.785 1.00 14.99 105 ALA B C 1
ATOM 2598 O O . ALA B 1 105 ? 24.338 -18.841 -0.022 1.00 14.66 105 ALA B O 1
ATOM 2600 N N . PHE B 1 106 ? 23.008 -17.042 -0.348 1.00 12.30 106 PHE B N 1
ATOM 2601 C CA . PHE B 1 106 ? 22.592 -16.979 1.058 1.00 10.37 106 PHE B CA 1
ATOM 2602 C C . PHE B 1 106 ? 21.327 -17.815 1.165 1.00 13.61 106 PHE B C 1
ATOM 2603 O O . PHE B 1 106 ? 20.226 -17.347 0.870 1.00 12.69 106 PHE B O 1
ATOM 2611 N N . ASP B 1 107 ? 21.478 -19.131 1.514 1.00 12.99 107 ASP B N 1
ATOM 2612 C CA . ASP B 1 107 ? 20.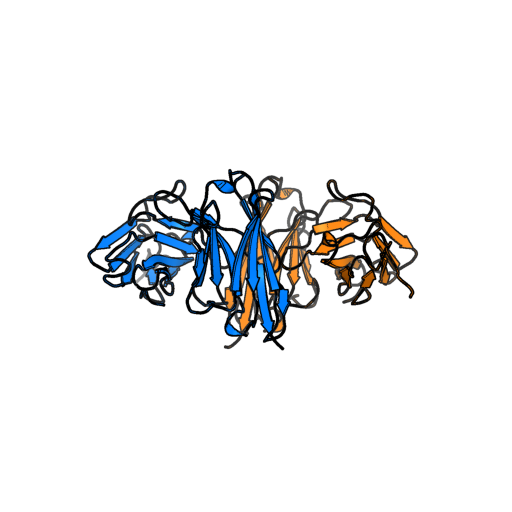325 -20.011 1.406 1.00 13.49 107 ASP B CA 1
ATOM 2613 C C . ASP B 1 107 ? 19.439 -20.121 2.644 1.00 16.23 107 ASP B C 1
ATOM 2614 O O . ASP B 1 107 ? 18.302 -20.573 2.514 1.00 17.47 107 ASP B O 1
ATOM 2619 N N . ILE B 1 108 ? 19.955 -19.809 3.829 1.00 12.79 108 ILE B N 1
ATOM 2620 C CA . ILE B 1 108 ? 19.203 -19.828 5.082 1.00 12.54 108 ILE B CA 1
ATOM 2621 C C . ILE B 1 108 ? 19.370 -18.458 5.694 1.00 14.06 108 ILE B C 1
ATOM 2622 O O . ILE B 1 108 ? 20.509 -17.972 5.811 1.00 13.04 108 ILE B O 1
ATOM 2627 N N . TRP B 1 109 ? 18.249 -17.872 6.136 1.00 12.91 109 TRP B N 1
ATOM 2628 C CA . TRP B 1 109 ? 18.243 -16.549 6.784 1.00 11.94 109 TRP B CA 1
ATOM 2629 C C . TRP B 1 109 ? 17.572 -16.686 8.131 1.00 13.19 109 TRP B C 1
ATOM 2630 O O . TRP B 1 109 ? 16.647 -17.503 8.283 1.00 13.99 109 TRP B O 1
ATOM 2641 N N . GLY B 1 110 ? 18.020 -15.904 9.101 1.00 11.86 110 GLY B N 1
ATOM 2642 C CA . GLY B 1 110 ? 17.359 -15.849 10.387 1.00 11.44 110 GLY B CA 1
ATOM 2643 C C . GLY B 1 110 ? 16.107 -14.991 10.331 1.00 14.19 110 GLY B C 1
ATOM 2644 O O . GLY B 1 110 ? 15.677 -14.549 9.257 1.00 16.07 110 GLY B O 1
ATOM 2645 N N . GLN B 1 111 ? 15.486 -14.773 11.490 1.00 13.53 111 GLN B N 1
ATOM 2646 C CA . GLN B 1 111 ? 14.263 -13.989 11.514 1.00 13.67 111 GLN B CA 1
ATOM 2647 C C . GLN B 1 111 ? 14.520 -12.492 11.598 1.00 14.46 111 GLN B C 1
ATOM 2648 O O . GLN B 1 111 ? 13.586 -11.710 11.372 1.00 15.18 111 GLN B O 1
ATOM 2654 N N . GLY B 1 112 ? 15.730 -12.114 12.010 1.00 10.73 112 GLY B N 1
ATOM 2655 C CA . GLY B 1 112 ? 16.095 -10.720 12.169 1.00 11.27 112 GLY B CA 1
ATOM 2656 C C . GLY B 1 112 ? 15.995 -10.223 13.590 1.00 12.73 112 GLY B C 1
ATOM 2657 O O . GLY B 1 112 ? 15.198 -10.729 14.381 1.00 14.00 112 GLY B O 1
ATOM 2658 N N . THR B 1 113 ? 16.841 -9.249 13.927 1.00 10.09 113 THR B N 1
ATOM 2659 C CA . THR B 1 113 ? 16.767 -8.565 15.219 1.00 10.50 113 THR B CA 1
ATOM 2660 C C . THR B 1 113 ? 16.788 -7.038 14.941 1.00 12.11 113 THR B C 1
ATOM 2661 O O . THR B 1 113 ? 17.581 -6.580 14.106 1.00 11.29 113 THR B O 1
ATOM 2665 N N . LEU B 1 114 ? 15.898 -6.277 15.586 1.00 10.47 114 LEU B N 1
ATOM 2666 C CA . LEU B 1 114 ? 15.740 -4.846 15.304 1.00 10.94 114 LEU B CA 1
ATOM 2667 C C . LEU B 1 114 ? 16.716 -4.001 16.106 1.00 12.12 114 LEU B C 1
ATOM 2668 O O . LEU B 1 114 ? 16.714 -4.035 17.344 1.00 13.02 114 LEU B O 1
ATOM 2673 N N . VAL B 1 115 ? 17.497 -3.195 15.399 1.00 10.17 115 VAL B N 1
ATOM 2674 C CA . VAL B 1 115 ? 18.408 -2.249 16.040 1.00 10.82 115 VAL B CA 1
ATOM 2675 C C . VAL B 1 115 ? 17.869 -0.849 15.763 1.00 11.64 115 VAL B C 1
ATOM 2676 O O . VAL B 1 115 ? 17.738 -0.469 14.587 1.00 11.06 115 VAL B O 1
ATOM 2680 N N . THR B 1 116 ? 17.639 -0.064 16.837 1.00 12.14 116 THR B N 1
ATOM 2681 C CA . THR B 1 116 ? 17.121 1.287 16.702 1.00 12.23 116 THR B CA 1
ATOM 2682 C C . THR B 1 116 ? 18.112 2.249 17.323 1.00 13.76 116 THR B C 1
ATOM 2683 O O . THR B 1 116 ? 18.385 2.140 18.518 1.00 15.22 116 THR B O 1
ATOM 2687 N N . VAL B 1 117 ? 18.691 3.143 16.491 1.00 12.76 117 VAL B N 1
ATOM 2688 C CA . VAL B 1 117 ? 19.667 4.133 16.972 1.00 13.51 117 VAL B CA 1
ATOM 2689 C C . VAL B 1 117 ? 18.940 5.490 16.938 1.00 17.46 117 VAL B C 1
ATOM 2690 O O . VAL B 1 117 ? 18.642 6.017 15.852 1.00 19.07 117 VAL B O 1
ATOM 2694 N N . SER B 1 118 ? 18.603 6.011 18.151 1.00 17.71 118 SER B N 1
ATOM 2695 C CA . SER B 1 118 ? 17.803 7.239 18.224 1.00 18.71 118 SER B CA 1
ATOM 2696 C C . SER B 1 118 ? 18.002 7.977 19.546 1.00 29.98 118 SER B C 1
ATOM 2697 O O . SER B 1 118 ? 18.181 7.342 20.584 1.00 28.21 118 SER B O 1
ATOM 2700 N N . SER B 1 119 ? 17.912 9.323 19.487 1.00 35.49 119 SER B N 1
ATOM 2701 C CA . SER B 1 119 ? 18.045 10.269 20.612 1.00 37.91 119 SER B CA 1
ATOM 2702 C C . SER B 1 119 ? 16.664 10.759 21.104 1.00 47.28 119 SER B C 1
ATOM 2703 O O . SER B 1 119 ? 16.557 11.834 21.703 1.00 49.21 119 SER B O 1
ATOM 2705 N N . GLY B 1 120 ? 15.628 9.960 20.852 1.00 44.68 120 GLY B N 1
ATOM 2706 C CA . GLY B 1 120 ? 14.256 10.265 21.241 1.00 79.92 120 GLY B CA 1
ATOM 2707 C C . GLY B 1 120 ? 13.483 10.994 20.163 1.00 112.58 120 GLY B C 1
ATOM 2708 O O . GLY B 1 120 ? 12.720 11.916 20.453 1.00 76.24 120 GLY B O 1
ATOM 2709 N N . SER B 1 137 ? 22.748 1.639 -3.977 1.00 23.64 137 SER B N 1
ATOM 2710 C CA . SER B 1 137 ? 22.763 0.340 -4.628 1.00 23.36 137 SER B CA 1
ATOM 2711 C C . SER B 1 137 ? 23.764 0.309 -5.768 1.00 23.84 137 SER B C 1
ATOM 2712 O O . SER B 1 137 ? 23.664 1.107 -6.702 1.00 25.22 137 SER B O 1
ATOM 2715 N N . VAL B 1 138 ? 24.692 -0.634 -5.745 1.00 15.99 138 VAL B N 1
ATOM 2716 C CA . VAL B 1 138 ? 25.673 -0.742 -6.834 1.00 14.22 138 VAL B CA 1
ATOM 2717 C C . VAL B 1 138 ? 25.045 -1.396 -8.091 1.00 16.54 138 VAL B C 1
ATOM 2718 O O . VAL B 1 138 ? 25.463 -1.110 -9.228 1.00 15.49 138 VAL B O 1
ATOM 2722 N N . LEU B 1 139 ? 24.078 -2.307 -7.890 1.00 13.23 139 LEU B N 1
ATOM 2723 C CA . LEU B 1 139 ? 23.369 -2.913 -9.021 1.00 11.48 139 LEU B CA 1
ATOM 2724 C C . LEU B 1 139 ? 22.115 -2.088 -9.254 1.00 14.78 139 LEU B C 1
ATOM 2725 O O . LEU B 1 139 ? 21.572 -1.552 -8.282 1.00 16.35 139 LEU B O 1
ATOM 2730 N N . THR B 1 140 ? 21.656 -1.967 -10.510 1.00 13.11 140 THR B N 1
ATOM 2731 C CA . THR B 1 140 ? 20.501 -1.132 -10.842 1.00 12.45 140 THR B CA 1
ATOM 2732 C C . THR B 1 140 ? 19.281 -1.968 -11.207 1.00 15.10 140 THR B C 1
ATOM 2733 O O . THR B 1 140 ? 19.299 -2.689 -12.211 1.00 15.35 140 THR B O 1
ATOM 2737 N N . GLN B 1 141 ? 18.228 -1.841 -10.405 1.00 12.76 141 GLN B N 1
ATOM 2738 C CA . GLN B 1 141 ? 16.975 -2.545 -10.621 1.00 12.46 141 GLN B CA 1
ATOM 2739 C C . GLN B 1 141 ? 15.876 -1.509 -10.765 1.00 13.95 141 GLN B C 1
ATOM 2740 O O . GLN B 1 141 ? 15.933 -0.473 -10.079 1.00 16.20 141 GLN B O 1
ATOM 2746 N N . PRO B 1 142 ? 14.822 -1.772 -11.563 1.00 13.50 142 PRO B N 1
ATOM 2747 C CA . PRO B 1 142 ? 13.692 -0.826 -11.579 1.00 14.26 142 PRO B CA 1
ATOM 2748 C C . PRO B 1 142 ? 13.029 -0.828 -10.192 1.00 16.26 142 PRO B C 1
ATOM 2749 O O . PRO B 1 142 ? 12.900 -1.890 -9.568 1.00 15.92 142 PRO B O 1
ATOM 2753 N N . PRO B 1 143 ? 12.597 0.315 -9.663 1.00 13.46 143 PRO B N 1
ATOM 2754 C CA . PRO B 1 143 ? 12.014 0.287 -8.314 1.00 13.32 143 PRO B CA 1
ATOM 2755 C C . PRO B 1 143 ? 10.653 -0.387 -8.243 1.00 15.53 143 PRO B C 1
ATOM 2756 O O . PRO B 1 143 ? 10.256 -0.857 -7.158 1.00 15.38 143 PRO B O 1
ATOM 2760 N N . SER B 1 144 ? 9.919 -0.439 -9.380 1.00 14.83 144 SER B N 1
ATOM 2761 C CA A SER B 1 144 ? 8.559 -0.973 -9.428 0.50 14.12 144 SER B CA 1
ATOM 2762 C CA B SER B 1 144 ? 8.584 -1.013 -9.388 0.50 13.85 144 SER B CA 1
ATOM 2763 C C . SER B 1 144 ? 8.332 -1.832 -10.643 1.00 14.97 144 SER B C 1
ATOM 2764 O O . SER B 1 144 ? 8.961 -1.605 -11.695 1.00 15.62 144 SER B O 1
ATOM 2769 N N . ALA B 1 145 ? 7.424 -2.780 -10.525 1.00 13.38 145 ALA B N 1
ATOM 2770 C CA . ALA B 1 145 ? 6.967 -3.644 -11.604 1.00 14.33 145 ALA B CA 1
ATOM 2771 C C . ALA B 1 145 ? 5.550 -4.068 -11.288 1.00 16.16 145 ALA B C 1
ATOM 2772 O O . ALA B 1 145 ? 5.120 -4.072 -10.121 1.00 16.44 145 ALA B O 1
ATOM 2774 N N . SER B 1 146 ? 4.793 -4.381 -12.327 1.00 17.06 146 SER B N 1
ATOM 2775 C CA . SER B 1 146 ? 3.407 -4.759 -12.115 1.00 17.55 146 SER B CA 1
ATOM 2776 C C . SER B 1 146 ? 2.952 -5.642 -13.255 1.00 20.98 146 SER B C 1
ATOM 2777 O O . SER B 1 146 ? 3.498 -5.573 -14.356 1.00 21.24 146 SER B O 1
ATOM 2780 N N . GLY B 1 147 ? 1.956 -6.446 -12.973 1.00 17.84 147 GLY B N 1
ATOM 2781 C CA . GLY B 1 147 ? 1.314 -7.273 -13.978 1.00 18.89 147 GLY B CA 1
ATOM 2782 C C . GLY B 1 147 ? -0.017 -7.745 -13.469 1.00 21.72 147 GLY B C 1
ATOM 2783 O O . GLY B 1 147 ? -0.324 -7.575 -12.286 1.00 20.16 147 GLY B O 1
ATOM 2784 N N . THR B 1 148 ? -0.821 -8.325 -14.353 1.00 23.30 148 THR B N 1
ATOM 2785 C CA . THR B 1 148 ? -2.098 -8.873 -13.917 1.00 23.54 148 THR B CA 1
ATOM 2786 C C . THR B 1 148 ? -1.924 -10.391 -13.738 1.00 26.12 148 THR B C 1
ATOM 2787 O O . THR B 1 148 ? -1.001 -10.969 -14.331 1.00 26.24 148 THR B O 1
ATOM 2791 N N . PRO B 1 149 ? -2.765 -11.075 -12.929 1.00 24.10 149 PRO B N 1
ATOM 2792 C CA . PRO B 1 149 ? -2.593 -12.524 -12.758 1.00 23.66 149 PRO B CA 1
ATOM 2793 C C . PRO B 1 149 ? -2.496 -13.283 -14.089 1.00 26.67 149 PRO B C 1
ATOM 2794 O O . PRO B 1 149 ? -3.199 -12.942 -15.058 1.00 26.30 149 PRO B O 1
ATOM 2798 N N . GLY B 1 150 ? -1.582 -14.255 -14.141 1.00 22.08 150 GLY B N 1
ATOM 2799 C CA . GLY B 1 150 ? -1.353 -15.052 -15.340 1.00 21.78 150 GLY B CA 1
ATOM 2800 C C . GLY B 1 150 ? -0.343 -14.491 -16.322 1.00 25.28 150 GLY B C 1
ATOM 2801 O O . GLY B 1 150 ? 0.143 -15.246 -17.173 1.00 26.25 150 GLY B O 1
ATOM 2802 N N . GLN B 1 151 ? 0.008 -13.177 -16.233 1.00 21.42 151 GLN B N 1
ATOM 2803 C CA . GLN B 1 151 ? 0.992 -12.581 -17.153 1.00 21.48 151 GLN B CA 1
ATOM 2804 C C . GLN B 1 151 ? 2.420 -13.006 -16.767 1.00 22.40 151 GLN B C 1
ATOM 2805 O O . GLN B 1 151 ? 2.610 -13.539 -15.675 1.00 23.29 151 GLN B O 1
ATOM 2811 N N . ARG B 1 152 ? 3.386 -12.772 -17.651 1.00 17.93 152 ARG B N 1
ATOM 2812 C CA . ARG B 1 152 ? 4.810 -12.999 -17.332 1.00 17.88 152 ARG B CA 1
ATOM 2813 C C . ARG B 1 152 ? 5.451 -11.621 -17.150 1.00 21.24 152 ARG B C 1
ATOM 2814 O O . ARG B 1 152 ? 5.350 -10.769 -18.034 1.00 21.39 152 ARG B O 1
ATOM 2822 N N . VAL B 1 153 ? 6.117 -11.405 -16.019 1.00 16.01 153 VAL B N 1
ATOM 2823 C CA . VAL B 1 153 ? 6.767 -10.118 -15.745 1.00 14.45 153 VAL B CA 1
ATOM 2824 C C . VAL B 1 153 ? 8.271 -10.366 -15.604 1.00 15.88 153 VAL B C 1
ATOM 2825 O O . VAL B 1 153 ? 8.667 -11.226 -14.813 1.00 15.83 153 VAL B O 1
ATOM 2829 N N . THR B 1 154 ? 9.096 -9.620 -16.359 1.00 12.96 154 THR B N 1
ATOM 2830 C CA . THR B 1 154 ? 10.547 -9.725 -16.308 1.00 12.12 154 THR B CA 1
ATOM 2831 C C . THR B 1 154 ? 11.132 -8.473 -15.727 1.00 14.06 154 THR B C 1
ATOM 2832 O O . THR B 1 154 ? 10.772 -7.369 -16.139 1.00 16.72 154 THR B O 1
ATOM 2836 N N . ILE B 1 155 ? 12.011 -8.633 -14.736 1.00 11.27 155 ILE B N 1
ATOM 2837 C CA . ILE B 1 155 ? 12.658 -7.488 -14.089 1.00 12.01 155 ILE B CA 1
ATOM 2838 C C . ILE B 1 155 ? 14.167 -7.603 -14.282 1.00 14.29 155 ILE B C 1
ATOM 2839 O O . ILE B 1 155 ? 14.710 -8.716 -14.160 1.00 14.28 155 ILE B O 1
ATOM 2844 N N . SER B 1 156 ? 14.820 -6.499 -14.647 1.00 13.47 156 SER B N 1
ATOM 2845 C CA . SER B 1 156 ? 16.243 -6.589 -14.930 1.00 14.41 156 SER B CA 1
ATOM 2846 C C . SER B 1 156 ? 17.113 -5.996 -13.809 1.00 17.24 156 SER B C 1
ATOM 2847 O O . SER B 1 156 ? 16.614 -5.409 -12.820 1.00 17.95 156 SER B O 1
ATOM 2850 N N . CYS B 1 157 ? 18.394 -6.338 -13.861 1.00 13.62 157 CYS B N 1
ATOM 2851 C CA . CYS B 1 157 ? 19.379 -6.001 -12.844 1.00 14.22 157 CYS B CA 1
ATOM 2852 C C . CYS B 1 157 ? 20.647 -5.698 -13.633 1.00 16.98 157 CYS B C 1
ATOM 2853 O O . CYS B 1 157 ? 21.231 -6.613 -14.191 1.00 17.84 157 CYS B O 1
ATOM 2856 N N . SER B 1 158 ? 21.091 -4.429 -13.650 1.00 13.88 158 SER B N 1
ATOM 2857 C CA . SER B 1 158 ? 22.266 -4.019 -14.420 1.00 14.92 158 SER B CA 1
ATOM 2858 C C . SER B 1 158 ? 23.489 -3.863 -13.525 1.00 16.63 158 SER B C 1
ATOM 2859 O O . SER B 1 158 ? 23.410 -3.225 -12.481 1.00 15.27 158 SER B O 1
ATOM 2862 N N . GLY B 1 159 ? 24.597 -4.448 -13.933 1.00 14.29 159 GLY B N 1
ATOM 2863 C CA . GLY B 1 159 ? 25.845 -4.361 -13.182 1.00 15.44 159 GLY B CA 1
ATOM 2864 C C . GLY B 1 159 ? 26.997 -3.922 -14.063 1.00 17.60 159 GLY B C 1
ATOM 2865 O O . GLY B 1 159 ? 26.808 -3.216 -15.069 1.00 17.24 159 GLY B O 1
ATOM 2866 N N . SER B 1 160 ? 28.180 -4.372 -13.683 1.00 14.59 160 SER B N 1
ATOM 2867 C CA . SER B 1 160 ? 29.405 -4.014 -14.382 1.00 14.52 160 SER B CA 1
ATOM 2868 C C . SER B 1 160 ? 30.334 -5.176 -14.468 1.00 16.64 160 SER B C 1
ATOM 2869 O O . SER B 1 160 ? 30.070 -6.244 -13.913 1.00 14.62 160 SER B O 1
ATOM 2872 N N . SER B 1 161 ? 31.485 -4.971 -15.142 1.00 14.21 161 SER B N 1
ATOM 2873 C CA A SER B 1 161 ? 32.480 -6.019 -15.299 0.50 14.96 161 SER B CA 1
ATOM 2874 C CA B SER B 1 161 ? 32.457 -6.034 -15.302 0.50 14.21 161 SER B CA 1
ATOM 2875 C C . SER B 1 161 ? 32.906 -6.669 -13.980 1.00 17.06 161 SER B C 1
ATOM 2876 O O . SER B 1 161 ? 33.097 -7.872 -13.943 1.00 19.49 161 SER B O 1
ATOM 2881 N N . SER B 1 162 ? 33.060 -5.871 -12.898 1.00 16.34 162 SER B N 1
ATOM 2882 C CA . SER B 1 162 ? 33.564 -6.419 -11.630 1.00 16.18 162 SER B CA 1
ATOM 2883 C C . SER B 1 162 ? 32.574 -7.205 -10.786 1.00 16.79 162 SER B C 1
ATOM 2884 O O . SER B 1 162 ? 33.008 -7.898 -9.861 1.00 16.40 162 SER B O 1
ATOM 2887 N N . ASN B 1 163 ? 31.261 -7.131 -11.111 1.00 14.96 163 ASN B N 1
ATOM 2888 C CA . ASN B 1 163 ? 30.291 -7.865 -10.313 1.00 14.43 163 ASN B CA 1
ATOM 2889 C C . ASN B 1 163 ? 29.596 -8.865 -11.204 1.00 14.85 163 ASN B C 1
ATOM 2890 O O . ASN B 1 163 ? 30.120 -9.972 -11.324 1.00 15.32 163 ASN B O 1
ATOM 2895 N N . ILE B 1 164 ? 28.497 -8.489 -11.880 1.00 12.91 164 ILE B N 1
ATOM 2896 C CA . ILE B 1 164 ? 27.779 -9.415 -12.759 1.00 14.08 164 ILE B CA 1
ATOM 2897 C C . ILE B 1 164 ? 28.694 -9.973 -13.886 1.00 17.34 164 ILE B C 1
ATOM 2898 O O . ILE B 1 164 ? 28.554 -11.145 -14.246 1.00 16.70 164 ILE B O 1
ATOM 2903 N N . GLY B 1 165 ? 29.628 -9.169 -14.378 1.00 17.11 165 GLY B N 1
ATOM 2904 C CA . GLY B 1 165 ? 30.549 -9.642 -15.410 1.00 17.34 165 GLY B CA 1
ATOM 2905 C C . GLY B 1 165 ? 31.650 -10.587 -14.923 1.00 22.97 165 GLY B C 1
ATOM 2906 O O . GLY B 1 165 ? 32.420 -11.115 -15.730 1.00 23.65 165 GLY B O 1
ATOM 2907 N N . SER B 1 166 ? 31.817 -10.770 -13.638 1.00 18.96 166 SER B N 1
ATOM 2908 C CA . SER B 1 166 ? 32.887 -11.658 -13.187 1.00 21.00 166 SER B CA 1
ATOM 2909 C C . SER B 1 166 ? 32.321 -12.791 -12.372 1.00 23.87 166 SER B C 1
ATOM 2910 O O . SER B 1 166 ? 33.009 -13.783 -12.145 1.00 26.14 166 SER B O 1
ATOM 2913 N N . ASN B 1 167 ? 31.105 -12.601 -11.838 1.00 17.89 167 ASN B N 1
ATOM 2914 C CA . ASN B 1 167 ? 30.537 -13.522 -10.885 1.00 16.55 167 ASN B CA 1
ATOM 2915 C C . ASN B 1 167 ? 29.069 -13.866 -11.169 1.00 17.50 167 ASN B C 1
ATOM 2916 O O . ASN B 1 167 ? 28.404 -13.221 -11.983 1.00 18.16 167 ASN B O 1
ATOM 2921 N N . THR B 1 168 ? 28.548 -14.857 -10.450 1.00 14.64 168 THR B N 1
ATOM 2922 C CA . THR B 1 168 ? 27.159 -15.249 -10.652 1.00 13.36 168 THR B CA 1
ATOM 2923 C C . THR B 1 168 ? 26.198 -14.328 -9.911 1.00 15.45 168 THR B C 1
ATOM 2924 O O . THR B 1 168 ? 26.575 -13.601 -8.966 1.00 15.87 168 THR B O 1
ATOM 2928 N N . VAL B 1 169 ? 24.938 -14.367 -10.370 1.00 11.98 169 VAL B N 1
ATOM 2929 C CA . VAL B 1 169 ? 23.876 -13.534 -9.793 1.00 12.32 169 VAL B CA 1
ATOM 2930 C C . VAL B 1 169 ? 22.922 -14.389 -8.997 1.00 13.52 169 VAL B C 1
ATOM 2931 O O . VAL B 1 169 ? 22.588 -15.516 -9.387 1.00 13.11 169 VAL B O 1
ATOM 2935 N N . ASN B 1 170 ? 22.536 -13.856 -7.830 1.00 10.90 170 ASN B N 1
ATOM 2936 C CA . ASN B 1 170 ? 21.529 -14.466 -6.960 1.00 11.44 170 ASN B CA 1
ATOM 2937 C C . ASN B 1 170 ? 20.332 -13.552 -6.899 1.00 11.51 170 ASN B C 1
ATOM 2938 O O . ASN B 1 170 ? 20.479 -12.319 -6.984 1.00 12.47 170 ASN B O 1
ATOM 2943 N N . TRP B 1 171 ? 19.150 -14.119 -6.743 1.00 10.02 171 TRP B N 1
ATOM 2944 C CA . TRP B 1 171 ? 17.924 -13.339 -6.532 1.00 9.36 171 TRP B CA 1
ATOM 2945 C C . TRP B 1 171 ? 17.285 -13.772 -5.241 1.00 11.44 171 TRP B C 1
ATOM 2946 O O . TRP B 1 171 ? 17.246 -14.980 -4.955 1.00 11.10 171 TRP B O 1
ATOM 2957 N N . TYR B 1 172 ? 16.765 -12.801 -4.495 1.00 9.87 172 TYR B N 1
ATOM 2958 C CA . TYR B 1 172 ? 16.065 -13.012 -3.246 1.00 9.65 172 TYR B CA 1
ATOM 2959 C C . TYR B 1 172 ? 14.667 -12.464 -3.343 1.00 11.43 172 TYR B C 1
ATOM 2960 O O . TYR B 1 172 ? 14.473 -11.368 -3.890 1.00 11.89 172 TYR B O 1
ATOM 2969 N N . GLN B 1 173 ? 13.684 -13.209 -2.804 1.00 9.99 173 GLN B N 1
ATOM 2970 C CA . GLN B 1 173 ? 12.290 -12.778 -2.745 1.00 9.86 173 GLN B CA 1
ATOM 2971 C C . GLN B 1 173 ? 11.983 -12.414 -1.282 1.00 11.79 173 GLN B C 1
ATOM 2972 O O . GLN B 1 173 ? 12.275 -13.218 -0.376 1.00 12.18 173 GLN B O 1
ATOM 2978 N N . GLN B 1 174 ? 11.415 -11.221 -1.064 1.00 9.65 174 GLN B N 1
ATOM 2979 C CA . GLN B 1 174 ? 11.061 -10.842 0.296 1.00 10.12 174 GLN B CA 1
ATOM 2980 C C . GLN B 1 174 ? 9.584 -10.501 0.316 1.00 12.52 174 GLN B C 1
ATOM 2981 O O . GLN B 1 174 ? 9.152 -9.433 -0.127 1.00 12.06 174 GLN B O 1
ATOM 2987 N N . LEU B 1 175 ? 8.793 -11.462 0.828 1.00 13.06 175 LEU B N 1
ATOM 2988 C CA . LEU B 1 175 ? 7.372 -11.208 0.998 1.00 14.15 175 LEU B CA 1
ATOM 2989 C C . LEU B 1 175 ? 7.262 -10.108 2.071 1.00 15.21 175 LEU B C 1
ATOM 2990 O O . LEU B 1 175 ? 8.140 -9.993 2.955 1.00 14.34 175 LEU B O 1
ATOM 2995 N N . PRO B 1 176 ? 6.224 -9.252 2.010 1.00 14.67 176 PRO B N 1
ATOM 2996 C CA . PRO B 1 176 ? 6.173 -8.121 2.957 1.00 14.76 176 PRO B CA 1
ATOM 2997 C C . PRO B 1 176 ? 6.259 -8.546 4.419 1.00 15.76 176 PRO B C 1
ATOM 2998 O O . PRO B 1 176 ? 5.531 -9.458 4.820 1.00 14.85 176 PRO B O 1
ATOM 3002 N N . GLY B 1 177 ? 7.152 -7.920 5.156 1.00 13.87 177 GLY B N 1
ATOM 3003 C CA . GLY B 1 177 ? 7.274 -8.110 6.602 1.00 14.39 177 GLY B CA 1
ATOM 3004 C C . GLY B 1 177 ? 7.914 -9.414 7.014 1.00 17.53 177 GLY B C 1
ATOM 3005 O O . GLY B 1 177 ? 7.762 -9.811 8.176 1.00 16.21 177 GLY B O 1
ATOM 3006 N N . THR B 1 178 ? 8.672 -10.058 6.085 1.00 15.29 178 THR B N 1
ATOM 3007 C CA . THR B 1 178 ? 9.338 -11.346 6.339 1.00 14.86 178 THR B CA 1
ATOM 3008 C C . THR B 1 178 ? 10.804 -11.216 5.971 1.00 14.74 178 THR B C 1
ATOM 3009 O O . THR B 1 178 ? 11.191 -10.236 5.336 1.00 13.78 178 THR B O 1
ATOM 3013 N N . ALA B 1 179 ? 11.625 -12.198 6.369 1.00 13.50 179 ALA B N 1
ATOM 3014 C CA . ALA B 1 179 ? 13.020 -12.230 5.976 1.00 13.05 179 ALA B CA 1
ATOM 3015 C C . ALA B 1 179 ? 13.082 -12.604 4.483 1.00 13.09 179 ALA B C 1
ATOM 3016 O O . ALA B 1 179 ? 12.227 -13.334 3.962 1.00 12.51 179 ALA B O 1
ATOM 3018 N N . PRO B 1 180 ? 14.133 -12.153 3.786 1.00 11.96 180 PRO B N 1
ATOM 3019 C CA . PRO B 1 180 ? 14.323 -12.594 2.400 1.00 11.94 180 PRO B CA 1
ATOM 3020 C C . PRO B 1 180 ? 14.486 -14.103 2.326 1.00 13.77 180 PRO B C 1
ATOM 3021 O O . PRO B 1 180 ? 14.868 -14.768 3.311 1.00 15.11 180 PRO B O 1
ATOM 3025 N N . LYS B 1 181 ? 14.154 -14.650 1.140 1.00 11.39 181 LYS B N 1
ATOM 3026 C CA . LYS B 1 181 ? 14.405 -16.048 0.852 1.00 12.61 181 LYS B CA 1
ATOM 3027 C C . LYS B 1 181 ? 15.171 -16.165 -0.483 1.00 12.93 181 LYS B C 1
ATOM 3028 O O . LYS B 1 181 ? 14.934 -15.388 -1.420 1.00 12.97 181 LYS B O 1
ATOM 3034 N N . LEU B 1 182 ? 16.069 -17.150 -0.572 1.00 11.07 182 LEU B N 1
ATOM 3035 C CA . LEU B 1 182 ? 16.800 -17.405 -1.808 1.00 10.49 182 LEU B CA 1
ATOM 3036 C C . LEU B 1 182 ? 15.808 -17.912 -2.860 1.00 13.86 182 LEU B C 1
ATOM 3037 O O . LEU B 1 182 ? 15.087 -18.903 -2.636 1.00 12.58 182 LEU B O 1
ATOM 3042 N N . LEU B 1 183 ? 15.810 -17.257 -4.034 1.00 11.11 183 LEU B N 1
ATOM 3043 C CA . LEU B 1 183 ? 14.921 -17.592 -5.127 1.00 11.77 183 LEU B CA 1
ATOM 3044 C C . LEU B 1 183 ? 15.715 -18.200 -6.296 1.00 13.61 183 LEU B C 1
ATOM 3045 O O . LEU B 1 183 ? 15.286 -19.194 -6.891 1.00 14.27 183 LEU B O 1
ATOM 3050 N N . ILE B 1 184 ? 16.856 -17.597 -6.642 1.00 11.01 184 ILE B N 1
ATOM 3051 C CA . ILE B 1 184 ? 17.710 -18.048 -7.752 1.00 11.32 184 ILE B CA 1
ATOM 3052 C C . ILE B 1 184 ? 19.146 -17.943 -7.302 1.00 12.67 184 ILE B C 1
ATOM 3053 O O . ILE B 1 184 ? 19.532 -16.925 -6.710 1.00 11.80 184 ILE B O 1
ATOM 3058 N N . TYR B 1 185 ? 19.969 -18.922 -7.701 1.00 12.49 185 TYR B N 1
ATOM 3059 C CA . TYR B 1 185 ? 21.409 -18.837 -7.506 1.00 10.75 185 TYR B CA 1
ATOM 3060 C C . TYR B 1 185 ? 22.124 -19.271 -8.773 1.00 13.44 185 TYR B C 1
ATOM 3061 O O . TYR B 1 185 ? 21.481 -19.855 -9.654 1.00 13.34 185 TYR B O 1
ATOM 3070 N N . SER B 1 186 ? 23.435 -18.995 -8.853 1.00 12.62 186 SER B N 1
ATOM 3071 C CA . SER B 1 186 ? 24.243 -19.361 -10.017 1.00 12.60 186 SER B CA 1
ATOM 3072 C C . SER B 1 186 ? 23.534 -18.949 -11.301 1.00 14.47 186 SER B C 1
ATOM 3073 O O . SER B 1 186 ? 23.458 -19.728 -12.272 1.00 14.52 186 SER B O 1
ATOM 3076 N N . ASN B 1 187 ? 22.993 -17.700 -11.306 1.00 12.36 187 ASN B N 1
ATOM 3077 C CA . ASN B 1 187 ? 22.295 -17.084 -12.439 1.00 12.12 187 ASN B CA 1
ATOM 3078 C C . ASN B 1 187 ? 20.907 -17.644 -12.759 1.00 13.37 187 ASN B C 1
ATOM 3079 O O . ASN B 1 187 ? 19.995 -16.875 -13.039 1.00 13.30 187 ASN B O 1
ATOM 3084 N N . ASN B 1 188 ? 20.769 -18.984 -12.808 1.00 11.61 188 ASN B N 1
ATOM 3085 C CA . ASN B 1 188 ? 19.535 -19.594 -13.308 1.00 11.57 188 ASN B CA 1
ATOM 3086 C C . ASN B 1 188 ? 19.076 -20.863 -12.585 1.00 14.93 188 ASN B C 1
ATOM 3087 O O . ASN B 1 188 ? 18.223 -21.594 -13.126 1.00 17.01 188 ASN B O 1
ATOM 3092 N N . GLN B 1 189 ? 19.596 -21.119 -11.389 1.00 12.68 189 GLN B N 1
ATOM 3093 C CA . GLN B 1 189 ? 19.238 -22.321 -10.663 1.00 13.72 189 GLN B CA 1
ATOM 3094 C C . GLN B 1 189 ? 18.268 -22.026 -9.539 1.00 15.59 189 GLN B C 1
ATOM 3095 O O . GLN B 1 189 ? 18.379 -20.998 -8.886 1.00 15.79 189 GLN B O 1
ATOM 3101 N N . ARG B 1 190 ? 17.346 -22.937 -9.300 1.00 15.78 190 ARG B N 1
ATOM 3102 C CA . ARG B 1 190 ? 16.362 -22.776 -8.244 0.50 12.99 190 ARG B CA 1
ATOM 3103 C C . ARG B 1 190 ? 16.633 -23.708 -7.082 1.00 19.69 190 ARG B C 1
ATOM 3104 O O . ARG B 1 190 ? 16.862 -24.909 -7.319 1.00 19.84 190 ARG B O 1
ATOM 3112 N N . PRO B 1 191 ? 16.597 -23.217 -5.827 1.00 17.61 191 PRO B N 1
ATOM 3113 C CA . PRO B 1 191 ? 16.684 -24.146 -4.676 1.00 19.23 191 PRO B CA 1
ATOM 3114 C C . PRO B 1 191 ? 15.410 -25.000 -4.653 1.00 25.21 191 PRO B C 1
ATOM 3115 O O . PRO B 1 191 ? 14.413 -24.631 -5.285 1.00 21.40 191 PRO B O 1
ATOM 3119 N N . SER B 1 192 ? 15.410 -26.103 -3.880 1.00 27.73 192 SER B N 1
ATOM 3120 C CA . SER B 1 192 ? 14.204 -26.929 -3.745 1.00 28.35 192 SER B CA 1
ATOM 3121 C C . SER B 1 192 ? 13.111 -26.093 -3.080 1.00 30.22 192 SER B C 1
ATOM 3122 O O . SER B 1 192 ? 13.394 -25.297 -2.187 1.00 28.23 192 SER B O 1
ATOM 3125 N N . GLY B 1 193 ? 11.893 -26.236 -3.580 1.00 28.56 193 GLY B N 1
ATOM 3126 C CA . GLY B 1 193 ? 10.754 -25.489 -3.073 1.00 28.59 193 GLY B CA 1
ATOM 3127 C C . GLY B 1 193 ? 10.359 -24.362 -4.000 1.00 31.48 193 GLY B C 1
ATOM 3128 O O . GLY B 1 193 ? 9.176 -24.032 -4.100 1.00 33.25 193 GLY B O 1
ATOM 3129 N N . VAL B 1 194 ? 11.344 -23.784 -4.728 1.00 21.06 194 VAL B N 1
ATOM 3130 C CA . VAL B 1 194 ? 11.068 -22.680 -5.643 1.00 17.53 194 VAL B CA 1
ATOM 3131 C C . VAL B 1 194 ? 10.619 -23.251 -6.972 1.00 20.29 194 VAL B C 1
ATOM 3132 O O . VAL B 1 194 ? 11.384 -23.982 -7.611 1.00 20.36 194 VAL B O 1
ATOM 3136 N N . PRO B 1 195 ? 9.389 -22.911 -7.389 1.00 18.02 195 PRO B N 1
ATOM 3137 C CA . PRO B 1 195 ? 8.858 -23.463 -8.648 1.00 18.07 195 PRO B CA 1
ATOM 3138 C C . PRO B 1 195 ? 9.493 -22.866 -9.900 1.00 19.87 195 PRO B C 1
ATOM 3139 O O . PRO B 1 195 ? 9.978 -21.713 -9.873 1.00 17.86 195 PRO B O 1
ATOM 3143 N N . ASP B 1 196 ? 9.399 -23.595 -11.024 1.00 17.59 196 ASP B N 1
ATOM 3144 C CA . ASP B 1 196 ? 10.046 -23.195 -12.281 1.00 18.18 196 ASP B CA 1
ATOM 3145 C C . ASP B 1 196 ? 9.449 -21.953 -12.943 1.00 19.79 196 ASP B C 1
ATOM 3146 O O . ASP B 1 196 ? 10.052 -21.444 -13.900 1.00 20.91 196 ASP B O 1
ATOM 3151 N N . ARG B 1 197 ? 8.311 -21.434 -12.425 1.00 17.00 197 ARG B N 1
ATOM 3152 C CA A ARG B 1 197 ? 7.742 -20.224 -13.000 0.50 15.59 197 ARG B CA 1
ATOM 3153 C CA B ARG B 1 197 ? 7.687 -20.209 -12.916 0.50 15.68 197 ARG B CA 1
ATOM 3154 C C . ARG B 1 197 ? 8.644 -19.014 -12.696 1.00 17.35 197 ARG B C 1
ATOM 3155 O O . ARG B 1 197 ? 8.464 -17.971 -13.307 1.00 17.01 197 ARG B O 1
ATOM 3170 N N . PHE B 1 198 ? 9.630 -19.174 -11.769 1.00 14.30 198 PHE B N 1
ATOM 3171 C CA . PHE B 1 198 ? 10.645 -18.132 -11.503 1.00 12.53 198 PHE B CA 1
ATOM 3172 C C . PHE B 1 198 ? 11.873 -18.568 -12.302 1.00 16.75 198 PHE B C 1
ATOM 3173 O O . PHE B 1 198 ? 12.367 -19.677 -12.093 1.00 16.59 198 PHE B O 1
ATOM 3181 N N . SER B 1 199 ? 12.307 -17.747 -13.270 1.00 14.58 199 SER B N 1
ATOM 3182 C CA . SER B 1 199 ? 13.469 -18.103 -14.085 1.00 15.41 199 SER B CA 1
ATOM 3183 C C . SER B 1 199 ? 14.457 -16.950 -14.091 1.00 15.85 199 SER B C 1
ATOM 3184 O O . SER B 1 199 ? 14.073 -15.799 -14.280 1.00 16.31 199 SER B O 1
ATOM 3187 N N . GLY B 1 200 ? 15.719 -17.269 -13.860 1.00 12.81 200 GLY B N 1
ATOM 3188 C CA . GLY B 1 200 ? 16.785 -16.292 -13.878 1.00 11.54 200 GLY B CA 1
ATOM 3189 C C . GLY B 1 200 ? 17.637 -16.439 -15.120 1.00 14.88 200 GLY B C 1
ATOM 3190 O O . GLY B 1 200 ? 17.762 -17.545 -15.671 1.00 14.03 200 GLY B O 1
ATOM 3191 N N . SER B 1 201 ? 18.211 -15.317 -15.583 1.00 12.36 201 SER B N 1
ATOM 3192 C CA . SER B 1 201 ? 19.116 -15.360 -16.737 1.00 11.89 201 SER B CA 1
ATOM 3193 C C . SER B 1 201 ? 20.211 -14.311 -16.551 1.00 13.44 201 SER B C 1
ATOM 3194 O O . SER B 1 201 ? 20.064 -13.371 -15.764 1.00 12.87 201 SER B O 1
ATOM 3197 N N . LYS B 1 202 ? 21.311 -14.436 -17.288 1.00 13.50 202 LYS B N 1
ATOM 3198 C CA . LYS B 1 202 ? 22.394 -13.462 -17.200 1.00 12.07 202 LYS B CA 1
ATOM 3199 C C . LYS B 1 202 ? 22.929 -13.306 -18.634 1.00 15.14 202 LYS B C 1
ATOM 3200 O O . LYS B 1 202 ? 23.069 -14.302 -19.356 1.00 16.28 202 LYS B O 1
ATOM 3206 N N . SER B 1 203 ? 23.253 -12.079 -19.017 1.00 13.53 203 SER B N 1
ATOM 3207 C CA . SER B 1 203 ? 23.856 -11.843 -20.330 1.00 13.69 203 SER B CA 1
ATOM 3208 C C . SER B 1 203 ? 24.759 -10.647 -20.177 1.00 14.82 203 SER B C 1
ATOM 3209 O O . SER B 1 203 ? 24.305 -9.583 -19.774 1.00 16.15 203 SER B O 1
ATOM 3212 N N . GLY B 1 204 ? 26.056 -10.814 -20.456 1.00 15.18 204 GLY B N 1
ATOM 3213 C CA . GLY B 1 204 ? 26.969 -9.684 -20.349 1.00 14.86 204 GLY B CA 1
ATOM 3214 C C . GLY B 1 204 ? 27.109 -9.238 -18.905 1.00 15.48 204 GLY B C 1
ATOM 3215 O O . GLY B 1 204 ? 27.498 -10.032 -18.054 1.00 17.80 204 GLY B O 1
ATOM 3216 N N . THR B 1 205 ? 26.794 -7.969 -18.644 1.00 14.69 205 THR B N 1
ATOM 3217 C CA . THR B 1 205 ? 26.901 -7.406 -17.289 1.00 13.50 205 THR B CA 1
ATOM 3218 C C . THR B 1 205 ? 25.517 -7.169 -16.716 1.00 17.82 205 THR B C 1
ATOM 3219 O O . THR B 1 205 ? 25.377 -6.425 -15.721 1.00 16.20 205 THR B O 1
ATOM 3223 N N . SER B 1 206 ? 24.498 -7.853 -17.278 1.00 15.28 206 SER B N 1
ATOM 3224 C CA . SER B 1 206 ? 23.123 -7.707 -16.799 1.00 15.60 206 SER B CA 1
ATOM 3225 C C . SER B 1 206 ? 22.484 -9.050 -16.534 1.00 14.63 206 SER B C 1
ATOM 3226 O O . SER B 1 206 ? 22.951 -10.097 -16.999 1.00 14.72 206 SER B O 1
ATOM 3229 N N . ALA B 1 207 ? 21.399 -9.008 -15.732 1.00 12.82 207 ALA B N 1
ATOM 3230 C CA . ALA B 1 207 ? 20.676 -10.219 -15.365 1.00 11.87 207 ALA B CA 1
ATOM 3231 C C . ALA B 1 207 ? 19.207 -9.914 -15.293 1.00 13.28 207 ALA B C 1
ATOM 3232 O O . ALA B 1 207 ? 18.804 -8.740 -15.174 1.00 14.74 207 ALA B O 1
ATOM 3234 N N . SER B 1 208 ? 18.388 -10.954 -15.365 1.00 11.48 208 SER B N 1
ATOM 3235 C CA . SER B 1 208 ? 16.941 -10.769 -15.304 1.00 11.81 208 SER B CA 1
ATOM 3236 C C . SER B 1 208 ? 16.258 -11.869 -14.545 1.00 12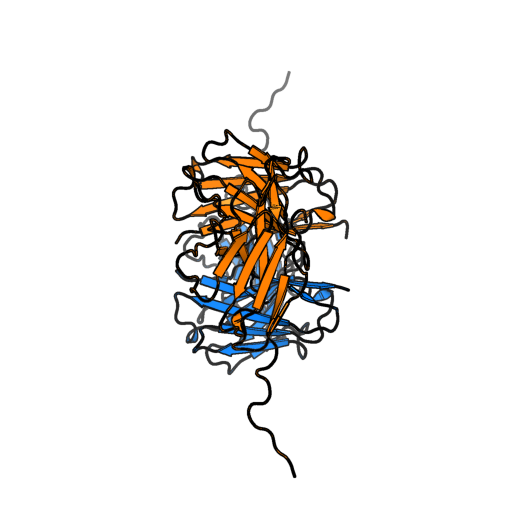.72 208 SER B C 1
ATOM 3237 O O . SER B 1 208 ? 16.724 -13.015 -14.512 1.00 11.89 208 SER B O 1
ATOM 3240 N N . LEU B 1 209 ? 15.102 -11.523 -13.959 1.00 12.11 209 LEU B N 1
ATOM 3241 C CA . LEU B 1 209 ? 14.241 -12.496 -13.302 1.00 11.39 209 LEU B CA 1
ATOM 3242 C C . LEU B 1 209 ? 12.904 -12.436 -14.027 1.00 13.64 209 LEU B C 1
ATOM 3243 O O . LEU B 1 209 ? 12.316 -11.361 -14.127 1.00 13.21 209 LEU B O 1
ATOM 3248 N N . ALA B 1 210 ? 12.445 -13.586 -14.530 1.00 13.12 210 ALA B N 1
ATOM 3249 C CA . ALA B 1 210 ? 11.145 -13.682 -15.224 1.00 14.20 210 ALA B CA 1
ATOM 3250 C C . ALA B 1 210 ? 10.202 -14.510 -14.361 1.00 17.11 210 ALA B C 1
ATOM 3251 O O . ALA B 1 210 ? 10.541 -15.627 -13.954 1.00 17.61 210 ALA B O 1
ATOM 3253 N N . ILE B 1 211 ? 9.032 -13.944 -14.052 1.00 14.74 211 ILE B N 1
ATOM 3254 C CA . ILE B 1 211 ? 8.006 -14.564 -13.222 1.00 15.58 211 ILE B CA 1
ATOM 3255 C C . ILE B 1 211 ? 6.817 -14.819 -14.124 1.00 20.60 211 ILE B C 1
ATOM 3256 O O . ILE B 1 211 ? 6.145 -13.874 -14.546 1.00 19.28 211 ILE B O 1
ATOM 3261 N N . SER B 1 212 ? 6.599 -16.100 -14.456 1.00 18.87 212 SER B N 1
ATOM 3262 C CA A SER B 1 212 ? 5.484 -16.527 -15.301 0.50 19.02 212 SER B CA 1
ATOM 3263 C CA B SER B 1 212 ? 5.475 -16.473 -15.306 0.50 19.96 212 SER B CA 1
ATOM 3264 C C . SER B 1 212 ? 4.319 -16.915 -14.406 1.00 23.63 212 SER B C 1
ATOM 3265 O O . SER B 1 212 ? 4.527 -17.197 -13.224 1.00 22.56 212 SER B O 1
ATOM 3270 N N . GLY B 1 213 ? 3.105 -16.934 -14.970 1.00 22.73 213 GLY B N 1
ATOM 3271 C CA . GLY B 1 213 ? 1.912 -17.317 -14.222 1.00 23.26 213 GLY B CA 1
ATOM 3272 C C . GLY B 1 213 ? 1.738 -16.507 -12.958 1.00 25.29 213 GLY B C 1
ATOM 3273 O O . GLY B 1 213 ? 1.429 -17.060 -11.897 1.00 26.90 213 GLY B O 1
ATOM 3274 N N . LEU B 1 214 ? 1.921 -15.180 -13.071 1.00 22.06 214 LEU B N 1
ATOM 3275 C CA . LEU B 1 214 ? 1.854 -14.228 -11.964 1.00 21.90 214 LEU B CA 1
ATOM 3276 C C . LEU B 1 214 ? 0.641 -14.449 -11.080 1.00 28.80 214 LEU B C 1
ATOM 3277 O O . LEU B 1 214 ? -0.470 -14.624 -11.579 1.00 27.89 214 LEU B O 1
ATOM 3282 N N . GLN B 1 215 ? 0.855 -14.477 -9.779 1.00 26.32 215 GLN B N 1
ATOM 3283 C CA . GLN B 1 215 ? -0.231 -14.649 -8.821 1.00 27.57 215 GLN B CA 1
ATOM 3284 C C . GLN B 1 215 ? -0.114 -13.674 -7.672 1.00 28.41 215 GLN B C 1
ATOM 3285 O O . GLN B 1 215 ? 0.964 -13.112 -7.463 1.00 24.59 215 GLN B O 1
ATOM 3291 N N . SER B 1 216 ? -1.212 -13.433 -6.949 1.00 24.08 216 SER B N 1
ATOM 3292 C CA . SER B 1 216 ? -1.248 -12.489 -5.836 1.00 24.09 216 SER B CA 1
ATOM 3293 C C . SER B 1 216 ? -0.134 -12.728 -4.791 1.00 25.85 216 SER B C 1
ATOM 3294 O O . SER B 1 216 ? 0.418 -11.746 -4.287 1.00 25.65 216 SER B O 1
ATOM 3297 N N . GLU B 1 217 ? 0.250 -14.004 -4.555 1.00 23.41 217 GLU B N 1
ATOM 3298 C CA . GLU B 1 217 ? 1.297 -14.371 -3.590 1.00 23.99 217 GLU B CA 1
ATOM 3299 C C . GLU B 1 217 ? 2.697 -13.939 -4.029 1.00 23.64 217 GLU B C 1
ATOM 3300 O O . GLU B 1 217 ? 3.637 -14.012 -3.229 1.00 24.14 217 GLU B O 1
ATOM 3306 N N . ASP B 1 218 ? 2.841 -13.515 -5.294 1.00 19.25 218 ASP B N 1
ATOM 3307 C CA . ASP B 1 218 ? 4.141 -13.019 -5.809 1.00 17.39 218 ASP B CA 1
ATOM 3308 C C . ASP B 1 218 ? 4.387 -11.563 -5.480 1.00 20.50 218 ASP B C 1
ATOM 3309 O O . ASP B 1 218 ? 5.473 -11.044 -5.779 1.00 17.47 218 ASP B O 1
ATOM 3314 N N . GLU B 1 219 ? 3.392 -10.865 -4.912 1.00 15.56 219 GLU B N 1
ATOM 3315 C CA . GLU B 1 219 ? 3.523 -9.477 -4.530 1.00 16.23 219 GLU B CA 1
ATOM 3316 C C . GLU B 1 219 ? 4.576 -9.476 -3.441 1.00 19.50 219 GLU B C 1
ATOM 3317 O O . GLU B 1 219 ? 4.394 -10.073 -2.366 1.00 19.19 219 GLU B O 1
ATOM 3323 N N . ALA B 1 220 ? 5.722 -8.870 -3.771 1.00 14.78 220 ALA B N 1
ATOM 3324 C CA . ALA B 1 220 ? 6.892 -8.928 -2.906 1.00 13.22 220 ALA B CA 1
ATOM 3325 C C . ALA B 1 220 ? 7.947 -8.001 -3.467 1.00 13.28 220 ALA B C 1
ATOM 3326 O O . ALA B 1 220 ? 7.819 -7.501 -4.592 1.00 13.55 220 ALA B O 1
ATOM 3328 N N . ASP B 1 221 ? 9.047 -7.825 -2.713 1.00 11.71 221 ASP B N 1
ATOM 3329 C CA . ASP B 1 221 ? 10.205 -7.085 -3.189 1.00 11.44 221 ASP B CA 1
ATOM 3330 C C . ASP B 1 221 ? 11.224 -8.143 -3.632 1.00 13.43 221 ASP B C 1
ATOM 3331 O O . ASP B 1 221 ? 11.445 -9.150 -2.941 1.00 14.53 221 ASP B O 1
ATOM 3336 N N . TYR B 1 222 ? 11.846 -7.932 -4.801 1.00 9.88 222 TYR B N 1
ATOM 3337 C CA . TYR B 1 222 ? 12.842 -8.850 -5.368 1.00 9.20 222 TYR B CA 1
ATOM 3338 C C . TYR B 1 222 ? 14.188 -8.155 -5.456 1.00 11.40 222 TYR B C 1
ATOM 3339 O O . TYR B 1 222 ? 14.264 -7.026 -5.937 1.00 12.09 222 TYR B O 1
ATOM 3348 N N . TYR B 1 223 ? 15.243 -8.819 -4.984 1.00 10.08 223 TYR B N 1
ATOM 3349 C CA . TYR B 1 223 ? 16.590 -8.237 -4.957 1.00 9.89 223 TYR B CA 1
ATOM 3350 C C . TYR B 1 223 ? 17.553 -9.100 -5.714 1.00 12.31 223 TYR B C 1
ATOM 3351 O O . TYR B 1 223 ? 17.544 -10.308 -5.545 1.00 11.63 223 TYR B O 1
ATOM 3360 N N . CYS B 1 224 ? 18.369 -8.509 -6.548 1.00 11.32 224 CYS B N 1
ATOM 3361 C CA . CYS B 1 224 ? 19.480 -9.206 -7.186 1.00 11.58 224 CYS B CA 1
ATOM 3362 C C . CYS B 1 224 ? 20.762 -8.894 -6.369 1.00 14.01 224 CYS B C 1
ATOM 3363 O O . CYS B 1 224 ? 20.832 -7.847 -5.708 1.00 12.21 224 CYS B O 1
ATOM 3366 N N . ALA B 1 225 ? 21.749 -9.803 -6.399 1.00 12.76 225 ALA B N 1
ATOM 3367 C CA . ALA B 1 225 ? 22.995 -9.642 -5.673 1.00 11.78 225 ALA B CA 1
ATOM 3368 C C . ALA B 1 225 ? 24.107 -10.359 -6.373 1.00 12.72 225 ALA B C 1
ATOM 3369 O O . ALA B 1 225 ? 23.883 -11.428 -6.955 1.00 13.46 225 ALA B O 1
ATOM 3371 N N . ALA B 1 226 ? 25.308 -9.844 -6.207 1.00 11.81 226 ALA B N 1
ATOM 3372 C CA . ALA B 1 226 ? 26.487 -10.481 -6.756 1.00 12.31 226 ALA B CA 1
ATOM 3373 C C . ALA B 1 226 ? 27.693 -10.017 -5.966 1.00 14.00 226 ALA B C 1
ATOM 3374 O O . ALA B 1 226 ? 27.640 -8.955 -5.354 1.00 14.37 226 ALA B O 1
ATOM 3376 N N . TRP B 1 227 ? 28.771 -10.811 -5.974 1.00 11.99 227 TRP B N 1
ATOM 3377 C CA . TRP B 1 227 ? 30.025 -10.386 -5.348 1.00 12.59 227 TRP B CA 1
ATOM 3378 C C . TRP B 1 227 ? 30.711 -9.407 -6.296 1.00 16.29 227 TRP B C 1
ATOM 3379 O O . TRP B 1 227 ? 30.665 -9.593 -7.531 1.00 14.98 227 TRP B O 1
ATOM 3390 N N . ASP B 1 228 ? 31.319 -8.348 -5.738 1.00 14.08 228 ASP B N 1
ATOM 3391 C CA . ASP B 1 228 ? 32.018 -7.344 -6.542 1.00 14.40 228 ASP B CA 1
ATOM 3392 C C . ASP B 1 228 ? 33.526 -7.450 -6.249 1.00 18.80 228 ASP B C 1
ATOM 3393 O O . ASP B 1 228 ? 33.945 -7.207 -5.127 1.00 18.58 228 ASP B O 1
ATOM 3398 N N . ASP B 1 229 ? 34.330 -7.820 -7.262 1.00 17.28 229 ASP B N 1
ATOM 3399 C CA . ASP B 1 229 ? 35.774 -8.010 -7.149 1.00 18.33 229 ASP B CA 1
ATOM 3400 C C . ASP B 1 229 ? 36.517 -6.682 -6.890 1.00 24.56 229 ASP B C 1
ATOM 3401 O O . ASP B 1 229 ? 37.602 -6.714 -6.288 1.00 26.87 229 ASP B O 1
ATOM 3406 N N . SER B 1 230 ? 35.979 -5.554 -7.359 1.00 19.74 230 SER B N 1
ATOM 3407 C CA . SER B 1 230 ? 36.626 -4.229 -7.194 1.00 20.83 230 SER B CA 1
ATOM 3408 C C . SER B 1 230 ? 36.429 -3.669 -5.779 1.00 26.64 230 SER B C 1
ATOM 3409 O O . SER B 1 230 ? 37.281 -2.925 -5.275 1.00 28.17 230 SER B O 1
ATOM 3412 N N . LEU B 1 231 ? 35.317 -4.040 -5.138 1.00 19.87 231 LEU B N 1
ATOM 3413 C CA . LEU B 1 231 ? 34.976 -3.600 -3.779 1.00 19.18 231 LEU B CA 1
ATOM 3414 C C . LEU B 1 231 ? 35.322 -4.630 -2.721 1.00 22.24 231 LEU B C 1
ATOM 3415 O O . LEU B 1 231 ? 35.309 -4.290 -1.534 1.00 21.84 231 LEU B O 1
ATOM 3420 N N . ASN B 1 232 ? 35.522 -5.912 -3.116 1.00 18.30 232 ASN B N 1
ATOM 3421 C CA . ASN B 1 232 ? 35.719 -7.025 -2.180 1.00 17.54 232 ASN B CA 1
ATOM 3422 C C . ASN B 1 232 ? 34.517 -7.007 -1.237 1.00 19.82 232 ASN B C 1
ATOM 3423 O O . ASN B 1 232 ? 34.653 -6.993 -0.017 1.00 18.62 232 ASN B O 1
ATOM 3428 N N . ALA B 1 233 ? 33.320 -6.962 -1.826 1.00 16.17 233 ALA B N 1
ATOM 3429 C CA . ALA B 1 233 ? 32.077 -6.875 -1.061 1.00 15.79 233 ALA B CA 1
ATOM 3430 C C . ALA B 1 233 ? 30.936 -7.436 -1.874 1.00 17.07 233 ALA B C 1
ATOM 3431 O O . ALA B 1 233 ? 30.984 -7.435 -3.116 1.00 16.60 233 ALA B O 1
ATOM 3433 N N . TRP B 1 234 ? 29.881 -7.835 -1.180 1.00 14.00 234 TRP B N 1
ATOM 3434 C CA . TRP B 1 234 ? 28.626 -8.168 -1.843 1.00 13.60 234 TRP B CA 1
ATOM 3435 C C . TRP B 1 234 ? 27.929 -6.874 -2.204 1.00 18.04 234 TRP B C 1
ATOM 3436 O O . TRP B 1 234 ? 27.987 -5.892 -1.443 1.00 19.29 234 TRP B O 1
ATOM 3447 N N . VAL B 1 235 ? 27.296 -6.853 -3.399 1.00 14.45 235 VAL B N 1
ATOM 3448 C CA . VAL B 1 235 ? 26.503 -5.723 -3.857 1.00 13.99 235 VAL B CA 1
ATOM 3449 C C . VAL B 1 235 ? 25.084 -6.195 -4.150 1.00 14.96 235 VAL B C 1
ATOM 3450 O O . VAL B 1 235 ? 24.873 -7.315 -4.625 1.00 14.06 235 VAL B O 1
ATOM 3454 N N . PHE B 1 236 ? 24.125 -5.360 -3.835 1.00 15.17 236 PHE B N 1
ATOM 3455 C CA . PHE B 1 236 ? 22.708 -5.621 -4.042 1.00 14.58 236 PHE B CA 1
ATOM 3456 C C . PHE B 1 236 ? 22.107 -4.568 -4.946 1.00 16.07 236 PHE B C 1
ATOM 3457 O O . PHE B 1 236 ? 22.618 -3.432 -5.080 1.00 17.22 236 PHE B O 1
ATOM 3465 N N . GLY B 1 237 ? 21.053 -4.958 -5.639 1.00 13.52 237 GLY B N 1
ATOM 3466 C CA . GLY B 1 237 ? 20.247 -3.989 -6.344 1.00 12.61 237 GLY B CA 1
ATOM 3467 C C . GLY B 1 237 ? 19.350 -3.341 -5.286 1.00 13.33 237 GLY B C 1
ATOM 3468 O O . GLY B 1 237 ? 19.218 -3.847 -4.154 1.00 13.14 237 GLY B O 1
ATOM 3469 N N . GLY B 1 238 ? 18.720 -2.244 -5.640 1.00 13.02 238 GLY B N 1
ATOM 3470 C CA . GLY B 1 238 ? 17.856 -1.515 -4.715 1.00 13.01 238 GLY B CA 1
ATOM 3471 C C . GLY B 1 238 ? 16.520 -2.161 -4.444 1.00 14.44 238 GLY B C 1
ATOM 3472 O O . GLY B 1 238 ? 15.796 -1.709 -3.553 1.00 14.13 238 GLY B O 1
ATOM 3473 N N . GLY B 1 239 ? 16.207 -3.233 -5.169 1.00 11.80 239 GLY B N 1
ATOM 3474 C CA . GLY B 1 239 ? 14.947 -3.943 -5.026 1.00 11.70 239 GLY B CA 1
ATOM 3475 C C . GLY B 1 239 ? 13.879 -3.483 -5.993 1.00 14.18 239 GLY B C 1
ATOM 3476 O O . GLY B 1 239 ? 13.813 -2.288 -6.317 1.00 13.98 239 GLY B O 1
ATOM 3477 N N . THR B 1 240 ? 13.053 -4.424 -6.446 1.00 11.67 240 THR B N 1
ATOM 3478 C CA . THR B 1 240 ? 11.911 -4.127 -7.290 1.00 11.41 240 THR B CA 1
ATOM 3479 C C . THR B 1 240 ? 10.679 -4.571 -6.540 1.00 13.06 240 THR B C 1
ATOM 3480 O O . THR B 1 240 ? 10.550 -5.760 -6.196 1.00 12.20 240 THR B O 1
ATOM 3484 N N . LYS B 1 241 ? 9.761 -3.644 -6.316 1.00 10.86 241 LYS B N 1
ATOM 3485 C CA . LYS B 1 241 ? 8.494 -3.956 -5.656 1.00 11.78 241 LYS B CA 1
ATOM 3486 C C . LYS B 1 241 ? 7.522 -4.362 -6.730 1.00 13.60 241 LYS B C 1
ATOM 3487 O O . LYS B 1 241 ? 7.191 -3.531 -7.594 1.00 14.49 241 LYS B O 1
ATOM 3493 N N . LEU B 1 242 ? 7.122 -5.632 -6.719 1.00 12.81 242 LEU B N 1
ATOM 3494 C CA . LEU B 1 242 ? 6.174 -6.163 -7.702 1.00 13.28 242 LEU B CA 1
ATOM 3495 C C . LEU B 1 242 ? 4.731 -6.089 -7.164 1.00 17.89 242 LEU B C 1
ATOM 3496 O O . LEU B 1 242 ? 4.443 -6.653 -6.112 1.00 15.92 242 LEU B O 1
ATOM 3501 N N . THR B 1 243 ? 3.851 -5.336 -7.874 1.00 16.01 243 THR B N 1
ATOM 3502 C CA . THR B 1 243 ? 2.431 -5.240 -7.535 1.00 16.00 243 THR B CA 1
ATOM 3503 C C . THR B 1 243 ? 1.680 -6.173 -8.478 1.00 18.37 243 THR B C 1
ATOM 3504 O O . THR B 1 243 ? 1.931 -6.168 -9.696 1.00 18.59 243 THR B O 1
ATOM 3508 N N . VAL B 1 244 ? 0.750 -6.969 -7.925 1.00 17.56 244 VAL B N 1
ATOM 3509 C CA . VAL B 1 244 ? -0.075 -7.854 -8.748 1.00 18.39 244 VAL B CA 1
ATOM 3510 C C . VAL B 1 244 ? -1.446 -7.180 -8.827 1.00 22.22 244 VAL B C 1
ATOM 3511 O O . VAL B 1 244 ? -2.092 -6.993 -7.794 1.00 22.73 244 VAL B O 1
ATOM 3515 N N . LEU B 1 245 ? -1.799 -6.703 -10.027 1.00 20.78 245 LEU B N 1
ATOM 3516 C CA . LEU B 1 245 ? -3.059 -5.984 -10.275 1.00 23.69 245 LEU B CA 1
ATOM 3517 C C . LEU B 1 245 ? -4.268 -6.935 -10.230 1.00 29.28 245 LEU B C 1
ATOM 3518 O O . LEU B 1 245 ? -4.088 -8.156 -10.177 1.00 25.70 245 LEU B O 1
ATOM 3523 N N . GLY B 1 246 ? -5.480 -6.360 -10.221 1.00 30.82 246 GLY B N 1
ATOM 3524 C CA . GLY B 1 246 ? -6.731 -7.118 -10.225 1.00 31.93 246 GLY B CA 1
ATOM 3525 C C . GLY B 1 246 ? -6.848 -7.957 -11.484 1.00 37.09 246 GLY B C 1
ATOM 3526 O O . GLY B 1 246 ? -6.335 -7.552 -12.528 1.00 36.20 246 GLY B O 1
ATOM 3527 N N . ALA B 1 247 ? -7.504 -9.135 -11.387 1.00 37.50 247 ALA B N 1
ATOM 3528 C CA . ALA B 1 247 ? -7.690 -10.140 -12.460 1.00 39.32 247 ALA B CA 1
ATOM 3529 C C . ALA B 1 247 ? -8.046 -9.602 -13.870 1.00 45.36 247 ALA B C 1
ATOM 3530 O O . ALA B 1 247 ? -7.696 -10.263 -14.852 1.00 45.98 247 ALA B O 1
ATOM 3532 N N . ALA B 1 248 ? -8.711 -8.427 -13.977 1.00 42.33 248 ALA B N 1
ATOM 3533 C CA . ALA B 1 248 ? -9.126 -7.779 -15.239 1.00 43.10 248 ALA B CA 1
ATOM 3534 C C . ALA B 1 248 ? -10.308 -8.481 -15.935 1.00 46.40 248 ALA B C 1
ATOM 3535 O O . ALA B 1 248 ? -10.320 -9.706 -16.072 1.00 44.75 248 ALA B O 1
ATOM 3537 N N . ALA B 1 249 ? -11.308 -7.675 -16.338 1.00 44.47 249 ALA B N 1
ATOM 3538 C CA . ALA B 1 249 ? -12.586 -8.050 -16.959 1.00 44.35 249 ALA B CA 1
ATOM 3539 C C . ALA B 1 249 ? -12.530 -9.219 -17.955 1.00 46.79 249 ALA B C 1
ATOM 3540 O O . ALA B 1 249 ? -11.883 -9.121 -18.999 1.00 47.37 249 ALA B O 1
ATOM 3542 N N . GLU B 1 250 ? -13.190 -10.334 -17.597 1.00 41.11 250 GLU B N 1
ATOM 3543 C CA . GLU B 1 250 ? -13.306 -11.534 -18.434 1.00 40.74 250 GLU B CA 1
ATOM 3544 C C . GLU B 1 250 ? -14.559 -11.397 -19.323 1.00 40.25 250 GLU B C 1
ATOM 3545 O O . GLU B 1 250 ? -14.520 -11.764 -20.504 1.00 39.29 250 GLU B O 1
ATOM 3551 N N . ASN B 1 251 ? -15.655 -10.859 -18.737 1.00 32.58 251 ASN B N 1
ATOM 3552 C CA . ASN B 1 251 ? -16.952 -10.636 -19.392 1.00 30.13 251 ASN B CA 1
ATOM 3553 C C . ASN B 1 251 ? -17.202 -9.163 -19.654 1.00 28.66 251 ASN B C 1
ATOM 3554 O O . ASN B 1 251 ? -17.134 -8.348 -18.732 1.00 29.29 251 ASN B O 1
ATOM 3559 N N . LEU B 1 252 ? -17.513 -8.817 -20.913 1.00 20.37 252 LEU B N 1
ATOM 3560 C CA . LEU B 1 252 ? -17.835 -7.458 -21.311 1.00 19.67 252 LEU B CA 1
ATOM 3561 C C . LEU B 1 252 ? -19.273 -7.426 -21.784 1.00 19.98 252 LEU B C 1
ATOM 3562 O O . LEU B 1 252 ? -19.753 -8.407 -22.377 1.00 20.77 252 LEU B O 1
ATOM 3567 N N . TYR B 1 253 ? -19.939 -6.304 -21.540 1.00 15.33 253 TYR B N 1
ATOM 3568 C CA . TYR B 1 253 ? -21.337 -6.113 -21.901 1.00 15.69 253 TYR B CA 1
ATOM 3569 C C . TYR B 1 253 ? -21.546 -4.834 -22.669 1.00 19.80 253 TYR B C 1
ATOM 3570 O O . TYR B 1 253 ? -21.063 -3.763 -22.285 1.00 20.53 253 TYR B O 1
ATOM 3579 N N . PHE B 1 254 ? -22.319 -4.931 -23.768 1.00 17.64 254 PHE B N 1
ATOM 3580 C CA . PHE B 1 254 ? -22.655 -3.753 -24.558 1.00 16.35 254 PHE B CA 1
ATOM 3581 C C . PHE B 1 254 ? -24.163 -3.688 -24.773 1.00 19.88 254 PHE B C 1
ATOM 3582 O O . PHE B 1 254 ? -24.763 -4.701 -25.097 1.00 18.98 254 PHE B O 1
ATOM 3590 N N . GLN B 1 255 ? -24.791 -2.541 -24.516 1.00 20.16 255 GLN B N 1
ATOM 3591 C CA . GLN B 1 255 ? -26.231 -2.411 -24.735 1.00 24.29 255 GLN B CA 1
ATOM 3592 C C . GLN B 1 255 ? -26.604 -1.026 -25.270 1.00 31.47 255 GLN B C 1
ATOM 3593 O O . GLN B 1 255 ? -25.769 -0.103 -25.156 1.00 31.51 255 GLN B O 1
#

Radius of gyration: 24.04 Å; Cα contacts (8 Å, |Δi|>4): 1324; chains: 2; bounding box: 76×39×76 Å

Nearest PDB structures (foldseek):
  6qf9-assembly1_A  TM=1.004E+00  e=8.637E-50  Homo sapiens
  6qb9-assembly1_A  TM=9.694E-01  e=1.066E-45  Homo sapiens
  8rz1-assembly2_C  TM=9.797E-01  e=5.595E-38  Homo sapiens
  6g8r-assembly1_A  TM=9.447E-01  e=5.275E-30  Homo sapiens
  7ui1-assembly5_K  TM=9.383E-01  e=3.222E-29  Homo sapiens

B-factor: mean 21.26, std 11.15, range [9.04, 112.58]

Sequence (477 aa):
QVTLKESGGGLVKPGGSLRLSCAASGFTFSSYSMNWVRQAPGKGLEWVSSISSSSSYIYYADSVKGRFTISRDNAKNSLYLQMNSLRAEDTAVYYCARQVGATWAFDIWGQGTLVTVSSSVLTQPPSSASGTPGQRVTISCSGSSSSNIGSNTVNWYQQLPGTAPKLLIYSNNQRPSGVPDRRFSGSKSGTSASLAISSGLQSEDEADYYCAAWDDSLNAWVFGGGTKLTVLGAAAENLYFQQVTLKESGGGLVKPGGSLRLSCAASGFTFSSYSMNWVRQAPGKGLEWVSSISSSSSYIYYADSVKGRFTISRDNAKNSLYLQMNSLRAEDTAVYYCARQVGATWAFDIWGQGTLVTVSSGSVLTQPPSSASGTPGQRVTISCSGSSSSNIGSNTVNWYQQLPGTAPKLLIYSNNQRPSGVPDRRFSGSKSGTSASLAISSGLQSEDEADYYCAAWDDSLNAWVFGGGTKLTVLGAAAENLYFQ

Foldseek 3Di:
DWAKAKDWADEAEAQAKTKMKIATDDDQLLQWKKFKWWADPPWFIHTAKIAGSVRPDIDGAPVQPPFKDWDADSVRNMIMIIGGRDDQVNFTWMKMFTADDPFRFRAHIHFTDTHGHHCAQKAWDQEDEDAAQAKTKTKIAHDCQWLVVGAKWKWWAAPPTDIHTADTRQFDGDPPRDPQWGKHGDHRMIMIMGGRDDQSSQTWMKMWTQGRVSNGIGIYGTYGYHHDYNDDPDDDDD/DWAKAKDWADEAEAQAKTKMKIATDDDQLLQWKKFKWWADPPWFIHTAKIAGSVRPDIDGAPVQPPFKDWDADSVRRMIMIIGGRDDQVVFTFMKMFTADPPQRFRAHIHFTDTHGHDPVFQKAWDAEAEDAAQAKTKTKIAHDCQWLVVHAKWKWWAAPPTDIHTQDIRQFDGDPPRDPQWGKHGDHRMIMIMHGRDDQSSQTWMKMWTQGRVRNGIGIYTTYGYHHDYNDDPDDDDD